Protein AF-A0AAP9D6V0-F1 (afdb_monomer)

Structure (mmCIF, N/CA/C/O backbone):
data_AF-A0AAP9D6V0-F1
#
_entry.id   AF-A0AAP9D6V0-F1
#
loop_
_atom_site.group_PDB
_atom_site.id
_atom_site.type_symbol
_atom_site.label_atom_id
_atom_site.label_alt_id
_atom_site.label_comp_id
_atom_site.label_asym_id
_atom_site.label_entity_id
_atom_site.label_seq_id
_atom_site.pdbx_PDB_ins_code
_atom_site.Cartn_x
_atom_site.Cartn_y
_atom_site.Cartn_z
_atom_site.occupancy
_atom_site.B_iso_or_equiv
_atom_site.auth_seq_id
_atom_site.auth_comp_id
_atom_site.auth_asym_id
_atom_site.auth_atom_id
_atom_site.pdbx_PDB_model_num
ATOM 1 N N . MET A 1 1 ? -28.526 60.132 -48.855 1.00 33.09 1 MET A N 1
ATOM 2 C CA . MET A 1 1 ? -29.736 60.947 -48.616 1.00 33.09 1 MET A CA 1
ATOM 3 C C . MET A 1 1 ? -30.516 60.219 -47.533 1.00 33.09 1 MET A C 1
ATOM 5 O O . MET A 1 1 ? -30.970 59.123 -47.806 1.00 33.09 1 MET A O 1
ATOM 9 N N . LEU A 1 2 ? -30.235 60.486 -46.256 1.00 26.94 2 LEU A N 1
ATOM 10 C CA . LEU A 1 2 ? -30.831 61.526 -45.398 1.00 26.94 2 LEU A CA 1
ATOM 11 C C . LEU A 1 2 ? -32.357 61.410 -45.252 1.00 26.94 2 LEU A C 1
ATOM 13 O O . LEU A 1 2 ? -33.061 61.410 -46.258 1.00 26.94 2 LEU A O 1
ATOM 17 N N . SER A 1 3 ? -32.762 61.438 -43.973 1.00 29.05 3 SER A N 1
ATOM 18 C CA . SER A 1 3 ? -34.083 61.779 -43.416 1.00 29.05 3 SER A CA 1
ATOM 19 C C . SER A 1 3 ? -35.033 60.590 -43.193 1.00 29.05 3 SER A C 1
ATOM 21 O O . SER A 1 3 ? -35.172 59.750 -44.071 1.00 29.05 3 SER A O 1
ATOM 23 N N . THR A 1 4 ? -35.727 60.410 -42.060 1.00 31.00 4 THR A N 1
ATOM 24 C CA . THR A 1 4 ? -35.994 61.220 -40.839 1.00 31.00 4 THR A CA 1
ATOM 25 C C . THR A 1 4 ? -36.818 60.310 -39.888 1.00 31.00 4 THR A C 1
ATOM 27 O O . THR A 1 4 ? -37.529 59.449 -40.396 1.00 31.00 4 THR A O 1
ATOM 30 N N . GLU A 1 5 ? -36.584 60.283 -38.562 1.00 31.34 5 GLU A N 1
ATOM 31 C CA . GLU A 1 5 ? -37.429 60.911 -37.499 1.00 31.34 5 GLU A CA 1
ATOM 32 C C . GLU A 1 5 ? -38.895 60.369 -37.439 1.00 31.34 5 GLU A C 1
ATOM 34 O O . GLU A 1 5 ? -39.520 60.203 -38.471 1.00 31.34 5 GLU A O 1
ATOM 39 N N . THR A 1 6 ? -39.597 60.101 -36.322 1.00 31.58 6 THR A N 1
ATOM 40 C CA . THR A 1 6 ? -39.476 60.562 -34.927 1.00 31.58 6 THR A CA 1
ATOM 41 C C . THR A 1 6 ? -40.672 60.030 -34.086 1.00 31.58 6 THR A C 1
ATOM 43 O O . THR A 1 6 ? -41.798 60.016 -34.568 1.00 31.58 6 THR A O 1
ATOM 46 N N . ILE A 1 7 ? -40.399 59.649 -32.824 1.00 30.22 7 ILE A N 1
ATOM 47 C CA . ILE A 1 7 ? -41.149 59.949 -31.569 1.00 30.22 7 ILE A CA 1
ATOM 48 C C . ILE A 1 7 ? -42.434 59.187 -31.094 1.00 30.22 7 ILE A C 1
ATOM 50 O O . ILE A 1 7 ? -43.499 59.222 -31.694 1.00 30.22 7 ILE A O 1
ATOM 54 N N . ASN A 1 8 ? -42.272 58.669 -29.855 1.00 28.98 8 ASN A N 1
ATOM 55 C CA . ASN A 1 8 ? -43.112 58.578 -28.629 1.00 28.98 8 ASN A CA 1
ATOM 56 C C . ASN A 1 8 ? -44.386 57.714 -28.444 1.00 28.98 8 ASN A C 1
ATOM 58 O O . ASN A 1 8 ? -45.471 58.028 -28.906 1.00 28.98 8 ASN A O 1
ATOM 62 N N . ALA A 1 9 ? -44.223 56.779 -27.489 1.00 27.00 9 ALA A N 1
ATOM 63 C CA . ALA A 1 9 ? -44.801 56.735 -26.124 1.00 27.00 9 ALA A CA 1
ATOM 64 C C . ALA A 1 9 ? -46.291 56.379 -25.856 1.00 27.00 9 ALA A C 1
ATOM 66 O O . ALA A 1 9 ? -47.149 57.248 -25.843 1.00 27.00 9 ALA A O 1
ATOM 67 N N . ARG A 1 10 ? -46.462 55.125 -25.377 1.00 25.09 10 ARG A N 1
ATOM 68 C CA . ARG A 1 10 ? -47.109 54.644 -24.112 1.00 25.09 10 ARG A CA 1
ATOM 69 C C . ARG A 1 10 ? -48.652 54.832 -23.887 1.00 25.09 10 ARG A C 1
ATOM 71 O O . ARG A 1 10 ? -49.273 55.623 -24.570 1.00 25.09 10 ARG A O 1
ATOM 78 N N . PRO A 1 11 ? -49.289 54.068 -22.953 1.00 50.62 11 PRO A N 1
ATOM 79 C CA . PRO A 1 11 ? -50.335 53.027 -23.153 1.00 50.62 11 PRO A CA 1
ATOM 80 C C . PRO A 1 11 ? -51.660 53.437 -22.404 1.00 50.62 11 PRO A C 1
ATOM 82 O O . PRO A 1 11 ? -51.803 54.648 -22.25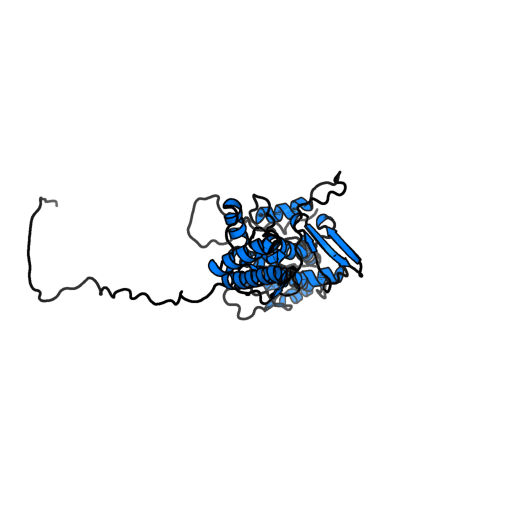4 1.00 50.62 11 PRO A O 1
ATOM 85 N N . PRO A 1 12 ? -52.599 52.603 -21.847 1.00 45.16 12 PRO A N 1
ATOM 86 C CA . PRO A 1 12 ? -52.697 51.133 -21.671 1.00 45.16 12 PRO A CA 1
ATOM 87 C C . PRO A 1 12 ? -54.101 50.452 -21.799 1.00 45.16 12 PRO A C 1
ATOM 89 O O . PRO A 1 12 ? -55.130 51.089 -21.966 1.00 45.16 12 PRO A O 1
ATOM 92 N N . ASN A 1 13 ? -54.078 49.127 -21.567 1.00 25.31 13 ASN A N 1
ATOM 93 C CA . ASN A 1 13 ? -55.057 48.266 -20.868 1.00 25.31 13 ASN A CA 1
ATOM 94 C C . ASN A 1 13 ? -56.307 47.664 -21.563 1.00 25.31 13 ASN A C 1
ATOM 96 O O . ASN A 1 13 ? -57.337 48.304 -21.719 1.00 25.31 13 ASN A O 1
ATOM 100 N N . SER A 1 14 ? -56.222 46.329 -21.706 1.00 26.19 14 SER A N 1
ATOM 101 C CA . SER A 1 14 ? -57.107 45.302 -21.110 1.00 26.19 14 SER A CA 1
ATOM 102 C C . SER A 1 14 ? -58.157 44.567 -21.967 1.00 26.19 14 SER A C 1
ATOM 104 O O . SER A 1 14 ? -59.111 45.138 -22.480 1.00 26.19 14 SER A O 1
ATOM 106 N N . THR A 1 15 ? -58.028 43.231 -21.880 1.00 26.98 15 THR A N 1
ATOM 107 C CA . THR A 1 15 ? -59.040 42.145 -21.891 1.00 26.98 15 THR A CA 1
ATOM 108 C C . THR A 1 15 ? -59.639 41.598 -23.207 1.00 26.98 15 THR A C 1
ATOM 110 O O . THR A 1 15 ? -60.635 42.094 -23.708 1.00 26.98 15 THR A O 1
ATOM 113 N N . SER A 1 16 ? -59.093 40.431 -23.599 1.00 24.70 16 SER A N 1
ATOM 114 C CA . SER A 1 16 ? -59.779 39.127 -23.782 1.00 24.70 16 SER A CA 1
ATOM 115 C C . SER A 1 16 ? -60.427 38.707 -25.127 1.00 24.70 16 SER A C 1
ATOM 117 O O . SER A 1 16 ? -61.298 39.378 -25.658 1.00 24.70 16 SER A O 1
ATOM 119 N N . VAL A 1 17 ? -60.105 37.445 -25.485 1.00 27.69 17 VAL A N 1
ATOM 120 C CA . VAL A 1 17 ? -60.883 36.384 -26.191 1.00 27.69 17 VAL A CA 1
ATOM 121 C C . VAL A 1 17 ? -60.594 36.075 -27.691 1.00 27.69 17 VAL A C 1
ATOM 123 O O . VAL A 1 17 ? -60.715 36.920 -28.565 1.00 27.69 17 VAL A O 1
ATOM 126 N N . GLU A 1 18 ? -60.243 34.793 -27.919 1.00 26.81 18 GLU A N 1
ATOM 127 C CA . GLU A 1 18 ? -60.366 33.888 -29.099 1.00 26.81 18 GLU A CA 1
ATOM 128 C C . GLU A 1 18 ? -59.724 34.175 -30.478 1.00 26.81 18 GLU A C 1
ATOM 130 O O . GLU A 1 18 ? -60.340 34.653 -31.420 1.00 26.81 18 GLU A O 1
ATOM 135 N N . ASN A 1 19 ? -58.476 33.709 -30.612 1.00 25.75 19 ASN A N 1
ATOM 136 C CA . ASN A 1 19 ? -57.992 32.615 -31.482 1.00 25.75 19 ASN A CA 1
ATOM 137 C C . ASN A 1 19 ? -58.663 32.330 -32.858 1.00 25.75 19 ASN A C 1
ATOM 139 O O . ASN A 1 19 ? -59.739 31.736 -32.904 1.00 25.75 19 ASN A O 1
ATOM 143 N N . SER A 1 20 ? -57.925 32.545 -33.965 1.00 26.02 20 SER A N 1
ATOM 144 C CA . SER A 1 20 ? -57.710 31.544 -35.041 1.00 26.02 20 SER A CA 1
ATOM 145 C C . SER A 1 20 ? -56.640 31.950 -36.081 1.00 26.02 20 SER A C 1
ATOM 147 O O . SER A 1 20 ? -56.773 32.945 -36.781 1.00 26.02 20 SER A O 1
ATOM 149 N N . GLN A 1 21 ? -55.648 31.060 -36.215 1.00 25.95 21 GLN A N 1
ATOM 150 C CA . GLN A 1 21 ? -54.877 30.671 -37.414 1.00 25.95 21 GLN A CA 1
ATOM 151 C C . GLN A 1 21 ? -53.685 31.512 -37.950 1.00 25.95 21 GLN A C 1
ATOM 153 O O . GLN A 1 21 ? -53.820 32.433 -38.744 1.00 25.95 21 GLN A O 1
ATOM 158 N N . ALA A 1 22 ? -52.504 30.946 -37.644 1.00 25.73 22 ALA A N 1
ATOM 159 C CA . ALA A 1 22 ? -51.329 30.699 -38.498 1.00 25.73 22 ALA A CA 1
ATOM 160 C C . ALA A 1 22 ? -50.276 31.808 -38.715 1.00 25.73 22 ALA A C 1
ATOM 162 O O . ALA A 1 22 ? -50.359 32.586 -39.658 1.00 25.73 22 ALA A O 1
ATOM 163 N N . SER A 1 23 ? -49.191 31.747 -37.922 1.00 25.81 23 SER A N 1
ATOM 164 C CA . SER A 1 23 ? -47.787 32.013 -38.320 1.00 25.81 23 SER A CA 1
ATOM 165 C C . SER A 1 23 ? -46.827 31.566 -37.193 1.00 25.81 23 SER A C 1
ATOM 167 O O . SER A 1 23 ? -46.972 31.992 -36.054 1.00 25.81 23 SER A O 1
ATOM 169 N N . ASN A 1 24 ? -45.877 30.673 -37.484 1.00 27.59 24 ASN A N 1
ATOM 170 C CA . ASN A 1 24 ? -44.830 30.162 -36.567 1.00 27.59 24 ASN A CA 1
ATOM 171 C C . ASN A 1 24 ? -43.653 31.177 -36.533 1.00 27.59 24 ASN A C 1
ATOM 173 O O . ASN A 1 24 ? -43.416 31.742 -37.605 1.00 27.59 24 ASN A O 1
ATOM 177 N N . PRO A 1 25 ? -42.884 31.430 -35.436 1.00 33.25 25 PRO A N 1
ATOM 178 C CA . PRO A 1 25 ? -42.049 30.413 -34.768 1.00 33.25 25 PRO A CA 1
ATOM 179 C C . PRO A 1 25 ? -41.717 30.678 -33.274 1.00 33.25 25 PRO A C 1
ATOM 181 O O . PRO A 1 25 ? -40.874 31.524 -32.998 1.00 33.25 25 PRO A O 1
ATOM 184 N N . GLN A 1 26 ? -42.261 29.925 -32.303 1.00 28.03 26 GLN A N 1
ATOM 185 C CA . GLN A 1 26 ? -41.640 29.777 -30.963 1.00 28.03 26 GLN A CA 1
ATOM 186 C C . GLN A 1 26 ? -42.358 28.755 -30.054 1.00 28.03 26 GLN A C 1
ATOM 188 O O . GLN A 1 26 ? -43.573 28.790 -29.906 1.00 28.03 26 GLN A O 1
ATOM 193 N N . GLN A 1 27 ? -41.533 27.926 -29.394 1.00 28.52 27 GLN A N 1
ATOM 194 C CA . GLN A 1 27 ? -41.783 26.965 -28.299 1.00 28.52 27 GLN A CA 1
ATOM 195 C C . GLN A 1 27 ? -42.470 25.618 -28.607 1.00 28.52 27 GLN A C 1
ATOM 197 O O . GLN A 1 27 ? -43.666 25.561 -28.876 1.00 28.52 27 GLN A O 1
ATOM 202 N N . PRO A 1 28 ? -41.772 24.495 -28.345 1.00 29.17 28 PRO A N 1
ATOM 203 C CA . PRO A 1 28 ? -42.405 23.266 -27.900 1.00 29.17 28 PRO A CA 1
ATOM 204 C C . PRO A 1 28 ? -42.424 23.207 -26.363 1.00 29.17 28 PRO A C 1
ATOM 206 O O . PRO A 1 28 ? -41.398 23.029 -25.715 1.00 29.17 28 PRO A O 1
ATOM 209 N N . ILE A 1 29 ? -43.632 23.366 -25.823 1.00 29.11 29 ILE A N 1
ATOM 210 C CA . ILE A 1 29 ? -44.259 22.532 -24.786 1.00 29.11 29 ILE A CA 1
ATOM 211 C C . ILE A 1 29 ? -43.390 22.217 -23.558 1.00 29.11 29 ILE A C 1
ATOM 213 O O . ILE A 1 29 ? -42.565 21.304 -23.549 1.00 29.11 29 ILE A O 1
ATOM 217 N N . ALA A 1 30 ? -43.725 22.899 -22.461 1.00 30.47 30 ALA A N 1
ATOM 218 C CA . ALA A 1 30 ? -43.472 22.449 -21.102 1.00 30.47 30 ALA A CA 1
ATOM 219 C C . ALA A 1 30 ? -44.064 21.044 -20.895 1.00 30.47 30 ALA A C 1
ATOM 221 O O . ALA A 1 30 ? -45.232 20.871 -20.550 1.00 30.47 30 ALA A O 1
ATOM 222 N N . ARG A 1 31 ? -43.236 20.021 -21.103 1.00 26.78 31 ARG A N 1
ATOM 223 C CA . ARG A 1 31 ? -43.425 18.725 -20.468 1.00 26.78 31 ARG A CA 1
ATOM 224 C C . ARG A 1 31 ? -42.920 18.909 -19.049 1.00 26.78 31 ARG A C 1
ATOM 226 O O . ARG A 1 31 ? -41.726 19.123 -18.845 1.00 26.78 31 ARG A O 1
ATOM 233 N N . ALA A 1 32 ? -43.854 18.901 -18.101 1.00 31.23 32 ALA A N 1
ATOM 234 C CA . ALA A 1 32 ? -43.562 18.770 -16.687 1.00 31.23 32 ALA A CA 1
ATOM 235 C C . ALA A 1 32 ? -42.409 17.775 -16.530 1.00 31.23 32 ALA A C 1
ATOM 237 O O . ALA A 1 32 ? -42.498 16.638 -17.005 1.00 31.23 32 ALA A O 1
ATOM 238 N N . GLN A 1 33 ? -41.315 18.253 -15.943 1.00 29.48 33 GLN A N 1
ATOM 239 C CA . GLN A 1 33 ? -40.221 17.424 -15.478 1.00 29.48 33 GLN A CA 1
ATOM 240 C C . GLN A 1 33 ? -40.826 16.502 -14.423 1.00 29.48 33 GLN A C 1
ATOM 242 O O . GLN A 1 33 ? -40.905 16.841 -13.247 1.00 29.48 33 GLN A O 1
ATOM 247 N N . GLN A 1 34 ? -41.351 15.361 -14.867 1.00 28.12 34 GLN A N 1
ATOM 248 C CA . GLN A 1 34 ? -41.500 14.223 -13.989 1.00 28.12 34 GLN A CA 1
ATOM 249 C C . GLN A 1 34 ? -40.090 13.955 -13.464 1.00 28.12 34 GLN A C 1
ATOM 251 O O . GLN A 1 34 ? -39.182 13.781 -14.285 1.00 28.12 34 GLN A O 1
ATOM 256 N N . PRO A 1 35 ? -39.874 13.984 -12.139 1.00 28.56 35 PRO A N 1
ATOM 257 C CA . PRO A 1 35 ? -38.621 13.523 -11.585 1.00 28.56 35 PRO A CA 1
ATOM 258 C C . PRO A 1 35 ? -38.450 12.099 -12.093 1.00 28.56 35 PRO A C 1
ATOM 260 O O . PRO A 1 35 ? -39.300 11.243 -11.842 1.00 28.56 35 PRO A O 1
ATOM 263 N N . ILE A 1 36 ? -37.395 11.858 -12.864 1.00 28.20 36 ILE A N 1
ATOM 264 C CA . ILE A 1 36 ? -36.931 10.498 -13.086 1.00 28.20 36 ILE A CA 1
ATOM 265 C C . ILE A 1 36 ? -36.638 9.983 -11.673 1.00 28.20 36 ILE A C 1
ATOM 267 O O . ILE A 1 36 ? -35.836 10.615 -10.977 1.00 28.20 36 ILE A O 1
ATOM 271 N N . PRO A 1 37 ? -37.297 8.916 -11.194 1.00 31.67 37 PRO A N 1
ATOM 272 C CA . PRO A 1 37 ? -36.950 8.335 -9.914 1.00 31.67 37 PRO A CA 1
ATOM 273 C C . PRO A 1 37 ? -35.624 7.606 -10.123 1.00 31.67 37 PRO A C 1
ATOM 275 O O . PRO A 1 37 ? -35.582 6.408 -10.385 1.00 31.67 37 PRO A O 1
ATOM 278 N N . HIS A 1 38 ? -34.518 8.343 -10.075 1.00 33.16 38 HIS A N 1
ATOM 279 C CA . HIS A 1 38 ? -33.235 7.731 -9.795 1.00 33.16 38 HIS A CA 1
ATOM 280 C C . HIS A 1 38 ? -33.296 7.334 -8.325 1.00 33.16 38 HIS A C 1
ATOM 282 O O . HIS A 1 38 ? -33.290 8.194 -7.449 1.00 33.16 38 HIS A O 1
ATOM 288 N N . SER A 1 39 ? -33.480 6.033 -8.096 1.00 37.28 39 SER A N 1
ATOM 289 C CA . SER A 1 39 ? -33.546 5.346 -6.808 1.00 37.28 39 SER A CA 1
ATOM 290 C C . SER A 1 39 ? -32.396 5.720 -5.864 1.00 37.28 39 SER A C 1
ATOM 292 O O . SER A 1 39 ? -31.458 4.954 -5.685 1.00 37.28 39 SER A O 1
ATOM 294 N N . ALA A 1 40 ? -32.493 6.877 -5.218 1.00 35.81 40 ALA A N 1
ATOM 295 C CA . ALA A 1 40 ? -31.646 7.299 -4.106 1.00 35.81 40 ALA A CA 1
ATOM 296 C C . ALA A 1 40 ? -32.348 7.073 -2.752 1.00 35.81 40 ALA A C 1
ATOM 298 O O . ALA A 1 40 ? -32.113 7.788 -1.786 1.00 35.81 40 ALA A O 1
ATOM 299 N N . GLU A 1 41 ? -33.214 6.063 -2.681 1.00 37.84 41 GLU A N 1
ATOM 300 C CA . GLU A 1 41 ? -33.814 5.569 -1.444 1.00 37.84 41 GLU A CA 1
ATOM 301 C C . GLU A 1 41 ? -33.584 4.052 -1.392 1.00 37.84 41 GLU A C 1
ATOM 303 O O . GLU A 1 41 ? -34.331 3.298 -2.013 1.00 37.84 41 GLU A O 1
ATOM 308 N N . ASN A 1 42 ? -32.502 3.638 -0.704 1.00 37.53 42 ASN A N 1
ATOM 309 C CA . ASN A 1 42 ? -32.259 2.330 -0.047 1.00 37.53 42 ASN A CA 1
ATOM 310 C C . ASN A 1 42 ? -30.862 1.693 -0.209 1.00 37.53 42 ASN A C 1
ATOM 312 O O . ASN A 1 42 ? -30.666 0.584 0.292 1.00 37.53 42 ASN A O 1
ATOM 316 N N . GLU A 1 43 ? -29.852 2.352 -0.783 1.00 42.47 43 GLU A N 1
ATOM 317 C CA . GLU A 1 43 ? -28.473 1.870 -0.593 1.00 42.47 43 GLU A CA 1
ATOM 318 C C . GLU A 1 43 ? -27.888 2.424 0.708 1.00 42.47 43 GLU A C 1
ATOM 320 O O . GLU A 1 43 ? -27.501 3.584 0.821 1.00 42.47 43 GLU A O 1
ATOM 325 N N . VAL A 1 44 ? -27.848 1.568 1.730 1.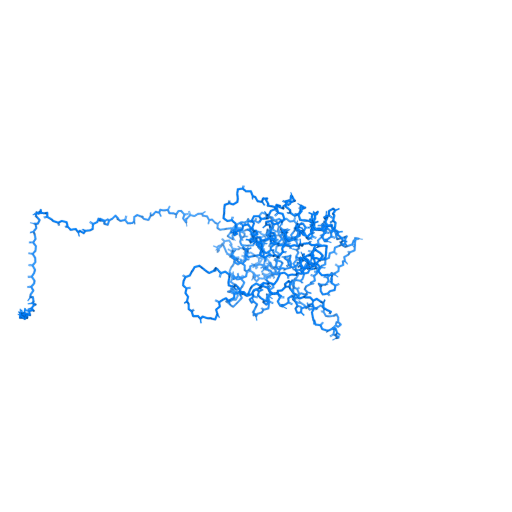00 59.78 44 VAL A N 1
ATOM 326 C CA . VAL A 1 44 ? -27.048 1.807 2.932 1.00 59.78 44 VAL A CA 1
ATOM 327 C C . VAL A 1 44 ? -25.587 1.902 2.488 1.00 59.78 44 VAL A C 1
ATOM 329 O O . VAL A 1 44 ? -25.039 0.901 2.015 1.00 59.78 44 VAL A O 1
ATOM 332 N N . SER A 1 45 ? -24.970 3.082 2.619 1.00 84.62 45 SER A N 1
ATOM 333 C CA . SER A 1 45 ? -23.560 3.280 2.263 1.00 84.62 45 SER A CA 1
ATOM 334 C C . SER A 1 45 ? -22.669 2.268 2.993 1.00 84.62 45 SER A C 1
ATOM 336 O O . SER A 1 45 ? -22.984 1.839 4.110 1.00 84.62 45 SER A O 1
ATOM 338 N N . GLY A 1 46 ? -21.542 1.882 2.388 1.00 89.81 46 GLY A N 1
ATOM 339 C CA . GLY A 1 46 ? -20.582 0.976 3.024 1.00 89.81 46 GLY A CA 1
ATOM 340 C C . GLY A 1 46 ? -20.165 1.443 4.424 1.00 89.81 46 GLY A C 1
ATOM 341 O O . GLY A 1 46 ? -20.091 0.632 5.346 1.00 89.81 46 GLY A O 1
ATOM 342 N N . ASP A 1 47 ? -19.994 2.755 4.621 1.00 89.81 47 ASP A N 1
ATOM 343 C CA . ASP A 1 47 ? -19.684 3.353 5.928 1.00 89.81 47 ASP A CA 1
ATOM 344 C C . ASP A 1 47 ? -20.803 3.143 6.958 1.00 89.81 47 ASP A C 1
ATOM 346 O O . ASP A 1 47 ? -20.523 2.869 8.125 1.00 89.81 47 ASP A O 1
ATOM 350 N N . SER A 1 48 ? -22.070 3.187 6.538 1.00 90.69 48 SER A N 1
ATOM 351 C CA . SER A 1 48 ? -23.203 2.887 7.416 1.00 90.69 48 SER A CA 1
ATOM 352 C C . SER A 1 48 ? -23.280 1.403 7.789 1.00 90.69 48 SER A C 1
ATOM 354 O O . SER A 1 48 ? -23.613 1.066 8.928 1.00 90.69 48 SER A O 1
ATOM 356 N N . LYS A 1 49 ? -22.949 0.494 6.864 1.00 94.50 49 LYS A N 1
ATOM 357 C CA . LYS A 1 49 ? -22.838 -0.938 7.189 1.00 94.50 49 LYS A CA 1
ATOM 358 C C . LYS A 1 49 ? -21.708 -1.168 8.196 1.00 94.50 49 LYS A C 1
ATOM 360 O O . LYS A 1 49 ? -21.898 -1.878 9.184 1.00 94.50 49 LYS A O 1
ATOM 365 N N . LEU A 1 50 ? -20.558 -0.529 7.979 1.00 94.31 50 LEU A N 1
ATOM 366 C CA . LEU A 1 50 ? -19.403 -0.628 8.867 1.00 94.31 50 LEU A CA 1
ATOM 367 C C . LEU A 1 50 ? -19.689 -0.044 10.258 1.00 94.31 50 LEU A C 1
ATOM 369 O O . LEU A 1 50 ? -19.279 -0.638 11.255 1.00 94.31 50 LEU A O 1
ATOM 373 N N . SER A 1 51 ? -20.448 1.054 10.356 1.00 92.38 51 SER A N 1
ATOM 374 C CA . SER A 1 51 ? -20.851 1.617 11.652 1.00 92.38 51 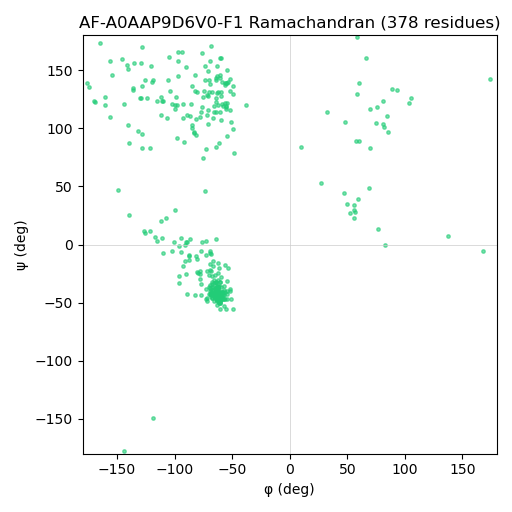SER A CA 1
ATOM 375 C C . SER A 1 51 ? -21.709 0.640 12.459 1.00 92.38 51 SER A C 1
ATOM 377 O O . SER A 1 51 ? -21.541 0.537 13.674 1.00 92.38 51 SER A O 1
ATOM 379 N N . GLY A 1 52 ? -22.573 -0.130 11.790 1.00 93.81 52 GLY A N 1
ATOM 380 C CA . GLY A 1 52 ? -23.348 -1.205 12.413 1.00 93.81 52 GLY A CA 1
ATOM 381 C C . GLY A 1 52 ? -22.480 -2.363 12.918 1.00 93.81 52 GLY A C 1
ATOM 382 O O . GLY A 1 52 ? -22.668 -2.824 14.043 1.00 93.81 52 GLY A O 1
ATOM 383 N N . LEU A 1 53 ? -21.491 -2.805 12.131 1.00 95.06 53 LEU A N 1
ATOM 384 C CA . LEU A 1 53 ? -20.538 -3.844 12.557 1.00 95.06 53 LEU A CA 1
ATOM 385 C C . LEU A 1 53 ? -19.724 -3.398 13.776 1.00 95.06 53 LEU A C 1
ATOM 387 O O . LEU A 1 53 ? -19.541 -4.159 14.728 1.00 95.06 53 LEU A O 1
ATOM 391 N N . TYR A 1 54 ? -19.282 -2.144 13.769 1.00 92.69 54 TYR A N 1
ATOM 392 C CA . TYR A 1 54 ? -18.561 -1.558 14.886 1.00 92.69 54 TYR A CA 1
ATOM 393 C C . TYR A 1 54 ? -19.440 -1.461 16.145 1.00 92.69 54 TYR A C 1
ATOM 395 O O . TYR A 1 54 ? -19.015 -1.854 17.231 1.00 92.69 54 TYR A O 1
ATOM 403 N N . ALA A 1 55 ? -20.698 -1.027 16.012 1.00 92.56 55 ALA A N 1
ATOM 404 C CA . ALA A 1 55 ? -21.652 -1.006 17.122 1.00 92.56 55 ALA A CA 1
ATOM 405 C C . ALA A 1 55 ? -21.886 -2.404 17.724 1.00 92.56 55 ALA A C 1
ATOM 407 O O . ALA A 1 55 ? -21.896 -2.562 18.948 1.00 92.56 55 ALA A O 1
ATOM 408 N N . ALA A 1 56 ? -21.990 -3.438 16.884 1.00 94.19 56 ALA A N 1
ATOM 409 C CA . ALA A 1 56 ? -22.101 -4.819 17.343 1.00 94.19 56 ALA A CA 1
ATOM 410 C C . ALA A 1 56 ? -20.862 -5.264 18.146 1.00 94.19 56 ALA A C 1
ATOM 412 O O . ALA A 1 56 ? -21.004 -5.900 19.195 1.00 94.19 56 ALA A O 1
ATOM 413 N N . ALA A 1 57 ? -19.657 -4.875 17.712 1.00 92.56 57 ALA A N 1
ATOM 414 C CA . ALA A 1 57 ? -18.420 -5.143 18.446 1.00 92.56 57 ALA A CA 1
ATOM 415 C C . ALA A 1 57 ? -18.401 -4.458 19.826 1.00 92.56 57 ALA A C 1
ATOM 417 O O . ALA A 1 57 ? -18.031 -5.089 20.821 1.00 92.56 57 ALA A O 1
ATOM 418 N N . LEU A 1 58 ? -18.878 -3.209 19.920 1.00 91.25 58 LEU A N 1
ATOM 419 C CA . LEU A 1 58 ? -19.032 -2.502 21.198 1.00 91.25 58 LEU A CA 1
ATOM 420 C C . LEU A 1 58 ? -20.020 -3.208 22.139 1.00 91.25 58 LEU A C 1
ATOM 422 O O . LEU A 1 58 ? -19.712 -3.408 23.315 1.00 91.25 58 LEU A O 1
ATOM 426 N N . ARG A 1 59 ? -21.184 -3.648 21.636 1.00 93.06 59 ARG A N 1
ATOM 427 C CA . ARG A 1 59 ? -22.167 -4.403 22.441 1.00 93.06 59 ARG A CA 1
ATOM 428 C C . ARG A 1 59 ? -21.607 -5.731 22.937 1.00 93.06 59 ARG A C 1
ATOM 430 O O . ARG A 1 59 ? -21.879 -6.135 24.072 1.00 93.06 59 ARG A O 1
ATOM 437 N N . GLN A 1 60 ? -20.807 -6.410 22.116 1.00 91.44 60 GLN A N 1
ATOM 438 C CA . GLN A 1 60 ? -20.101 -7.612 22.544 1.00 91.44 60 GLN A CA 1
ATOM 439 C C . GLN A 1 60 ? -19.132 -7.302 23.689 1.00 91.44 60 GLN A C 1
ATOM 441 O O . GLN A 1 60 ? -19.130 -8.038 24.676 1.00 91.44 60 GLN A O 1
ATOM 446 N N . GLY A 1 61 ? -18.365 -6.215 23.586 1.00 88.94 61 GLY A N 1
ATOM 447 C CA . GLY A 1 61 ? -17.500 -5.730 24.660 1.00 88.94 61 GLY A CA 1
ATOM 448 C C . GLY A 1 61 ? -18.256 -5.459 25.956 1.00 88.94 61 GLY A C 1
ATOM 449 O O . GLY A 1 61 ? -17.869 -5.957 27.010 1.00 88.94 61 GLY A O 1
ATOM 450 N N . ALA A 1 62 ? -19.392 -4.766 25.862 1.00 88.94 62 ALA A N 1
ATOM 451 C CA . ALA A 1 62 ? -20.268 -4.464 26.992 1.00 88.94 62 ALA A CA 1
ATOM 452 C C . ALA A 1 62 ? -20.842 -5.725 27.667 1.00 88.94 62 ALA A C 1
ATOM 454 O O . ALA A 1 62 ? -20.993 -5.774 28.888 1.00 88.94 62 ALA A O 1
ATOM 455 N N . THR A 1 63 ? -21.146 -6.760 26.877 1.00 89.94 63 THR A N 1
ATOM 456 C CA . THR A 1 63 ? -21.748 -8.010 27.370 1.00 89.94 63 THR A CA 1
ATOM 457 C C . THR A 1 63 ? -20.708 -8.972 27.940 1.00 89.94 63 THR A C 1
ATOM 459 O O . THR A 1 63 ? -20.935 -9.588 28.978 1.00 89.94 63 THR A O 1
ATOM 462 N N . LYS A 1 64 ? -19.573 -9.136 27.250 1.00 87.00 64 LYS A N 1
ATOM 463 C CA . LYS A 1 64 ? -18.535 -10.124 27.586 1.00 87.00 64 LYS A CA 1
ATOM 464 C C . LYS A 1 64 ? -17.415 -9.556 28.460 1.00 87.00 64 LYS A C 1
ATOM 466 O O . LYS A 1 64 ? -16.547 -10.315 28.877 1.00 87.00 64 LYS A O 1
ATOM 471 N N . ASN A 1 65 ? -17.413 -8.245 28.703 1.00 81.00 65 ASN A N 1
ATOM 472 C CA . ASN A 1 65 ? -16.333 -7.507 29.363 1.00 81.00 65 ASN A CA 1
ATOM 473 C C . ASN A 1 65 ? -14.958 -7.675 28.676 1.00 81.00 65 ASN A C 1
ATOM 475 O O . ASN A 1 65 ? -13.914 -7.525 29.306 1.00 81.00 65 ASN A O 1
ATOM 479 N N . VAL A 1 66 ? -14.963 -8.028 27.383 1.00 82.12 66 VAL A N 1
ATOM 480 C CA . VAL A 1 66 ? -13.780 -8.216 26.533 1.00 82.12 66 VAL A CA 1
ATOM 481 C C . VAL A 1 66 ? -14.122 -7.731 25.128 1.00 82.12 66 VAL A C 1
ATOM 483 O O . VAL A 1 66 ? -15.052 -8.248 24.501 1.00 82.12 66 VAL A O 1
ATOM 486 N N . MET A 1 67 ? -13.369 -6.747 24.634 1.00 83.62 67 MET A N 1
ATOM 487 C CA . MET A 1 67 ? -13.527 -6.226 23.276 1.00 83.62 67 MET A CA 1
ATOM 488 C C . MET A 1 67 ? -13.075 -7.260 22.237 1.00 83.62 67 MET A C 1
ATOM 490 O O . MET A 1 67 ? -12.035 -7.899 22.426 1.00 83.62 67 MET A O 1
ATOM 494 N N . PRO A 1 68 ? -13.809 -7.424 21.122 1.00 87.69 68 PRO A N 1
ATOM 495 C CA . PRO A 1 68 ? -13.276 -8.111 19.954 1.00 87.69 68 PRO A CA 1
ATOM 496 C C . PRO A 1 68 ? -11.977 -7.445 19.499 1.00 87.69 68 PRO A C 1
ATOM 498 O O . PRO A 1 68 ? -11.882 -6.221 19.470 1.00 87.69 68 PRO A O 1
ATOM 501 N N . THR A 1 69 ? -10.982 -8.244 19.121 1.00 87.25 69 THR A N 1
ATOM 502 C CA . THR A 1 69 ? -9.729 -7.700 18.581 1.00 87.25 69 THR A CA 1
ATOM 503 C C . THR A 1 69 ? -9.880 -7.258 17.126 1.00 87.25 69 THR A C 1
ATOM 505 O O . THR A 1 69 ? -9.143 -6.381 16.687 1.00 87.25 69 THR A O 1
ATOM 508 N N . HIS A 1 70 ? -10.835 -7.840 16.390 1.00 92.12 70 HIS A N 1
ATOM 509 C CA . HIS A 1 70 ? -11.073 -7.599 14.967 1.00 92.12 70 HIS A CA 1
ATOM 510 C C . HIS A 1 70 ? -12.562 -7.414 14.660 1.00 92.12 70 HIS A C 1
ATOM 512 O O . HIS A 1 70 ? -13.426 -7.915 15.385 1.00 92.12 70 HIS A O 1
ATOM 518 N N . ILE A 1 71 ? -12.832 -6.724 13.553 1.00 93.69 71 ILE A N 1
ATOM 519 C CA . ILE A 1 71 ? -14.123 -6.691 12.869 1.00 93.69 71 ILE A CA 1
ATOM 520 C C . ILE A 1 71 ? -13.962 -7.430 11.540 1.00 93.69 71 ILE A C 1
ATOM 522 O O . ILE A 1 71 ? -13.132 -7.053 10.712 1.00 93.69 71 ILE A O 1
ATOM 526 N N . ASP A 1 72 ? -14.785 -8.454 11.339 1.00 95.00 72 ASP A N 1
ATOM 527 C CA . ASP A 1 72 ? -14.878 -9.202 10.086 1.00 95.00 72 ASP A CA 1
ATOM 528 C C . ASP A 1 72 ? -15.976 -8.641 9.172 1.00 95.00 72 ASP A C 1
ATOM 530 O O . ASP A 1 72 ? -16.867 -7.912 9.610 1.00 95.00 72 ASP A O 1
ATOM 534 N N . ASN A 1 73 ? -15.948 -9.053 7.902 1.00 95.31 73 ASN A N 1
ATOM 535 C CA . ASN A 1 73 ? -16.891 -8.639 6.858 1.00 95.31 73 ASN A CA 1
ATOM 536 C C . ASN A 1 73 ? -16.897 -7.123 6.618 1.00 95.31 73 ASN A C 1
ATOM 538 O O . ASN A 1 73 ? -17.951 -6.529 6.387 1.00 95.31 73 ASN A O 1
ATOM 542 N N . ILE A 1 74 ? -15.713 -6.504 6.660 1.00 95.75 74 ILE A N 1
ATOM 543 C CA . ILE A 1 74 ? -15.531 -5.090 6.327 1.00 95.75 74 ILE A CA 1
ATOM 544 C C . ILE A 1 74 ? -16.105 -4.825 4.922 1.00 95.75 74 ILE A C 1
ATOM 546 O O . ILE A 1 74 ? -15.659 -5.457 3.959 1.00 95.75 74 ILE A O 1
ATOM 550 N N . PRO A 1 75 ? -17.076 -3.904 4.773 1.00 95.62 75 PRO A N 1
ATOM 551 C CA . PRO A 1 75 ? -17.649 -3.576 3.474 1.00 95.62 75 PRO A CA 1
ATOM 552 C C . PRO A 1 75 ? -16.592 -2.951 2.560 1.00 95.62 75 PRO A C 1
ATOM 554 O O . PRO A 1 75 ? -16.000 -1.927 2.903 1.00 95.62 75 PRO A O 1
ATOM 557 N N . SER A 1 76 ? -16.354 -3.542 1.388 1.00 93.62 76 SER A N 1
ATOM 558 C CA . SER A 1 76 ? -15.338 -3.061 0.437 1.00 93.62 76 SER A CA 1
ATOM 559 C C . SER A 1 76 ? -15.668 -1.695 -0.180 1.00 93.62 76 SER A C 1
ATOM 561 O O . SER A 1 76 ? -14.790 -1.038 -0.728 1.00 93.62 76 SER A O 1
ATOM 563 N N . ASP A 1 77 ? -16.934 -1.284 -0.115 1.00 91.75 77 ASP A N 1
ATOM 564 C CA . ASP A 1 77 ? -17.470 0.008 -0.549 1.00 91.75 77 ASP A CA 1
ATOM 565 C C . ASP A 1 77 ? -17.401 1.092 0.544 1.00 91.75 77 ASP A C 1
ATOM 567 O O . ASP A 1 77 ? -17.626 2.263 0.242 1.00 91.75 77 ASP A O 1
ATOM 571 N N . SER A 1 78 ? -17.068 0.734 1.793 1.00 92.88 78 SER A N 1
ATOM 572 C CA . SER A 1 78 ? -16.801 1.705 2.867 1.00 92.88 78 SER A CA 1
ATOM 573 C C . SER A 1 78 ? -15.482 2.443 2.630 1.00 92.88 78 SER A C 1
ATOM 575 O O . SER A 1 78 ? -14.535 1.869 2.092 1.00 92.88 78 SER A O 1
ATOM 577 N N . SER A 1 79 ? -15.387 3.696 3.073 1.00 90.75 79 SER A N 1
ATOM 578 C CA . SER A 1 79 ? -14.171 4.511 2.985 1.00 90.75 79 SER A CA 1
ATOM 579 C C . SER A 1 79 ? -12.988 3.784 3.634 1.00 90.75 79 SER A C 1
ATOM 581 O O . SER A 1 79 ? -11.937 3.618 3.014 1.00 90.75 79 SER A O 1
ATOM 583 N N . PHE A 1 80 ? -13.190 3.241 4.840 1.00 92.00 80 PHE A N 1
ATOM 584 C CA . PHE A 1 80 ? -12.192 2.408 5.510 1.00 92.00 80 PHE A CA 1
ATOM 585 C C . PHE A 1 80 ? -11.848 1.151 4.705 1.00 92.00 80 PHE A C 1
ATOM 587 O O . PHE A 1 80 ? -10.675 0.871 4.488 1.00 92.00 80 PHE A O 1
ATOM 594 N N . GLY A 1 81 ? -12.844 0.396 4.233 1.00 95.12 81 GLY A N 1
ATOM 595 C CA . GLY A 1 81 ? -12.632 -0.854 3.499 1.00 95.12 81 GLY A CA 1
ATOM 596 C C . GLY A 1 81 ? -11.866 -0.664 2.191 1.00 95.12 81 GLY A C 1
ATOM 597 O O . GLY A 1 81 ? -11.006 -1.483 1.855 1.00 95.12 81 GLY A O 1
ATOM 598 N N . LYS A 1 82 ? -12.106 0.447 1.487 1.00 95.12 82 LYS A N 1
ATOM 599 C CA . LYS A 1 82 ? -11.351 0.831 0.290 1.00 95.12 82 LYS A CA 1
ATOM 600 C C . LYS A 1 82 ? -9.868 1.082 0.608 1.00 95.12 82 LYS A C 1
ATOM 602 O O . LYS A 1 82 ? -9.002 0.535 -0.080 1.00 95.12 82 LYS A O 1
ATOM 607 N N . TRP A 1 83 ? -9.569 1.858 1.653 1.00 94.00 83 TRP A N 1
ATOM 608 C CA . TRP A 1 83 ? -8.194 2.142 2.090 1.00 94.00 83 TRP A CA 1
ATOM 609 C C . TRP A 1 83 ? -7.495 0.921 2.688 1.00 94.00 83 TRP A C 1
ATOM 611 O O . TRP A 1 83 ? -6.330 0.670 2.390 1.00 94.00 83 TRP A O 1
ATOM 621 N N . TRP A 1 84 ? -8.210 0.118 3.472 1.00 96.00 84 TRP A N 1
ATOM 622 C CA . TRP A 1 84 ? -7.705 -1.125 4.049 1.00 96.00 84 TRP A CA 1
ATOM 623 C C . TRP A 1 84 ? -7.345 -2.144 2.962 1.00 96.00 84 TRP A C 1
ATOM 625 O O . TRP A 1 84 ? -6.286 -2.768 3.018 1.00 96.00 84 TRP A O 1
ATOM 635 N N . SER A 1 85 ? -8.174 -2.248 1.918 1.00 96.75 85 SER A N 1
ATOM 636 C CA . SER A 1 85 ? -7.869 -3.065 0.738 1.00 96.75 85 SER A CA 1
ATOM 637 C C . SER A 1 85 ? -6.635 -2.549 -0.002 1.00 96.75 85 SER A C 1
ATOM 639 O O . SER A 1 85 ? -5.752 -3.332 -0.331 1.00 96.75 85 SER A O 1
ATOM 641 N N . HIS A 1 86 ? -6.518 -1.233 -0.205 1.00 95.56 86 HIS A N 1
ATOM 642 C CA . HIS A 1 86 ? -5.326 -0.652 -0.828 1.00 95.56 86 HIS A CA 1
ATOM 643 C C . HIS A 1 86 ? -4.050 -0.915 -0.012 1.00 95.56 86 HIS A C 1
ATOM 645 O O . HIS A 1 86 ? -3.021 -1.291 -0.570 1.00 95.56 86 HIS A O 1
ATOM 651 N N . PHE A 1 87 ? -4.122 -0.783 1.312 1.00 95.81 87 PHE A N 1
ATOM 652 C CA . PHE A 1 87 ? -3.015 -1.084 2.213 1.00 95.81 87 PHE A CA 1
ATOM 653 C C . PHE A 1 87 ? -2.604 -2.563 2.141 1.00 95.81 87 PHE A C 1
ATOM 655 O O . PHE A 1 87 ? -1.419 -2.892 2.037 1.00 95.81 87 PHE A O 1
ATOM 662 N N . HIS A 1 88 ? -3.589 -3.460 2.123 1.00 96.88 88 HIS A N 1
ATOM 663 C CA . HIS A 1 88 ? -3.378 -4.888 1.925 1.00 96.88 88 HIS A CA 1
ATOM 664 C C . HIS A 1 88 ? -2.686 -5.182 0.581 1.00 96.88 88 HIS A C 1
ATOM 666 O O . HIS A 1 88 ? -1.728 -5.958 0.531 1.00 96.88 88 HIS A O 1
ATOM 672 N N . ASP A 1 89 ? -3.119 -4.529 -0.499 1.00 96.00 89 ASP A N 1
ATOM 673 C CA . ASP A 1 89 ? -2.529 -4.685 -1.831 1.00 96.00 89 ASP A CA 1
ATOM 674 C C . ASP A 1 89 ? -1.089 -4.148 -1.890 1.00 96.00 89 ASP A C 1
ATOM 676 O O . ASP A 1 89 ? -0.224 -4.758 -2.523 1.00 96.00 89 ASP A O 1
ATOM 680 N N . ALA A 1 90 ? -0.792 -3.054 -1.180 1.00 94.75 90 ALA A N 1
ATOM 681 C CA . ALA A 1 90 ? 0.558 -2.503 -1.077 1.00 94.75 90 ALA A CA 1
ATOM 682 C C . ALA A 1 90 ? 1.532 -3.487 -0.400 1.00 94.75 90 ALA A C 1
ATOM 684 O O . ALA A 1 90 ? 2.615 -3.743 -0.937 1.00 94.75 90 ALA A O 1
ATOM 685 N N . ILE A 1 91 ? 1.130 -4.105 0.720 1.00 95.31 91 ILE A N 1
ATOM 686 C CA . ILE A 1 91 ? 1.913 -5.142 1.427 1.00 95.31 91 ILE A CA 1
ATOM 687 C C . ILE A 1 91 ? 2.108 -6.397 0.564 1.00 95.31 91 ILE A C 1
ATOM 689 O O . ILE A 1 91 ? 3.135 -7.067 0.658 1.00 95.31 91 ILE A O 1
ATOM 693 N N . LYS A 1 92 ? 1.147 -6.733 -0.301 1.00 95.75 92 LYS A N 1
ATOM 694 C CA . LYS A 1 92 ? 1.240 -7.899 -1.198 1.00 95.75 92 LYS A CA 1
ATOM 695 C C . LYS A 1 92 ? 1.884 -7.599 -2.547 1.00 95.75 92 LYS A C 1
ATOM 697 O O . LYS A 1 92 ? 1.992 -8.493 -3.386 1.00 95.75 92 LYS A O 1
ATOM 702 N N . SER A 1 93 ? 2.330 -6.367 -2.766 1.00 95.69 93 SER A N 1
ATOM 703 C CA . SER A 1 93 ? 2.907 -5.967 -4.041 1.00 95.69 93 SER A CA 1
ATOM 704 C C . SER A 1 93 ? 4.195 -6.757 -4.365 1.00 95.69 93 SER A C 1
ATOM 706 O O . SER A 1 93 ? 4.975 -7.074 -3.456 1.00 95.69 93 SER A O 1
ATOM 708 N N . PRO A 1 94 ? 4.462 -7.088 -5.646 1.00 94.88 94 PRO A N 1
ATOM 709 C CA . PRO A 1 94 ? 5.663 -7.834 -6.037 1.00 94.88 94 PRO A CA 1
ATOM 710 C C . PRO A 1 94 ? 6.964 -7.187 -5.551 1.00 94.88 94 PRO A C 1
ATOM 712 O O . PRO A 1 94 ? 7.854 -7.869 -5.056 1.00 94.88 94 PRO A O 1
ATOM 715 N N . GLN A 1 95 ? 7.057 -5.858 -5.611 1.00 92.38 95 GLN A N 1
ATOM 716 C CA . GLN A 1 95 ? 8.228 -5.117 -5.154 1.00 92.38 95 GLN A CA 1
ATOM 717 C C . GLN A 1 95 ? 8.470 -5.234 -3.649 1.00 92.38 95 GLN A C 1
ATOM 719 O O . GLN A 1 95 ? 9.619 -5.390 -3.234 1.00 92.38 95 GLN A O 1
ATOM 724 N N . PHE A 1 96 ? 7.412 -5.185 -2.834 1.00 95.12 96 PHE A N 1
ATOM 725 C CA . PHE A 1 96 ? 7.538 -5.308 -1.386 1.00 95.12 96 PHE A CA 1
ATOM 726 C C . PHE A 1 96 ? 7.876 -6.747 -1.001 1.00 95.12 96 PHE A C 1
ATOM 728 O O . PHE A 1 96 ? 8.797 -6.980 -0.225 1.00 95.12 96 PHE A O 1
ATOM 735 N N . THR A 1 97 ? 7.179 -7.721 -1.588 1.00 96.25 97 THR A N 1
ATOM 736 C CA . THR A 1 97 ? 7.374 -9.143 -1.277 1.00 96.25 97 THR A CA 1
ATOM 737 C C . THR A 1 97 ? 8.740 -9.666 -1.730 1.00 96.25 97 THR A C 1
ATOM 739 O O . THR A 1 97 ? 9.388 -10.395 -0.977 1.00 96.25 97 THR A O 1
ATOM 742 N N . GLU A 1 98 ? 9.237 -9.257 -2.903 1.00 94.50 98 GLU A N 1
ATOM 743 C CA . GLU A 1 98 ? 10.598 -9.581 -3.353 1.00 94.50 98 GLU A CA 1
ATOM 744 C C . GLU A 1 98 ? 11.663 -8.955 -2.444 1.00 94.50 98 GLU A C 1
ATOM 746 O O . GLU A 1 98 ? 12.614 -9.636 -2.052 1.00 94.50 98 GLU A O 1
ATOM 751 N N . TRP A 1 99 ? 11.500 -7.683 -2.067 1.00 93.81 99 TRP A N 1
ATOM 752 C CA . TRP A 1 99 ? 12.409 -7.009 -1.139 1.00 93.81 99 TRP A CA 1
ATOM 753 C C . TRP A 1 99 ? 12.410 -7.672 0.245 1.00 93.81 99 TRP A C 1
ATOM 755 O O . TRP A 1 99 ? 13.476 -7.972 0.787 1.00 93.81 99 TRP A O 1
ATOM 765 N N . ALA A 1 100 ? 11.228 -7.972 0.783 1.00 95.06 100 ALA A N 1
ATOM 766 C CA . ALA A 1 100 ? 11.064 -8.630 2.072 1.00 95.06 100 ALA A CA 1
ATOM 767 C C . ALA A 1 100 ? 11.717 -10.018 2.079 1.00 95.06 100 ALA A C 1
ATOM 769 O O . ALA A 1 100 ? 12.462 -10.353 3.003 1.00 95.06 100 ALA A O 1
ATOM 770 N N . LYS A 1 101 ? 11.532 -10.789 0.999 1.00 95.50 101 LYS A N 1
ATOM 771 C CA . LYS A 1 101 ? 12.214 -12.070 0.795 1.00 95.50 101 LYS A CA 1
ATOM 772 C C . LYS A 1 101 ? 13.734 -11.903 0.760 1.00 95.50 101 LYS A C 1
ATOM 774 O O . LYS A 1 101 ? 14.435 -12.682 1.397 1.00 95.50 101 LYS A O 1
ATOM 779 N N . GLY A 1 102 ? 14.243 -10.880 0.071 1.00 93.38 102 GLY A N 1
ATOM 780 C CA . GLY A 1 102 ? 15.673 -10.557 0.040 1.00 93.38 102 GLY A CA 1
ATOM 781 C C . GLY A 1 102 ? 16.268 -10.245 1.420 1.00 93.38 102 GLY A C 1
ATOM 782 O O . GLY A 1 102 ? 17.446 -10.514 1.647 1.00 93.38 102 GLY A O 1
ATOM 783 N N . LYS A 1 103 ? 15.453 -9.740 2.357 1.00 92.94 103 LYS A N 1
ATOM 784 C CA . LYS A 1 103 ? 15.830 -9.481 3.758 1.00 92.94 103 LYS A CA 1
ATOM 785 C C . LYS A 1 103 ? 15.488 -10.618 4.729 1.00 92.94 103 LYS A C 1
ATOM 787 O O . LYS A 1 103 ? 15.702 -10.463 5.926 1.00 92.94 103 LYS A O 1
ATOM 792 N N . ASN A 1 104 ? 14.998 -11.760 4.241 1.00 95.81 104 ASN A N 1
ATOM 793 C CA . ASN A 1 104 ? 14.527 -12.884 5.066 1.00 95.81 104 ASN A CA 1
ATOM 794 C C . ASN A 1 104 ? 13.430 -12.490 6.074 1.00 95.81 104 ASN A C 1
ATOM 796 O O . ASN A 1 104 ? 13.359 -13.032 7.180 1.00 95.81 104 ASN A O 1
ATOM 800 N N . ILE A 1 105 ? 12.580 -11.535 5.690 1.00 96.12 105 ILE A N 1
ATOM 801 C CA . ILE A 1 105 ? 11.413 -11.134 6.472 1.00 96.12 105 ILE A CA 1
ATOM 802 C C . ILE A 1 105 ? 10.325 -12.207 6.329 1.00 96.12 105 ILE A C 1
ATOM 804 O O . ILE A 1 105 ? 9.918 -12.557 5.219 1.00 96.12 105 ILE A O 1
ATOM 808 N N . ASP A 1 106 ? 9.820 -12.702 7.457 1.00 95.75 106 ASP A N 1
ATOM 809 C CA . ASP A 1 106 ? 8.701 -13.639 7.521 1.00 95.75 106 ASP A CA 1
ATOM 810 C C . ASP A 1 106 ? 7.362 -12.887 7.443 1.00 95.75 106 ASP A C 1
ATOM 812 O O . ASP A 1 106 ? 6.838 -12.394 8.445 1.00 95.75 106 ASP A O 1
ATOM 816 N N . LEU A 1 107 ? 6.796 -12.823 6.233 1.00 95.00 107 LEU A N 1
ATOM 817 C CA . LEU A 1 107 ? 5.501 -12.190 5.952 1.00 95.00 107 LEU A CA 1
ATOM 818 C C . LEU A 1 107 ? 4.296 -12.954 6.535 1.00 95.00 107 LEU A C 1
ATOM 820 O O . LEU A 1 107 ? 3.177 -12.452 6.471 1.00 95.00 107 LEU A O 1
ATOM 824 N N . SER A 1 108 ? 4.491 -14.157 7.093 1.00 94.38 108 SER A N 1
ATOM 825 C CA . SER A 1 108 ? 3.435 -14.866 7.834 1.00 94.38 108 SER A CA 1
ATOM 826 C C . SER A 1 108 ? 3.274 -14.356 9.269 1.00 94.38 108 SER A C 1
ATOM 828 O O . SER A 1 108 ? 2.305 -14.697 9.952 1.00 94.38 108 SER A O 1
ATOM 830 N N . LYS A 1 109 ? 4.228 -13.549 9.746 1.00 95.00 109 LYS A N 1
ATOM 831 C CA . LYS A 1 109 ? 4.203 -12.933 11.071 1.00 95.00 109 LYS A CA 1
ATOM 832 C C . LYS A 1 109 ? 3.657 -11.510 10.998 1.00 95.00 109 LYS A C 1
ATOM 834 O O . LYS A 1 109 ? 3.722 -10.881 9.944 1.00 95.00 109 LYS A O 1
ATOM 839 N N . PRO A 1 110 ? 3.153 -10.977 12.124 1.00 92.69 110 PRO A N 1
ATOM 840 C CA . PRO A 1 110 ? 2.676 -9.604 12.170 1.00 92.69 110 PRO A CA 1
ATOM 841 C C . PRO A 1 110 ? 3.752 -8.604 11.741 1.00 92.69 110 PRO A C 1
ATOM 843 O O . PRO A 1 110 ? 4.910 -8.702 12.157 1.00 92.69 110 PRO A O 1
ATOM 846 N N . ILE A 1 111 ? 3.351 -7.624 10.940 1.00 95.19 111 ILE A N 1
ATOM 847 C CA . ILE A 1 111 ? 4.171 -6.472 10.574 1.00 95.19 111 ILE A CA 1
ATOM 848 C C . ILE A 1 111 ? 3.554 -5.263 11.269 1.00 95.19 111 ILE A C 1
ATOM 850 O O . ILE A 1 111 ? 2.366 -4.985 11.108 1.00 95.19 111 ILE A O 1
ATOM 854 N N . GLU A 1 112 ? 4.366 -4.579 12.061 1.00 93.25 112 GLU A N 1
ATOM 855 C CA . GLU A 1 112 ? 3.999 -3.359 12.776 1.00 93.25 112 GLU A CA 1
ATOM 856 C C . GLU A 1 112 ? 4.634 -2.177 12.051 1.00 93.25 112 GLU A C 1
ATOM 858 O O . GLU A 1 112 ? 5.821 -2.219 11.724 1.00 93.25 112 GLU A O 1
ATOM 863 N N . LEU A 1 113 ? 3.856 -1.135 11.788 1.00 90.31 113 LEU A N 1
ATOM 864 C CA . LEU A 1 113 ? 4.311 0.069 11.107 1.00 90.31 113 LEU A CA 1
ATOM 865 C C . LEU A 1 113 ? 4.142 1.272 12.021 1.00 90.31 113 LEU A C 1
ATOM 867 O O . LEU A 1 113 ? 3.138 1.398 12.720 1.00 90.31 113 LEU A O 1
ATOM 871 N N . TYR A 1 114 ? 5.116 2.167 11.946 1.00 87.12 114 TYR A N 1
ATOM 872 C CA . TYR A 1 114 ? 5.147 3.448 12.632 1.00 87.12 114 TYR A CA 1
ATOM 873 C C . TYR A 1 114 ? 5.449 4.518 11.576 1.00 87.12 114 TYR A C 1
ATOM 875 O O . TYR A 1 114 ? 6.616 4.869 11.364 1.00 87.12 114 TYR A O 1
ATOM 883 N N . PRO A 1 115 ? 4.427 4.995 10.843 1.00 82.69 115 PRO A N 1
ATOM 884 C CA . PRO A 1 115 ? 4.654 5.858 9.685 1.00 82.69 115 PRO A CA 1
ATOM 885 C C . PRO A 1 115 ? 5.326 7.188 10.067 1.00 82.69 115 PRO A C 1
ATOM 887 O O . PRO A 1 115 ? 6.229 7.644 9.368 1.00 82.69 115 PRO A O 1
ATOM 890 N N . SER A 1 116 ? 4.983 7.756 11.225 1.00 75.88 116 SER A N 1
ATOM 891 C CA . SER A 1 116 ? 5.567 8.992 11.769 1.00 75.88 116 SER A CA 1
ATOM 892 C C . SER A 1 116 ? 7.066 8.921 12.070 1.00 75.88 116 SER A C 1
ATOM 894 O O . SER A 1 116 ? 7.735 9.958 12.083 1.00 75.88 116 SER A O 1
ATOM 896 N N . THR A 1 117 ? 7.608 7.727 12.309 1.00 77.94 117 THR A N 1
ATOM 897 C CA . THR A 1 117 ? 9.040 7.510 12.569 1.00 77.94 117 THR A CA 1
ATOM 898 C C . THR A 1 117 ? 9.747 6.770 11.436 1.00 77.94 117 THR A C 1
ATOM 900 O O . THR A 1 117 ? 10.932 6.464 11.573 1.00 77.94 117 THR A O 1
ATOM 903 N N . ASP A 1 118 ? 9.047 6.506 10.325 1.00 82.31 118 ASP A N 1
ATOM 904 C CA . ASP A 1 118 ? 9.524 5.697 9.195 1.00 82.31 118 ASP A CA 1
ATOM 905 C C . ASP A 1 118 ? 10.157 4.374 9.670 1.00 82.31 118 ASP A C 1
ATOM 907 O O . ASP A 1 118 ? 11.255 3.976 9.261 1.00 82.31 118 ASP A O 1
ATOM 911 N N . GLN A 1 119 ? 9.473 3.717 10.614 1.00 88.44 119 GLN A N 1
ATOM 912 C CA . GLN A 1 119 ? 9.922 2.483 11.249 1.00 88.44 119 GLN A CA 1
ATOM 913 C C . GLN A 1 119 ? 8.934 1.346 11.002 1.00 88.44 119 GLN A C 1
ATOM 915 O O . GLN A 1 119 ? 7.720 1.512 11.086 1.00 88.44 119 GLN A O 1
ATOM 920 N N . MET A 1 120 ? 9.471 0.156 10.747 1.00 91.81 120 MET A N 1
ATOM 921 C CA . MET A 1 120 ? 8.703 -1.072 10.594 1.00 91.81 120 MET A CA 1
ATOM 922 C C . MET A 1 120 ? 9.299 -2.174 11.469 1.00 91.81 120 MET A C 1
ATOM 924 O O . MET A 1 120 ? 10.477 -2.496 11.326 1.00 91.81 120 MET A O 1
ATOM 928 N N . THR A 1 121 ? 8.492 -2.794 12.326 1.00 94.00 121 THR A N 1
ATOM 929 C CA . THR A 1 121 ? 8.911 -3.961 13.110 1.00 94.00 121 THR A CA 1
ATOM 930 C C . THR A 1 121 ? 8.408 -5.241 12.451 1.00 94.00 121 THR A C 1
ATOM 932 O O . THR A 1 121 ? 7.204 -5.463 12.282 1.00 94.00 121 THR A O 1
ATOM 935 N N . VAL A 1 122 ? 9.350 -6.106 12.089 1.00 95.88 122 VAL A N 1
ATOM 936 C CA . VAL A 1 122 ? 9.136 -7.353 11.345 1.00 95.88 122 VAL A CA 1
ATOM 937 C C . VAL A 1 122 ? 9.786 -8.531 12.054 1.00 95.88 122 VAL A C 1
ATOM 939 O O . VAL A 1 122 ? 10.536 -8.362 13.009 1.00 95.88 122 VAL A O 1
ATOM 942 N N . THR A 1 123 ? 9.491 -9.744 11.593 1.00 96.19 123 THR A N 1
ATOM 943 C CA . THR A 1 123 ? 10.230 -10.935 12.022 1.00 96.19 123 THR A CA 1
ATOM 944 C C . THR A 1 123 ? 11.265 -11.293 10.962 1.00 96.19 123 THR A C 1
ATOM 946 O O . THR A 1 123 ? 10.883 -11.624 9.844 1.00 96.19 123 THR A O 1
ATOM 949 N N . ILE A 1 124 ? 12.554 -11.247 11.297 1.00 95.38 124 ILE A N 1
ATOM 950 C CA . ILE A 1 124 ? 13.669 -11.643 10.426 1.00 95.38 124 ILE A CA 1
ATOM 951 C C . ILE A 1 124 ? 14.343 -12.852 11.063 1.00 95.38 124 ILE A C 1
ATOM 953 O O . ILE A 1 124 ? 14.728 -12.809 12.228 1.00 95.38 124 ILE A O 1
ATOM 957 N N . ASN A 1 125 ? 14.443 -13.964 10.330 1.00 93.19 125 ASN A N 1
ATOM 958 C CA . ASN A 1 125 ? 15.052 -15.206 10.835 1.00 93.19 125 ASN A CA 1
ATOM 959 C C . ASN A 1 125 ? 14.510 -15.656 12.216 1.00 93.19 125 ASN A C 1
ATOM 961 O O . ASN A 1 125 ? 15.243 -16.181 13.054 1.00 93.19 125 ASN A O 1
ATOM 965 N N . GLY A 1 126 ? 13.217 -15.426 12.473 1.00 91.62 126 GLY A N 1
ATOM 966 C CA . GLY A 1 126 ? 12.552 -15.767 13.736 1.00 91.62 126 GLY A CA 1
ATOM 967 C C . GLY A 1 126 ? 12.724 -14.756 14.878 1.00 91.62 126 GLY A C 1
ATOM 968 O O . GLY A 1 126 ? 12.151 -14.973 15.943 1.00 91.62 126 GLY A O 1
ATOM 969 N N . GLN A 1 127 ? 13.459 -13.659 14.680 1.00 93.81 127 GLN A N 1
ATOM 970 C CA . GLN A 1 127 ? 13.634 -12.586 15.665 1.00 93.81 127 GLN A CA 1
ATOM 971 C C . GLN A 1 127 ? 12.832 -11.343 15.279 1.00 93.81 127 GLN A C 1
ATOM 973 O O . GLN A 1 127 ? 12.740 -11.002 14.102 1.00 93.81 127 GLN A O 1
ATOM 978 N N . ARG A 1 128 ? 12.237 -10.661 16.267 1.00 93.69 128 ARG A N 1
ATOM 979 C CA . ARG A 1 128 ? 11.574 -9.367 16.044 1.00 93.69 128 ARG A CA 1
ATOM 980 C C . ARG A 1 128 ? 12.633 -8.280 15.910 1.00 93.69 128 ARG A C 1
ATOM 982 O O . ARG A 1 128 ? 13.369 -8.026 16.858 1.00 93.69 128 ARG A O 1
ATOM 989 N N . GLU A 1 129 ? 12.676 -7.634 14.754 1.00 93.62 129 GLU A N 1
ATOM 990 C CA . GLU A 1 129 ? 13.627 -6.574 14.433 1.00 93.62 129 GLU A CA 1
ATOM 991 C C . GLU A 1 129 ? 12.898 -5.317 13.965 1.00 93.62 129 GLU A C 1
ATOM 993 O O . GLU A 1 129 ? 11.909 -5.395 13.233 1.00 93.62 129 GLU A O 1
ATOM 998 N N . ALA A 1 130 ? 13.404 -4.157 14.381 1.00 91.88 130 ALA A N 1
ATOM 999 C CA . ALA A 1 130 ? 12.915 -2.859 13.944 1.00 91.88 130 ALA A CA 1
ATOM 1000 C C . ALA A 1 130 ? 13.806 -2.320 12.817 1.00 91.88 130 ALA A C 1
ATOM 1002 O O . ALA A 1 130 ? 15.000 -2.101 13.008 1.00 91.88 130 ALA A O 1
ATOM 1003 N N . LEU A 1 131 ? 13.212 -2.084 11.652 1.00 90.25 131 LEU A N 1
ATOM 1004 C CA . LEU A 1 131 ? 13.853 -1.474 10.494 1.00 90.25 131 LEU A CA 1
ATOM 1005 C C . LEU A 1 131 ? 13.497 0.009 10.451 1.00 90.25 131 LEU A C 1
ATOM 1007 O O . LEU A 1 131 ? 12.319 0.355 10.484 1.00 90.25 131 LEU A O 1
ATOM 1011 N N . ILE A 1 132 ? 14.506 0.873 10.367 1.00 84.75 132 ILE A N 1
ATOM 1012 C CA . ILE A 1 132 ? 14.342 2.331 10.291 1.00 84.75 132 ILE A CA 1
ATOM 1013 C C . ILE A 1 132 ? 14.772 2.783 8.901 1.00 84.75 132 ILE A C 1
ATOM 1015 O O . ILE A 1 132 ? 15.894 2.478 8.491 1.00 84.75 132 ILE A O 1
ATOM 1019 N N . GLY A 1 133 ? 13.918 3.517 8.189 1.00 79.69 133 GLY A N 1
ATOM 1020 C CA . GLY A 1 133 ? 14.103 3.790 6.764 1.00 79.69 133 GLY A CA 1
ATOM 1021 C C . GLY A 1 133 ? 15.400 4.485 6.384 1.00 79.69 133 GLY A C 1
ATOM 1022 O O . GLY A 1 133 ? 16.076 4.050 5.455 1.00 79.69 133 GLY A O 1
ATOM 1023 N N . ARG A 1 134 ? 15.835 5.481 7.163 1.00 78.12 134 ARG A N 1
ATOM 1024 C CA . ARG A 1 134 ? 17.130 6.163 6.949 1.00 78.12 134 ARG A CA 1
ATOM 1025 C C . ARG A 1 134 ? 18.352 5.236 7.071 1.00 78.12 134 ARG A C 1
ATOM 1027 O O . ARG A 1 134 ? 19.436 5.591 6.627 1.00 78.12 134 ARG A O 1
ATOM 1034 N N . GLU A 1 135 ? 18.196 4.094 7.740 1.00 83.31 135 GLU A N 1
ATOM 1035 C CA . GLU A 1 135 ? 19.248 3.092 7.958 1.00 83.31 135 GLU A CA 1
ATOM 1036 C C . GLU A 1 135 ? 19.177 1.973 6.908 1.00 83.31 135 GLU A C 1
ATOM 1038 O O . GLU A 1 135 ? 19.994 1.053 6.919 1.00 83.31 135 GLU A O 1
ATOM 1043 N N . GLN A 1 136 ? 18.201 2.037 5.997 1.00 86.38 136 GLN A N 1
ATOM 1044 C CA . GLN A 1 136 ? 18.019 1.065 4.930 1.00 86.38 136 GLN A CA 1
ATOM 1045 C C . GLN A 1 136 ? 18.636 1.528 3.608 1.00 86.38 136 GLN A C 1
ATOM 1047 O O . GLN A 1 136 ? 19.001 2.682 3.403 1.00 86.38 136 GLN A O 1
ATOM 1052 N N . ASP A 1 137 ? 18.763 0.573 2.692 1.00 82.56 137 ASP A N 1
ATOM 1053 C CA . ASP A 1 137 ? 19.266 0.796 1.346 1.00 82.56 137 ASP A CA 1
ATOM 1054 C C . ASP A 1 137 ? 18.309 1.637 0.475 1.00 82.56 137 ASP A C 1
ATOM 1056 O O . ASP A 1 137 ? 17.150 1.883 0.815 1.00 82.56 137 ASP A O 1
ATOM 1060 N N . ILE A 1 138 ? 18.800 2.032 -0.704 1.00 80.19 138 ILE A N 1
ATOM 1061 C CA . ILE A 1 138 ? 18.092 2.892 -1.665 1.00 80.19 138 ILE A CA 1
ATOM 1062 C C . ILE A 1 138 ? 16.718 2.354 -2.110 1.00 80.19 138 ILE A C 1
ATOM 1064 O O . ILE A 1 138 ? 15.910 3.122 -2.624 1.00 80.19 138 ILE A O 1
ATOM 1068 N N . MET A 1 139 ? 16.416 1.062 -1.917 1.00 81.19 139 MET A N 1
ATOM 1069 C CA . MET A 1 139 ? 15.110 0.496 -2.266 1.00 81.19 139 MET A CA 1
ATOM 1070 C C . MET A 1 139 ? 14.019 0.816 -1.248 1.00 81.19 139 MET A C 1
ATOM 1072 O O . MET A 1 139 ? 12.851 0.789 -1.632 1.00 81.19 139 MET A O 1
ATOM 1076 N N . TRP A 1 140 ? 14.351 1.123 0.011 1.00 85.75 140 TRP A N 1
ATOM 1077 C CA . TRP A 1 140 ? 13.355 1.413 1.052 1.00 85.75 140 TRP A CA 1
ATOM 1078 C C . TRP A 1 140 ? 12.289 2.434 0.626 1.00 85.75 140 TRP A C 1
ATOM 1080 O O . TRP A 1 140 ? 11.109 2.072 0.628 1.00 85.75 140 TRP A O 1
ATOM 1090 N N . PRO A 1 141 ? 12.645 3.656 0.178 1.00 82.75 141 PRO A N 1
ATOM 1091 C CA . PRO A 1 141 ? 11.651 4.658 -0.210 1.00 82.75 141 PRO A CA 1
ATOM 1092 C C . PRO A 1 141 ? 10.842 4.266 -1.455 1.00 82.75 141 PRO A C 1
ATOM 1094 O O . PRO A 1 141 ? 9.818 4.876 -1.735 1.00 82.75 141 PRO A O 1
ATOM 1097 N N . VAL A 1 142 ? 11.274 3.258 -2.216 1.00 81.56 142 VAL A N 1
ATOM 1098 C CA . VAL A 1 142 ? 10.531 2.758 -3.380 1.00 81.56 142 VAL A CA 1
ATOM 1099 C C . VAL A 1 142 ? 9.553 1.657 -2.977 1.00 81.56 142 VAL A C 1
ATOM 1101 O O . VAL A 1 142 ? 8.423 1.633 -3.458 1.00 81.56 142 VAL A O 1
ATOM 1104 N N . VAL A 1 143 ? 9.969 0.736 -2.105 1.00 87.75 143 VAL A N 1
ATOM 1105 C CA . VAL A 1 143 ? 9.192 -0.476 -1.792 1.00 87.75 143 VAL A CA 1
ATOM 1106 C C . VAL A 1 143 ? 8.326 -0.334 -0.545 1.00 87.75 143 VAL A C 1
ATOM 1108 O O . VAL A 1 143 ? 7.238 -0.900 -0.507 1.00 87.75 143 VAL A O 1
ATOM 1111 N N . VAL A 1 144 ? 8.777 0.427 0.455 1.00 89.25 144 VAL A N 1
ATOM 1112 C CA . VAL A 1 144 ? 8.090 0.583 1.748 1.00 89.25 144 VAL A CA 1
ATOM 1113 C C . VAL A 1 144 ? 7.227 1.842 1.784 1.00 89.25 144 VAL A C 1
ATOM 1115 O O . VAL A 1 144 ? 6.196 1.848 2.449 1.00 89.25 144 VAL A O 1
ATOM 1118 N N . ALA A 1 145 ? 7.560 2.886 1.020 1.00 83.25 145 ALA A N 1
ATOM 1119 C CA . ALA A 1 145 ? 6.786 4.129 1.046 1.00 83.25 145 ALA A CA 1
ATOM 1120 C C . ALA A 1 145 ? 5.289 3.956 0.708 1.00 83.25 145 ALA A C 1
ATOM 1122 O O . ALA A 1 145 ? 4.477 4.520 1.438 1.00 83.25 145 ALA A O 1
ATOM 1123 N N . PRO A 1 146 ? 4.867 3.165 -0.307 1.00 86.56 146 PRO A N 1
ATOM 1124 C CA . PRO A 1 146 ? 3.437 2.933 -0.548 1.00 86.56 146 PRO A CA 1
ATOM 1125 C C . PRO A 1 146 ? 2.727 2.281 0.648 1.00 86.56 146 PRO A C 1
ATOM 1127 O O . PRO A 1 146 ? 1.593 2.623 0.967 1.00 86.56 146 PRO A O 1
ATOM 1130 N N . VAL A 1 147 ? 3.423 1.380 1.347 1.00 91.75 147 VAL A N 1
ATOM 1131 C CA . VAL A 1 147 ? 2.928 0.712 2.556 1.00 91.75 147 VAL A CA 1
ATOM 1132 C C . VAL A 1 147 ? 2.785 1.714 3.707 1.00 91.75 147 VAL A C 1
ATOM 1134 O O . VAL A 1 147 ? 1.745 1.747 4.361 1.00 91.75 147 VAL A O 1
ATOM 1137 N N . MET A 1 148 ? 3.792 2.566 3.925 1.00 88.12 148 MET A N 1
ATOM 1138 C CA . MET A 1 148 ? 3.769 3.595 4.973 1.00 88.12 148 MET A CA 1
ATOM 1139 C C . MET A 1 148 ? 2.700 4.659 4.732 1.00 88.12 148 MET A C 1
ATOM 1141 O O . MET A 1 148 ? 2.017 5.043 5.678 1.00 88.12 148 MET A O 1
ATOM 1145 N N . ARG A 1 149 ? 2.509 5.113 3.485 1.00 84.31 149 ARG A N 1
ATOM 1146 C CA . ARG A 1 149 ? 1.455 6.086 3.154 1.00 84.31 149 ARG A CA 1
ATOM 1147 C C . ARG A 1 149 ? 0.071 5.516 3.439 1.00 84.31 149 ARG A C 1
ATOM 1149 O O . ARG A 1 149 ? -0.710 6.157 4.133 1.00 84.31 149 ARG A O 1
ATOM 1156 N N . ALA A 1 150 ? -0.200 4.283 3.011 1.00 88.62 150 ALA A N 1
ATOM 1157 C CA . ALA A 1 150 ? -1.466 3.625 3.316 1.00 88.62 150 ALA A CA 1
ATOM 1158 C C . ALA A 1 150 ? -1.676 3.449 4.835 1.00 88.62 150 ALA A C 1
ATOM 1160 O O . ALA A 1 150 ? -2.757 3.735 5.348 1.00 88.62 150 ALA A O 1
ATOM 1161 N N . ALA A 1 151 ? -0.633 3.056 5.573 1.00 88.94 151 ALA A N 1
ATOM 1162 C CA . ALA A 1 151 ? -0.691 2.931 7.028 1.00 88.94 151 ALA A CA 1
ATOM 1163 C C . ALA A 1 151 ? -0.957 4.272 7.735 1.00 88.94 151 ALA A C 1
ATOM 1165 O O . ALA A 1 151 ? -1.777 4.316 8.650 1.00 88.94 151 ALA A O 1
ATOM 1166 N N . ALA A 1 152 ? -0.334 5.370 7.293 1.00 83.19 152 ALA A N 1
ATOM 1167 C CA . ALA A 1 152 ? -0.547 6.704 7.862 1.00 83.19 152 ALA A CA 1
ATOM 1168 C C . ALA A 1 152 ? -2.019 7.144 7.761 1.00 83.19 152 ALA A C 1
ATOM 1170 O O . ALA A 1 152 ? -2.592 7.640 8.735 1.00 83.19 152 ALA A O 1
ATOM 1171 N N . ILE A 1 153 ? -2.656 6.877 6.614 1.00 83.31 153 ILE A N 1
ATOM 1172 C CA . ILE A 1 153 ? -4.077 7.166 6.387 1.00 83.31 153 ILE A CA 1
ATOM 1173 C C . ILE A 1 153 ? -4.979 6.362 7.341 1.00 83.31 153 ILE A C 1
ATOM 1175 O O . ILE A 1 153 ? -5.943 6.909 7.898 1.00 83.31 153 ILE A O 1
ATOM 1179 N N . ILE A 1 154 ? -4.648 5.087 7.580 1.00 86.44 154 ILE A N 1
ATOM 1180 C CA . ILE A 1 154 ? -5.365 4.213 8.523 1.00 86.44 154 ILE A CA 1
ATOM 1181 C C . ILE A 1 154 ? -5.192 4.670 9.974 1.00 86.44 154 ILE A C 1
ATOM 1183 O O . ILE A 1 154 ? -6.177 4.778 10.702 1.00 86.44 154 ILE A O 1
ATOM 1187 N N . GLY A 1 155 ? -3.966 4.984 10.391 1.00 77.81 155 GLY A N 1
ATOM 1188 C CA . GLY A 1 155 ? -3.649 5.370 11.767 1.00 77.81 155 GLY A CA 1
ATOM 1189 C C . GLY A 1 155 ? -4.205 6.730 12.203 1.00 77.81 155 GLY A C 1
ATOM 1190 O O . GLY A 1 155 ? -4.055 7.087 13.364 1.00 77.81 155 GLY A O 1
ATOM 1191 N N . ALA A 1 156 ? -4.829 7.500 11.302 1.00 66.44 156 ALA A N 1
ATOM 1192 C CA . ALA A 1 156 ? -5.119 8.925 11.517 1.00 66.44 156 ALA A CA 1
ATOM 1193 C C . ALA A 1 156 ? -3.886 9.731 11.921 1.00 66.44 156 ALA A C 1
ATOM 1195 O O . ALA A 1 156 ? -3.999 10.758 12.600 1.00 66.44 156 ALA A O 1
ATOM 1196 N N . GLU A 1 157 ? -2.701 9.280 11.504 1.00 58.91 157 GLU A N 1
ATOM 1197 C CA . GLU A 1 157 ? -1.516 10.077 11.731 1.00 58.91 157 GLU A CA 1
ATOM 1198 C C . GLU A 1 157 ? -1.680 11.386 10.974 1.00 58.91 157 GLU A C 1
ATOM 1200 O O . GLU A 1 157 ? -2.053 11.427 9.800 1.00 58.91 157 GLU A O 1
ATOM 1205 N N . ARG A 1 158 ? -1.412 12.487 11.679 1.00 46.75 158 ARG A N 1
ATOM 1206 C CA . ARG A 1 158 ? -1.278 13.780 11.033 1.00 46.75 158 ARG A CA 1
ATOM 1207 C C . ARG A 1 158 ? -0.128 13.635 10.033 1.00 46.75 158 ARG A C 1
ATOM 1209 O O . ARG A 1 158 ? 1.025 13.662 10.456 1.00 46.75 158 ARG A O 1
ATOM 1216 N N . ALA A 1 159 ? -0.412 13.591 8.730 1.00 40.16 159 ALA A N 1
ATOM 1217 C CA . ALA A 1 159 ? 0.549 14.141 7.778 1.00 40.16 159 ALA A CA 1
ATOM 1218 C C . ALA A 1 159 ? 0.902 15.543 8.317 1.00 40.16 159 ALA A C 1
ATOM 1220 O O . ALA A 1 159 ? -0.015 16.239 8.762 1.00 40.16 159 ALA A O 1
ATOM 1221 N N . PRO A 1 160 ? 2.172 15.947 8.465 1.00 32.19 160 PRO A N 1
ATOM 1222 C CA . PRO A 1 160 ? 2.501 17.218 9.104 1.00 32.19 160 PRO A CA 1
ATOM 1223 C C . PRO A 1 160 ? 1.670 18.360 8.499 1.00 32.19 160 PRO A C 1
ATOM 1225 O O . PRO A 1 160 ? 1.429 18.397 7.295 1.00 32.19 160 PRO A O 1
ATOM 1228 N N . VAL A 1 161 ? 1.140 19.228 9.371 1.00 29.69 161 VAL A N 1
ATOM 1229 C CA . VAL A 1 161 ? 0.218 20.333 9.052 1.00 29.69 161 VAL A CA 1
ATOM 1230 C C . VAL A 1 161 ? 0.937 21.337 8.152 1.00 29.69 161 VAL A C 1
ATOM 1232 O O . VAL A 1 161 ? 1.563 22.273 8.630 1.00 29.69 161 VAL A O 1
ATOM 1235 N N . ALA A 1 162 ? 0.921 21.034 6.865 1.00 28.12 162 ALA A N 1
ATOM 1236 C CA . ALA A 1 162 ? 1.373 21.802 5.710 1.00 28.12 162 ALA A CA 1
ATOM 1237 C C . ALA A 1 162 ? 1.410 20.896 4.472 1.00 28.12 162 ALA A C 1
ATOM 1239 O O . ALA A 1 162 ? 1.709 21.400 3.402 1.00 28.12 162 ALA A O 1
ATOM 1240 N N . ALA A 1 163 ? 1.161 19.583 4.602 1.00 28.27 163 ALA A N 1
ATOM 1241 C CA . ALA A 1 163 ? 1.604 18.672 3.578 1.00 28.27 163 ALA A CA 1
ATOM 1242 C C . ALA A 1 163 ? 0.688 18.591 2.355 1.00 28.27 163 ALA A C 1
ATOM 1244 O O . ALA A 1 163 ? -0.238 17.789 2.295 1.00 28.27 163 ALA A O 1
ATOM 1245 N N . THR A 1 164 ? 1.008 19.384 1.340 1.00 34.59 164 THR A N 1
ATOM 1246 C CA . THR A 1 164 ? 0.678 19.026 -0.039 1.00 34.59 164 THR A CA 1
ATOM 1247 C C . THR A 1 164 ? 1.390 17.706 -0.380 1.00 34.59 164 THR A C 1
ATOM 1249 O O . THR A 1 164 ? 2.370 17.333 0.265 1.00 34.59 164 THR A O 1
ATOM 1252 N N . THR A 1 165 ? 0.963 16.964 -1.403 1.00 38.28 165 THR A N 1
ATOM 1253 C CA . THR A 1 165 ? 1.624 15.703 -1.822 1.00 38.28 165 THR A CA 1
ATOM 1254 C C . THR A 1 165 ? 3.142 15.864 -2.080 1.00 38.28 165 THR A C 1
ATOM 1256 O O . THR A 1 165 ? 3.900 14.896 -2.019 1.00 38.28 165 THR A O 1
ATOM 1259 N N . SER A 1 166 ? 3.606 17.100 -2.307 1.00 36.50 166 SER A N 1
ATOM 1260 C CA . SER A 1 166 ? 5.018 17.514 -2.337 1.00 36.50 166 SER A CA 1
ATOM 1261 C C . SER A 1 166 ? 5.719 17.376 -0.976 1.00 36.50 166 SER A C 1
ATOM 1263 O O . SER A 1 166 ? 6.812 16.822 -0.891 1.00 36.50 166 SER A O 1
ATOM 1265 N N . ASP A 1 167 ? 5.076 17.807 0.101 1.00 34.75 167 ASP A N 1
ATOM 1266 C CA . ASP A 1 167 ? 5.634 17.825 1.454 1.00 34.75 167 ASP A CA 1
ATOM 1267 C C . ASP A 1 167 ? 5.590 16.460 2.139 1.00 34.75 167 ASP A C 1
ATOM 1269 O O . ASP A 1 167 ? 6.396 16.198 3.023 1.00 34.75 167 ASP A O 1
ATOM 1273 N N . ILE A 1 168 ? 4.680 15.564 1.735 1.00 40.41 168 ILE A N 1
ATOM 1274 C CA . ILE A 1 168 ? 4.733 14.157 2.161 1.00 40.41 168 ILE A CA 1
ATOM 1275 C C . ILE A 1 168 ? 6.053 13.560 1.670 1.00 40.41 168 ILE A C 1
ATOM 1277 O O . ILE A 1 168 ? 6.793 12.948 2.437 1.00 40.41 168 ILE A O 1
ATOM 1281 N N . ASN A 1 169 ? 6.412 13.828 0.415 1.00 41.22 169 ASN A N 1
ATOM 1282 C CA . ASN A 1 169 ? 7.690 13.392 -0.122 1.00 41.22 169 ASN A CA 1
ATOM 1283 C C . ASN A 1 169 ? 8.870 14.152 0.491 1.00 41.22 169 ASN A C 1
ATOM 1285 O O . ASN A 1 169 ? 9.835 13.494 0.857 1.00 41.22 169 ASN A O 1
ATOM 1289 N N . GLU A 1 170 ? 8.823 15.477 0.685 1.00 37.03 170 GLU A N 1
ATOM 1290 C CA . GLU A 1 170 ? 9.900 16.193 1.398 1.00 37.03 170 GLU A CA 1
ATOM 1291 C C . GLU A 1 170 ? 10.042 15.764 2.865 1.00 37.03 170 GLU A C 1
ATOM 1293 O O . GLU A 1 170 ? 11.160 15.710 3.372 1.00 37.03 170 GLU A O 1
ATOM 1298 N N . PHE A 1 171 ? 8.964 15.395 3.556 1.00 36.97 171 PHE A N 1
ATOM 1299 C CA . PHE A 1 171 ? 9.029 14.804 4.891 1.00 36.97 171 PHE A CA 1
ATOM 1300 C C . PHE A 1 171 ? 9.820 13.492 4.843 1.00 36.97 171 PHE A C 1
ATOM 1302 O O . PHE A 1 171 ? 10.812 13.356 5.561 1.00 36.97 171 PHE A O 1
ATOM 1309 N N . PHE A 1 172 ? 9.487 12.589 3.917 1.00 41.66 172 PHE A N 1
ATOM 1310 C CA . PHE A 1 172 ? 10.212 11.328 3.741 1.00 41.66 172 PHE A CA 1
ATOM 1311 C C . PHE A 1 172 ? 11.653 11.515 3.210 1.00 41.66 172 PHE A C 1
ATOM 1313 O O . PHE A 1 172 ? 12.562 10.812 3.653 1.00 41.66 172 PHE A O 1
ATOM 1320 N N . TYR A 1 173 ? 11.927 12.509 2.356 1.00 37.75 173 TYR A N 1
ATOM 1321 C CA . TYR A 1 173 ? 13.289 12.853 1.917 1.00 37.75 173 TYR A CA 1
ATOM 1322 C C . TYR A 1 173 ? 14.107 13.539 3.027 1.00 37.75 173 TYR A C 1
ATOM 1324 O O . TYR A 1 173 ? 15.292 13.243 3.184 1.00 37.75 173 TYR A O 1
ATOM 1332 N N . SER A 1 174 ? 13.510 14.406 3.849 1.00 38.00 174 SER A N 1
ATOM 1333 C CA . SER A 1 174 ? 14.201 15.111 4.941 1.00 38.00 174 SER A CA 1
ATOM 1334 C C . SER A 1 174 ? 14.550 14.196 6.120 1.00 38.00 174 SER A C 1
ATOM 1336 O O . SER A 1 174 ? 15.511 14.475 6.841 1.00 38.00 174 SER A O 1
ATOM 1338 N N . LEU A 1 175 ? 13.848 13.067 6.279 1.00 39.47 175 LEU A N 1
ATOM 1339 C CA . LEU A 1 175 ? 14.216 12.001 7.219 1.00 39.47 175 LEU A CA 1
ATOM 1340 C C . LEU A 1 175 ? 15.481 11.240 6.784 1.00 39.47 175 LEU A C 1
ATOM 1342 O O . LEU A 1 175 ? 16.225 10.762 7.641 1.00 39.47 175 LEU A O 1
ATOM 1346 N N . SER A 1 176 ? 15.784 11.207 5.481 1.00 39.06 176 SER A N 1
ATOM 1347 C CA . SER A 1 176 ? 17.021 10.613 4.948 1.00 39.06 176 SER A CA 1
ATOM 1348 C C . SER A 1 176 ? 18.250 11.536 5.030 1.00 39.06 176 SER A C 1
ATOM 1350 O O . SER A 1 176 ? 19.369 11.080 4.806 1.00 39.06 176 SER A O 1
ATOM 1352 N N . ALA A 1 177 ? 18.070 12.822 5.378 1.00 34.78 177 ALA A N 1
ATOM 1353 C CA . ALA A 1 177 ? 19.108 13.850 5.223 1.00 34.78 177 ALA A CA 1
ATOM 1354 C C . ALA A 1 177 ? 19.469 14.659 6.490 1.00 34.78 177 ALA A C 1
ATOM 1356 O O . ALA A 1 177 ? 20.211 15.638 6.388 1.00 34.78 177 ALA A O 1
ATOM 1357 N N . ARG A 1 178 ? 19.007 14.298 7.698 1.00 35.69 178 ARG A N 1
ATOM 1358 C CA . ARG A 1 178 ? 19.432 15.008 8.925 1.00 35.69 178 ARG A CA 1
ATOM 1359 C C . ARG A 1 178 ? 20.641 14.352 9.590 1.00 35.69 178 ARG A C 1
ATOM 1361 O O . ARG A 1 178 ? 20.598 13.200 10.011 1.00 35.69 178 ARG A O 1
ATOM 1368 N N . ASN A 1 179 ? 21.706 15.145 9.708 1.00 34.50 179 ASN A N 1
ATOM 1369 C CA . ASN A 1 179 ? 22.967 14.793 10.352 1.00 34.50 179 ASN A CA 1
ATOM 1370 C C . ASN A 1 179 ? 22.777 14.239 11.772 1.00 34.50 179 ASN A C 1
ATOM 1372 O O . ASN A 1 179 ? 22.099 14.820 12.619 1.00 34.50 179 ASN A O 1
ATOM 1376 N N . VAL A 1 180 ? 23.453 13.119 12.016 1.00 35.03 180 VAL A N 1
ATOM 1377 C CA . VAL A 1 180 ? 23.584 12.432 13.298 1.00 35.03 180 VAL A CA 1
ATOM 1378 C C . VAL A 1 180 ? 24.386 13.296 14.263 1.00 35.03 180 VAL A C 1
ATOM 1380 O O . VAL A 1 180 ? 25.602 13.385 14.130 1.00 35.03 180 VAL A O 1
ATOM 1383 N N . THR A 1 181 ? 23.751 13.864 15.288 1.00 29.75 181 THR A N 1
ATOM 1384 C CA . THR A 1 181 ? 24.355 13.938 16.630 1.00 29.75 181 THR A CA 1
ATOM 1385 C C . THR A 1 181 ? 23.273 14.178 17.686 1.00 29.75 181 THR A C 1
ATOM 1387 O O . THR A 1 181 ? 22.594 15.194 17.668 1.00 29.75 181 THR A O 1
ATOM 1390 N N . GLN A 1 182 ? 23.159 13.234 18.624 1.00 32.72 182 GLN A N 1
ATOM 1391 C CA . GLN A 1 182 ? 22.316 13.261 19.829 1.00 32.72 182 GLN A CA 1
ATOM 1392 C C . GLN A 1 182 ? 20.791 13.170 19.639 1.00 32.72 182 GLN A C 1
ATOM 1394 O O . GLN A 1 182 ? 20.077 14.148 19.802 1.00 32.72 182 GLN A O 1
ATOM 1399 N N . MET A 1 183 ? 20.270 11.948 19.500 1.00 27.20 183 MET A N 1
ATOM 1400 C CA . MET A 1 183 ? 19.062 11.555 20.240 1.00 27.20 183 MET A CA 1
ATOM 1401 C C . MET A 1 183 ? 19.207 10.109 20.714 1.00 27.20 183 MET A C 1
ATOM 1403 O O . MET A 1 183 ? 19.130 9.143 19.963 1.00 27.20 183 MET A O 1
ATOM 1407 N N . ARG A 1 184 ? 19.499 10.009 22.005 1.00 25.38 184 ARG A N 1
ATOM 1408 C CA . ARG A 1 184 ? 19.509 8.813 22.836 1.00 25.38 184 ARG A CA 1
ATOM 1409 C C . ARG A 1 184 ? 18.043 8.411 23.049 1.00 25.38 184 ARG A C 1
ATOM 1411 O O . ARG A 1 184 ? 17.322 9.181 23.666 1.00 25.38 184 ARG A O 1
ATOM 1418 N N . TRP A 1 185 ? 17.620 7.283 22.469 1.00 28.72 185 TRP A N 1
ATOM 1419 C CA . TRP A 1 185 ? 16.353 6.554 22.686 1.00 28.72 185 TRP A CA 1
ATOM 1420 C C . TRP A 1 185 ? 15.290 7.279 23.534 1.00 28.72 185 TRP A C 1
ATOM 1422 O O . TRP A 1 185 ? 15.127 7.026 24.722 1.00 28.72 185 TRP A O 1
ATOM 1432 N N . SER A 1 186 ? 14.504 8.145 22.905 1.00 27.22 186 SER A N 1
ATOM 1433 C CA . SER A 1 186 ? 13.159 8.433 23.391 1.00 27.22 186 SER A CA 1
ATOM 1434 C C . SER A 1 186 ? 12.193 7.760 22.433 1.00 27.22 186 SER A C 1
ATOM 1436 O O . SER A 1 186 ? 12.050 8.206 21.297 1.00 27.22 186 SER A O 1
ATOM 1438 N N . THR A 1 187 ? 11.537 6.691 22.879 1.00 30.52 187 THR A N 1
ATOM 1439 C CA . THR A 1 187 ? 10.193 6.346 22.412 1.00 30.52 187 THR A CA 1
ATOM 1440 C C . THR A 1 187 ? 9.371 7.624 22.513 1.00 30.52 187 THR A C 1
ATOM 1442 O O . THR A 1 187 ? 8.984 8.035 23.607 1.00 30.52 187 THR A O 1
ATOM 1445 N N . THR A 1 188 ? 9.185 8.324 21.397 1.00 35.66 188 THR A N 1
ATOM 1446 C CA . THR A 1 188 ? 8.203 9.396 21.328 1.00 35.66 188 THR A CA 1
ATOM 1447 C C . THR A 1 188 ? 6.858 8.749 21.659 1.00 35.66 188 THR A C 1
ATOM 1449 O O . THR A 1 188 ? 6.467 7.811 20.965 1.00 35.66 188 THR A O 1
ATOM 1452 N N . PRO A 1 189 ? 6.138 9.189 22.706 1.00 33.94 189 PRO A N 1
ATOM 1453 C CA . PRO A 1 189 ? 4.909 8.529 23.165 1.00 33.94 189 PRO A CA 1
ATOM 1454 C C . PRO A 1 189 ? 3.739 8.547 22.162 1.00 33.94 189 PRO A C 1
ATOM 1456 O O . PRO A 1 189 ? 2.650 8.108 22.508 1.00 33.94 189 PRO A O 1
ATOM 1459 N N . ASN A 1 190 ? 3.947 9.064 20.946 1.00 49.03 190 ASN A N 1
ATOM 1460 C CA . ASN A 1 190 ? 2.902 9.389 19.976 1.00 49.03 190 ASN A CA 1
ATOM 1461 C C . ASN A 1 190 ? 3.125 8.755 18.588 1.00 49.03 190 ASN A C 1
ATOM 1463 O O . ASN A 1 190 ? 2.471 9.178 17.639 1.00 49.03 190 ASN A O 1
ATOM 1467 N N . ALA A 1 191 ? 4.055 7.803 18.428 1.00 57.44 191 ALA A N 1
ATOM 1468 C CA . ALA A 1 191 ? 4.148 7.065 17.167 1.00 57.44 191 ALA A CA 1
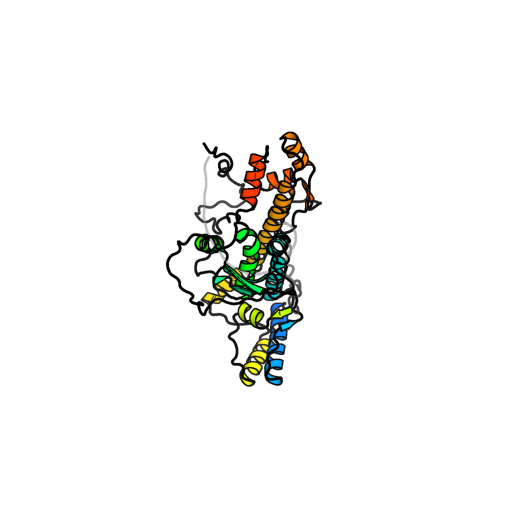ATOM 1469 C C . ALA A 1 191 ? 2.932 6.135 17.061 1.00 57.44 191 ALA A C 1
ATOM 1471 O O . ALA A 1 191 ? 2.764 5.250 17.905 1.00 57.44 191 ALA A O 1
ATOM 1472 N N . THR A 1 192 ? 2.059 6.358 16.076 1.00 73.50 192 THR A N 1
ATOM 1473 C CA . THR A 1 192 ? 0.847 5.551 15.941 1.00 73.50 192 THR A CA 1
ATOM 1474 C C . THR A 1 192 ? 1.233 4.218 15.341 1.00 73.50 192 THR A C 1
ATOM 1476 O O . THR A 1 192 ? 1.675 4.127 14.197 1.00 73.50 192 THR A O 1
ATOM 1479 N N . LEU A 1 193 ? 1.072 3.174 16.144 1.00 84.12 193 LEU A N 1
ATOM 1480 C CA . LEU A 1 193 ? 1.240 1.814 15.681 1.00 84.12 193 LEU A CA 1
ATOM 1481 C C . LEU A 1 193 ? 0.082 1.448 14.749 1.00 84.12 193 LEU A C 1
ATOM 1483 O O . LEU A 1 193 ? -1.084 1.549 15.126 1.00 84.12 193 LEU A O 1
ATOM 1487 N N . VAL A 1 194 ? 0.412 0.950 13.561 1.00 89.06 194 VAL A N 1
ATOM 1488 C CA . VAL A 1 194 ? -0.555 0.380 12.622 1.00 89.06 194 VAL A CA 1
ATOM 1489 C C . VAL A 1 194 ? -0.131 -1.039 12.270 1.00 89.06 194 VAL A C 1
ATOM 1491 O O . VAL A 1 194 ? 0.992 -1.286 11.831 1.00 89.06 194 VAL A O 1
ATOM 1494 N N . MET A 1 195 ? -1.043 -1.989 12.459 1.00 90.69 195 MET A N 1
ATOM 1495 C CA . MET A 1 195 ? -0.828 -3.384 12.076 1.00 90.69 195 MET A CA 1
ATOM 1496 C C . MET A 1 195 ? -1.073 -3.552 10.577 1.00 90.69 195 MET A C 1
ATOM 1498 O O . MET A 1 195 ? -2.114 -3.130 10.069 1.00 90.69 195 MET A O 1
ATOM 1502 N N . ALA A 1 196 ? -0.142 -4.196 9.874 1.00 93.00 196 ALA A N 1
ATOM 1503 C CA . ALA A 1 196 ? -0.331 -4.505 8.463 1.00 93.00 196 ALA A CA 1
ATOM 1504 C C . ALA A 1 196 ? -1.507 -5.481 8.247 1.00 93.00 196 ALA A C 1
ATOM 1506 O O . ALA A 1 196 ? -1.674 -6.416 9.041 1.00 93.00 196 ALA A O 1
ATOM 1507 N N . PRO A 1 197 ? -2.297 -5.332 7.168 1.00 93.69 197 PRO A N 1
ATOM 1508 C CA . PRO A 1 197 ? -3.440 -6.191 6.912 1.00 93.69 197 PRO A CA 1
ATOM 1509 C C . PRO A 1 197 ? -3.001 -7.604 6.540 1.00 93.69 197 PRO A C 1
ATOM 1511 O O . PRO A 1 197 ? -2.203 -7.806 5.624 1.00 93.69 197 PRO A O 1
ATOM 1514 N N . THR A 1 198 ? -3.596 -8.601 7.187 1.00 91.69 198 THR A N 1
ATOM 1515 C CA . THR A 1 198 ? -3.498 -10.010 6.771 1.00 91.69 198 THR A CA 1
ATOM 1516 C C . THR A 1 198 ? -4.651 -10.421 5.846 1.00 91.69 198 THR A C 1
ATOM 1518 O O . THR A 1 198 ? -4.534 -11.397 5.103 1.00 91.69 198 THR A O 1
ATOM 1521 N N . SER A 1 199 ? -5.743 -9.648 5.853 1.00 92.50 199 SER A N 1
ATOM 1522 C CA . SER A 1 199 ? -6.943 -9.791 5.025 1.00 92.50 199 SER A CA 1
ATOM 1523 C C . SER A 1 199 ? -7.457 -8.412 4.602 1.00 92.50 199 SER A C 1
ATOM 1525 O O . SER A 1 199 ? -7.229 -7.430 5.302 1.00 92.50 199 SER A O 1
ATOM 1527 N N . ASN A 1 200 ? -8.178 -8.339 3.483 1.00 92.56 200 ASN A N 1
ATOM 1528 C CA . ASN A 1 200 ? -8.855 -7.123 3.023 1.00 92.56 200 ASN A CA 1
ATOM 1529 C C . ASN A 1 200 ? -10.276 -6.955 3.602 1.00 92.56 200 ASN A C 1
ATOM 1531 O O . ASN A 1 200 ? -10.840 -5.870 3.511 1.00 92.56 200 ASN A O 1
ATOM 1535 N N . SER A 1 201 ? -10.850 -8.000 4.207 1.00 94.12 201 SER A N 1
ATOM 1536 C CA . SER A 1 201 ? -12.225 -8.007 4.732 1.00 94.12 201 SER A CA 1
ATOM 1537 C C . SER A 1 201 ? -12.303 -8.170 6.253 1.00 94.12 201 SER A C 1
ATOM 1539 O O . SER A 1 201 ? -13.398 -8.289 6.800 1.00 94.12 201 SER A O 1
ATOM 1541 N N . SER A 1 202 ? -11.157 -8.217 6.931 1.00 95.62 202 SER A N 1
ATOM 1542 C CA . SER A 1 202 ? -11.045 -8.276 8.388 1.00 95.62 202 SER A CA 1
ATOM 1543 C C . SER A 1 202 ? -9.957 -7.312 8.835 1.00 95.62 202 SER A C 1
ATOM 1545 O O . SER A 1 202 ? -8.878 -7.282 8.235 1.00 95.62 202 SER A O 1
ATOM 1547 N N . ALA A 1 203 ? -10.252 -6.508 9.852 1.00 94.06 203 ALA A N 1
ATOM 1548 C CA . ALA A 1 203 ? -9.344 -5.484 10.349 1.00 94.06 203 ALA A CA 1
ATOM 1549 C C . ALA A 1 203 ? -9.376 -5.391 11.879 1.00 94.06 203 ALA A C 1
ATOM 1551 O O . ALA A 1 203 ? -10.421 -5.661 12.480 1.00 94.06 203 ALA A O 1
ATOM 1552 N N . PRO A 1 204 ? -8.270 -4.979 12.525 1.00 92.12 204 PRO A N 1
ATOM 1553 C CA . PRO A 1 204 ? -8.270 -4.677 13.949 1.00 92.12 204 PRO A CA 1
ATOM 1554 C C . PRO A 1 204 ? -9.316 -3.615 14.287 1.00 92.12 204 PRO A C 1
ATOM 1556 O O . PRO A 1 204 ? -9.447 -2.621 13.570 1.00 92.12 204 PRO A O 1
ATOM 1559 N N . LEU A 1 205 ? -10.019 -3.791 15.408 1.00 88.62 205 LEU A N 1
ATOM 1560 C CA . LEU A 1 205 ? -11.016 -2.822 15.877 1.00 88.62 205 LEU A CA 1
ATOM 1561 C C . LEU A 1 205 ? -10.414 -1.409 15.997 1.00 88.62 205 LEU A C 1
ATOM 1563 O O . LEU A 1 205 ? -10.999 -0.433 15.535 1.00 88.62 205 LEU A O 1
ATOM 1567 N N . GLU A 1 206 ? -9.197 -1.334 16.537 1.00 83.69 206 GLU A N 1
ATOM 1568 C CA . GLU A 1 206 ? -8.414 -0.106 16.700 1.00 83.69 206 GLU A CA 1
ATOM 1569 C C . GLU A 1 206 ? -8.098 0.594 15.369 1.00 83.69 206 GLU A C 1
ATOM 1571 O O . GLU A 1 206 ? -8.054 1.819 15.320 1.00 83.69 206 GLU A O 1
ATOM 1576 N N . ALA A 1 207 ? -7.928 -0.145 14.268 1.00 88.50 207 ALA A N 1
ATOM 1577 C CA . ALA A 1 207 ? -7.692 0.466 12.960 1.00 88.50 207 ALA A CA 1
ATOM 1578 C C . ALA A 1 207 ? -8.944 1.199 12.450 1.00 88.50 207 ALA A C 1
ATOM 1580 O O . ALA A 1 207 ? -8.830 2.278 11.870 1.00 88.50 207 ALA A O 1
ATOM 1581 N N . VAL A 1 208 ? -10.138 0.646 12.704 1.00 88.50 208 VAL A N 1
ATOM 1582 C CA . VAL A 1 208 ? -11.419 1.290 12.366 1.00 88.50 208 VAL A CA 1
ATOM 1583 C C . VAL A 1 208 ? -11.641 2.527 13.240 1.00 88.50 208 VAL A C 1
ATOM 1585 O O . VAL A 1 208 ? -12.033 3.576 12.731 1.00 88.50 208 VAL A O 1
ATOM 1588 N N . GLU A 1 209 ? -11.344 2.431 14.541 1.00 81.38 209 GLU A N 1
ATOM 1589 C CA . GLU A 1 209 ? -11.402 3.565 15.476 1.00 81.38 209 GLU A CA 1
ATOM 1590 C C . GLU A 1 209 ? -10.542 4.733 15.013 1.00 81.38 209 GLU A C 1
ATOM 1592 O O . GLU A 1 209 ? -11.045 5.848 14.848 1.00 81.38 209 GLU A O 1
ATOM 1597 N N . SER A 1 210 ? -9.256 4.454 14.789 1.00 80.56 210 SER A N 1
ATOM 1598 C CA . SER A 1 210 ? -8.281 5.438 14.343 1.00 80.56 210 SER A CA 1
ATOM 1599 C C . SER A 1 210 ? -8.728 6.043 13.021 1.00 80.56 210 SER A C 1
ATOM 1601 O O . SER A 1 210 ? -8.817 7.263 12.912 1.00 80.56 210 SER A O 1
ATOM 1603 N N . PHE A 1 211 ? -9.144 5.227 12.049 1.00 83.50 211 PHE A N 1
ATOM 1604 C CA . PHE A 1 211 ? -9.579 5.740 10.755 1.00 83.50 211 PHE A CA 1
ATOM 1605 C C . PHE A 1 211 ? -10.760 6.708 10.851 1.00 83.50 211 PHE A C 1
ATOM 1607 O O . PHE A 1 211 ? -10.745 7.729 10.183 1.00 83.50 211 PHE A O 1
ATOM 1614 N N . TYR A 1 212 ? -11.769 6.481 11.688 1.00 80.38 212 TYR A N 1
ATOM 1615 C CA . TYR A 1 212 ? -12.868 7.453 11.811 1.00 80.38 212 TYR A CA 1
ATOM 1616 C C . TYR A 1 212 ? -12.628 8.524 12.883 1.00 80.38 212 TYR A C 1
ATOM 1618 O O . TYR A 1 212 ? -13.492 9.371 13.105 1.00 80.38 212 TYR A O 1
ATOM 1626 N N . GLY A 1 213 ? -11.471 8.501 13.554 1.00 68.44 213 GLY A N 1
ATOM 1627 C CA . GLY A 1 213 ? -11.174 9.392 14.674 1.00 68.44 213 GLY A CA 1
ATOM 1628 C C . GLY A 1 213 ? -12.195 9.280 15.802 1.00 68.44 213 GLY A C 1
ATOM 1629 O O . GLY A 1 213 ? -12.468 10.258 16.499 1.00 68.44 213 GLY A O 1
ATOM 1630 N N . ALA A 1 214 ? -12.815 8.106 15.946 1.00 60.00 214 ALA A N 1
ATOM 1631 C CA . ALA A 1 214 ? -13.827 7.892 16.959 1.00 60.00 214 ALA A CA 1
ATOM 1632 C C . ALA A 1 214 ? -13.159 7.996 18.334 1.00 60.00 214 ALA A C 1
ATOM 1634 O O . ALA A 1 214 ? -12.260 7.222 18.657 1.00 60.00 214 ALA A O 1
ATOM 1635 N N . SER A 1 215 ? -13.599 8.959 19.149 1.00 57.38 215 SER A N 1
ATOM 1636 C CA . SER A 1 215 ? -13.130 9.086 20.528 1.00 57.38 215 SER A CA 1
ATOM 1637 C C . SER A 1 215 ? -13.363 7.757 21.241 1.00 57.38 215 SER A C 1
ATOM 1639 O O . SER A 1 215 ? -14.509 7.301 21.315 1.00 57.38 215 SER A O 1
ATOM 1641 N N . ARG A 1 216 ? -12.289 7.120 21.728 1.00 61.28 216 ARG A N 1
ATOM 1642 C CA . ARG A 1 216 ? -12.394 5.833 22.424 1.00 61.28 216 ARG A CA 1
ATOM 1643 C C . ARG A 1 216 ? -13.375 5.984 23.582 1.00 61.28 216 ARG A C 1
ATOM 1645 O O . ARG A 1 216 ? -13.101 6.792 24.478 1.00 61.28 216 ARG A O 1
ATOM 1652 N N . PRO A 1 217 ? -14.513 5.266 23.584 1.00 61.66 217 PRO A N 1
ATOM 1653 C CA . PRO A 1 217 ? -15.354 5.260 24.762 1.00 61.66 217 PRO A CA 1
ATOM 1654 C C . PRO A 1 217 ? -14.523 4.697 25.913 1.00 61.66 217 PRO A C 1
ATOM 1656 O O . PRO A 1 217 ? -13.678 3.818 25.722 1.00 61.66 217 PRO A O 1
ATOM 1659 N N . LEU A 1 218 ? -14.760 5.194 27.124 1.00 68.50 218 LEU A N 1
ATOM 1660 C CA . LEU A 1 218 ? -14.266 4.494 28.302 1.00 68.50 218 LEU A CA 1
ATOM 1661 C C . LEU A 1 218 ? -14.766 3.045 28.219 1.00 68.50 218 LEU A C 1
ATOM 1663 O O . LEU A 1 218 ? -15.911 2.815 27.834 1.00 68.50 218 LEU A O 1
ATOM 1667 N N . TYR A 1 219 ? -13.931 2.069 28.577 1.00 73.12 219 TYR A N 1
ATOM 1668 C CA . TYR A 1 219 ? -14.308 0.649 28.577 1.00 73.12 219 TYR A CA 1
ATOM 1669 C C . TYR A 1 219 ? -15.242 0.310 29.752 1.00 73.12 219 TYR A C 1
ATOM 1671 O O . TYR A 1 219 ? -15.039 -0.657 30.482 1.00 73.12 219 TYR A O 1
ATOM 1679 N N . THR A 1 220 ? -16.257 1.140 29.969 1.00 83.25 220 THR A N 1
ATOM 1680 C CA . THR A 1 220 ? -17.375 0.865 30.856 1.00 83.25 220 THR A CA 1
ATOM 1681 C C . THR A 1 220 ? -18.528 0.341 30.016 1.00 83.25 220 THR A C 1
ATOM 1683 O O . THR A 1 220 ? -18.741 0.761 28.877 1.00 83.25 220 THR A O 1
ATOM 1686 N N . LYS A 1 221 ? -19.299 -0.582 30.591 1.00 86.81 221 LYS A N 1
ATOM 1687 C CA . LYS A 1 221 ? -20.477 -1.150 29.934 1.00 86.81 221 LYS A CA 1
ATOM 1688 C C . LYS A 1 221 ? -21.415 -0.059 29.395 1.00 86.81 221 LYS A C 1
ATOM 1690 O O . LYS A 1 221 ? -21.811 -0.115 28.238 1.00 86.81 221 LYS A O 1
ATOM 1695 N N . GLU A 1 222 ? -21.702 0.951 30.214 1.00 88.94 222 GLU A N 1
ATOM 1696 C CA . GLU A 1 222 ? -22.601 2.060 29.876 1.00 88.94 222 GLU A CA 1
ATOM 1697 C C . GLU A 1 222 ? -22.085 2.914 28.707 1.00 88.94 222 GLU A C 1
ATOM 1699 O O . GLU A 1 222 ? -22.848 3.237 27.796 1.00 88.94 222 GLU A O 1
ATOM 1704 N N . ALA A 1 223 ? -20.787 3.240 28.676 1.00 86.25 223 ALA A N 1
ATOM 1705 C CA . ALA A 1 223 ? -20.207 4.025 27.586 1.00 86.25 223 ALA A CA 1
ATOM 1706 C C . ALA A 1 223 ? -20.181 3.240 26.264 1.00 86.25 223 ALA A C 1
ATOM 1708 O O . ALA A 1 223 ? -20.486 3.801 25.209 1.00 86.25 223 ALA A O 1
ATOM 1709 N N . LEU A 1 224 ? -19.877 1.937 26.316 1.00 88.38 224 LEU A N 1
ATOM 1710 C CA . LEU A 1 224 ? -19.919 1.052 25.148 1.00 88.38 224 LEU A CA 1
ATOM 1711 C C . LEU A 1 224 ? -21.346 0.906 24.596 1.00 88.38 224 LEU A C 1
ATOM 1713 O O . LEU A 1 224 ? -21.545 1.013 23.386 1.00 88.38 224 LEU A O 1
ATOM 1717 N N . GLU A 1 225 ? -22.342 0.703 25.464 1.00 90.81 225 GLU A N 1
ATOM 1718 C CA . GLU A 1 225 ? -23.755 0.599 25.070 1.00 90.81 225 GLU A CA 1
ATOM 1719 C C . GLU A 1 225 ? -24.288 1.912 24.489 1.00 90.81 225 GLU A C 1
ATOM 1721 O O . GLU A 1 225 ? -24.966 1.892 23.459 1.00 90.81 225 GLU A O 1
ATOM 1726 N N . THR A 1 226 ? -23.936 3.045 25.103 1.00 89.69 226 THR A N 1
ATOM 1727 C CA . THR A 1 226 ? -24.313 4.380 24.618 1.00 89.69 226 THR A CA 1
ATOM 1728 C C . THR A 1 226 ? -23.737 4.624 23.229 1.00 89.69 226 THR A C 1
ATOM 1730 O O . THR A 1 226 ? -24.475 4.951 22.299 1.00 89.69 226 THR A O 1
ATOM 1733 N N . ARG A 1 227 ? -22.433 4.384 23.041 1.00 87.25 227 ARG A N 1
ATOM 1734 C CA . ARG A 1 227 ? -21.783 4.587 21.743 1.00 87.25 227 ARG A CA 1
ATOM 1735 C C . ARG A 1 227 ? -22.315 3.636 20.668 1.00 87.25 227 ARG A C 1
ATOM 1737 O O . ARG A 1 227 ? -22.470 4.049 19.521 1.00 87.25 227 ARG A O 1
ATOM 1744 N N . ALA A 1 228 ? -22.626 2.388 21.019 1.00 90.31 228 ALA A N 1
ATOM 1745 C CA . ALA A 1 228 ? -23.257 1.454 20.091 1.00 90.31 228 ALA A CA 1
ATOM 1746 C C . ALA A 1 228 ? -24.630 1.962 19.622 1.00 90.31 228 ALA A C 1
ATOM 1748 O O . ALA A 1 228 ? -24.891 1.994 18.421 1.00 90.31 228 ALA A O 1
ATOM 1749 N N . ALA A 1 229 ? -25.476 2.418 20.553 1.00 91.62 229 ALA A N 1
ATOM 1750 C CA . ALA A 1 229 ? -26.794 2.963 20.230 1.00 91.62 229 ALA A CA 1
ATOM 1751 C C . ALA A 1 229 ? -26.706 4.228 19.357 1.00 91.62 229 ALA A C 1
ATOM 1753 O O . ALA A 1 229 ? -27.497 4.393 18.428 1.00 91.62 229 ALA A O 1
ATOM 1754 N N . GLU A 1 230 ? -25.720 5.100 19.602 1.00 89.00 230 GLU A N 1
ATOM 1755 C CA . GLU A 1 230 ? -25.460 6.265 18.748 1.00 89.00 230 GLU A CA 1
ATOM 1756 C C . GLU A 1 230 ? -25.117 5.869 17.310 1.00 89.00 230 GLU A C 1
ATOM 1758 O O . GLU A 1 230 ? -25.671 6.443 16.374 1.00 89.00 230 GLU A O 1
ATOM 1763 N N . LEU A 1 231 ? -24.213 4.904 17.123 1.00 88.94 231 LEU A N 1
ATOM 1764 C CA . LEU A 1 231 ? -23.771 4.453 15.800 1.00 88.94 231 LEU A CA 1
ATOM 1765 C C . LEU A 1 231 ? -24.875 3.710 15.038 1.00 88.94 231 LEU A C 1
ATOM 1767 O O . LEU A 1 231 ? -24.980 3.856 13.821 1.00 88.94 231 LEU A O 1
ATOM 1771 N N . GLU A 1 232 ? -25.718 2.950 15.739 1.00 90.44 232 GLU A N 1
ATOM 1772 C CA . GLU A 1 232 ? -26.899 2.289 15.170 1.00 90.44 232 GLU A CA 1
ATOM 1773 C C . GLU A 1 232 ? -27.976 3.301 14.759 1.00 90.44 232 GLU A C 1
ATOM 1775 O O . GLU A 1 232 ? -28.576 3.167 13.691 1.00 90.44 232 GLU A O 1
ATOM 1780 N N . GLY A 1 233 ? -28.205 4.326 15.587 1.00 88.94 233 GLY A N 1
ATOM 1781 C CA . GLY A 1 233 ? -29.195 5.368 15.324 1.00 88.94 233 GLY A CA 1
ATOM 1782 C C . GLY A 1 233 ? -28.769 6.327 14.213 1.00 88.94 233 GLY A C 1
ATOM 1783 O O . GLY A 1 233 ? -29.552 6.612 13.309 1.00 88.94 233 GLY A O 1
ATOM 1784 N N . LYS A 1 234 ? -27.521 6.811 14.259 1.00 86.19 234 LYS A N 1
ATOM 1785 C CA . LYS A 1 234 ? -26.975 7.769 13.283 1.00 86.19 234 LYS A CA 1
ATOM 1786 C C . LYS A 1 234 ? -26.508 7.112 11.993 1.00 86.19 234 LYS A C 1
ATOM 1788 O O . LYS A 1 234 ? -26.445 7.796 10.975 1.00 86.19 234 LYS A O 1
ATOM 1793 N N . LYS A 1 235 ? -26.171 5.816 12.030 1.00 87.19 235 LYS A N 1
ATOM 1794 C CA . LYS A 1 235 ? -25.628 5.076 10.881 1.00 87.19 235 LYS A CA 1
ATOM 1795 C C . LYS A 1 235 ? -24.363 5.721 10.289 1.00 87.19 235 LYS A C 1
ATOM 1797 O O . LYS A 1 235 ? -24.110 5.627 9.092 1.00 87.19 235 LYS A O 1
ATOM 1802 N N . SER A 1 236 ? -23.587 6.403 11.129 1.00 83.44 236 SER A N 1
ATOM 1803 C CA . SER A 1 236 ? -22.388 7.141 10.737 1.00 83.44 236 SER A CA 1
ATOM 1804 C C . SER A 1 236 ? -21.424 7.302 11.910 1.00 83.44 236 SER A C 1
ATOM 1806 O O . SER A 1 236 ? -21.823 7.257 13.076 1.00 83.44 236 SER A O 1
ATOM 1808 N N . PHE A 1 237 ? -20.150 7.525 11.594 1.00 77.81 237 PHE A N 1
ATOM 1809 C CA . PHE A 1 237 ? -19.108 7.872 12.553 1.00 77.81 237 PHE A CA 1
ATOM 1810 C C . PHE A 1 237 ? -18.904 9.415 12.559 1.00 77.81 237 PHE A C 1
ATOM 1812 O O . PHE A 1 237 ? -18.125 9.906 11.759 1.00 77.81 237 PHE A O 1
ATOM 1819 N N . ASN A 1 238 ? -19.582 10.207 13.411 1.00 66.69 238 ASN A N 1
ATOM 1820 C CA . ASN A 1 238 ? -19.332 11.672 13.588 1.00 66.69 238 ASN A CA 1
ATOM 1821 C C . ASN A 1 238 ? -18.933 11.993 15.054 1.00 66.69 238 ASN A C 1
ATOM 1823 O O . ASN A 1 238 ? -19.344 11.239 15.945 1.00 66.69 238 ASN A O 1
ATOM 1827 N N . GLU A 1 239 ? -18.181 13.053 15.418 1.00 51.41 239 GLU A N 1
ATOM 1828 C CA . GLU A 1 239 ? -17.580 14.215 14.709 1.00 51.41 239 GLU A CA 1
ATOM 1829 C C . GLU A 1 239 ? -16.073 14.313 15.068 1.00 51.41 239 GLU A C 1
ATOM 1831 O O . GLU A 1 239 ? -15.717 14.361 16.247 1.00 51.41 239 GLU A O 1
ATOM 1836 N N . LEU A 1 240 ? -15.186 14.347 14.069 1.00 51.44 240 LEU A N 1
ATOM 1837 C CA . LEU A 1 240 ? -13.809 14.843 14.226 1.00 51.44 240 LEU A CA 1
ATOM 1838 C C . LEU A 1 240 ? -13.851 16.374 14.448 1.00 51.44 240 LEU A C 1
ATOM 1840 O O . LEU A 1 240 ? -14.820 17.026 14.060 1.00 51.44 240 LEU A O 1
ATOM 1844 N N . SER A 1 241 ? -12.817 16.978 15.050 1.00 52.06 241 SER A N 1
ATOM 1845 C CA . SER A 1 241 ? -12.743 18.449 15.170 1.00 52.06 241 SER A CA 1
ATOM 1846 C C . SER A 1 241 ? -12.731 19.099 13.774 1.00 52.06 241 SER A C 1
ATOM 1848 O O . SER A 1 241 ? -12.122 18.545 12.863 1.00 52.06 241 SER A O 1
ATOM 1850 N N . SER A 1 242 ? -13.377 20.255 13.573 1.00 52.56 242 SER A N 1
ATOM 1851 C CA . SER A 1 242 ? -13.576 20.854 12.234 1.00 52.56 242 SER A CA 1
ATOM 1852 C C . SER A 1 242 ? -12.286 21.050 11.424 1.00 52.56 242 SER A C 1
ATOM 1854 O O . SER A 1 242 ? -12.304 20.901 10.206 1.00 52.56 242 SER A O 1
ATOM 1856 N N . LEU A 1 243 ? -11.155 21.307 12.090 1.00 47.56 243 LEU A N 1
ATOM 1857 C CA . LEU A 1 243 ? -9.846 21.423 11.440 1.00 47.56 243 LEU A CA 1
ATOM 1858 C C . LEU A 1 243 ? -9.238 20.060 11.055 1.00 47.56 243 LEU A C 1
ATOM 1860 O O . LEU A 1 243 ? -8.536 19.954 10.052 1.00 47.56 243 LEU A O 1
ATOM 1864 N N . ASP A 1 244 ? -9.486 19.015 11.851 1.00 54.78 244 ASP A N 1
ATOM 1865 C CA . ASP A 1 244 ? -9.034 17.654 11.548 1.00 54.78 244 ASP A CA 1
ATOM 1866 C C . ASP A 1 244 ? -9.929 16.994 10.479 1.00 54.78 244 ASP A C 1
ATOM 1868 O O . ASP A 1 244 ? -9.426 16.196 9.689 1.00 54.78 244 ASP A O 1
ATOM 1872 N N . VAL A 1 245 ? -11.221 17.360 10.410 1.00 56.59 245 VAL A N 1
ATOM 1873 C CA . VAL A 1 245 ? -12.196 16.858 9.422 1.00 56.59 245 VAL A CA 1
ATOM 1874 C C . VAL A 1 245 ? -11.767 17.194 8.006 1.00 56.59 245 VAL A C 1
ATOM 1876 O O . VAL A 1 245 ? -11.666 16.283 7.198 1.00 56.59 245 VAL A O 1
ATOM 1879 N N . GLU A 1 246 ? -11.518 18.467 7.685 1.00 58.53 246 GLU A N 1
ATOM 1880 C CA . GLU A 1 246 ? -11.278 18.870 6.291 1.00 58.53 246 GLU A CA 1
ATOM 1881 C C . GLU A 1 246 ? -10.029 18.203 5.716 1.00 58.53 246 GLU A C 1
ATOM 1883 O O . GLU A 1 246 ? -10.046 17.683 4.601 1.00 58.53 246 GLU A O 1
ATOM 1888 N N . ARG A 1 247 ? -8.961 18.139 6.515 1.00 58.47 247 ARG A N 1
ATOM 1889 C CA . ARG A 1 247 ? -7.706 17.524 6.096 1.00 58.47 247 ARG A CA 1
ATOM 1890 C C . ARG A 1 247 ? -7.801 16.002 6.017 1.00 58.47 247 ARG A C 1
ATOM 1892 O O . ARG A 1 247 ? -7.429 15.436 4.999 1.00 58.47 247 ARG A O 1
ATOM 1899 N N . LEU A 1 248 ? -8.334 15.330 7.043 1.00 65.19 248 LEU A N 1
ATOM 1900 C CA . LEU A 1 248 ? -8.490 13.871 6.996 1.00 65.19 248 LEU A CA 1
ATOM 1901 C C . LEU A 1 248 ? -9.503 13.445 5.929 1.00 65.19 248 LEU A C 1
ATOM 1903 O O . LEU A 1 248 ? -9.323 12.396 5.323 1.00 65.19 248 LEU A O 1
ATOM 1907 N N . ALA A 1 249 ? -10.546 14.240 5.677 1.00 64.56 249 ALA A N 1
ATOM 1908 C CA . ALA A 1 249 ? -11.499 13.991 4.600 1.00 64.56 249 ALA A CA 1
ATOM 1909 C C . ALA A 1 249 ? -10.846 14.147 3.223 1.00 64.56 249 ALA A C 1
ATOM 1911 O O . ALA A 1 249 ? -11.117 13.336 2.341 1.00 64.56 249 ALA A O 1
ATOM 1912 N N . HIS A 1 250 ? -9.961 15.135 3.046 1.00 68.38 250 HIS A N 1
ATOM 1913 C CA . HIS A 1 250 ? -9.170 15.266 1.824 1.00 68.38 250 HIS A CA 1
ATOM 1914 C C . HIS A 1 250 ? -8.234 14.065 1.638 1.00 68.38 250 HIS A C 1
ATOM 1916 O O . HIS A 1 250 ? -8.306 13.387 0.613 1.00 68.38 250 HIS A O 1
ATOM 1922 N N . ASP A 1 251 ? -7.443 13.738 2.663 1.00 68.56 251 ASP A N 1
ATOM 1923 C CA . ASP A 1 251 ? -6.448 12.661 2.625 1.00 68.56 251 ASP A CA 1
ATOM 1924 C C . ASP A 1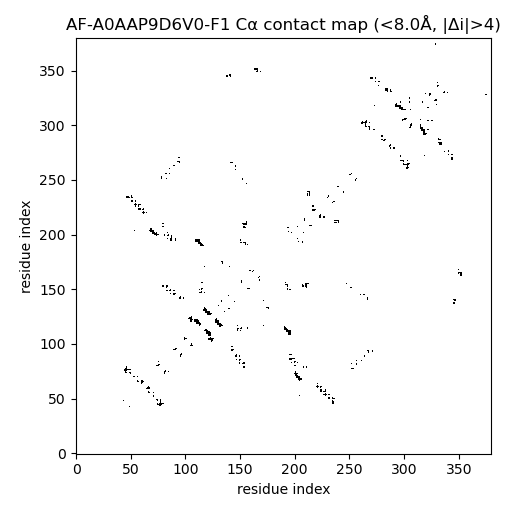 251 ? -7.086 11.267 2.463 1.00 68.56 251 ASP A C 1
ATOM 1926 O O . ASP A 1 251 ? -6.464 10.356 1.921 1.00 68.56 251 ASP A O 1
ATOM 1930 N N . ARG A 1 252 ? -8.339 11.084 2.903 1.00 77.50 252 ARG A N 1
ATOM 1931 C CA . ARG A 1 252 ? -9.095 9.817 2.805 1.00 77.50 252 ARG A CA 1
ATOM 1932 C C . ARG A 1 252 ? -10.102 9.777 1.666 1.00 77.50 252 ARG A C 1
ATOM 1934 O O . ARG A 1 252 ? -10.810 8.777 1.536 1.00 77.50 252 ARG A O 1
ATOM 1941 N N . SER A 1 253 ? -10.181 10.836 0.867 1.00 80.00 253 SER A N 1
ATOM 1942 C CA . SER A 1 253 ? -11.116 10.926 -0.251 1.00 80.00 253 SER A CA 1
ATOM 1943 C C . SER A 1 253 ? -10.892 9.817 -1.285 1.00 80.00 253 SER A C 1
ATOM 1945 O O . SER A 1 253 ? -9.814 9.221 -1.376 1.00 80.00 253 SER A O 1
ATOM 1947 N N . ASP A 1 254 ? -11.913 9.562 -2.106 1.00 81.44 254 ASP A N 1
ATOM 1948 C CA . ASP A 1 254 ? -11.784 8.649 -3.244 1.00 81.44 254 ASP A CA 1
ATOM 1949 C C . ASP A 1 254 ? -10.717 9.145 -4.244 1.00 81.44 254 ASP A C 1
ATOM 1951 O O . ASP A 1 254 ? -9.995 8.326 -4.810 1.00 81.44 254 ASP A O 1
ATOM 1955 N N . ASP A 1 255 ? -10.537 10.462 -4.394 1.00 78.19 255 ASP A N 1
ATOM 1956 C CA . ASP A 1 255 ? -9.500 11.057 -5.252 1.00 78.19 255 ASP A CA 1
ATOM 1957 C C . ASP A 1 255 ? -8.083 10.799 -4.712 1.00 78.19 255 ASP A C 1
ATOM 1959 O O . ASP A 1 255 ? -7.174 10.418 -5.463 1.00 78.19 255 ASP A O 1
ATOM 1963 N N . ALA A 1 256 ? -7.890 10.943 -3.396 1.00 78.12 256 ALA A N 1
ATOM 1964 C CA . ALA A 1 256 ? -6.632 10.598 -2.737 1.00 78.12 256 ALA A CA 1
ATOM 1965 C C . ALA A 1 256 ? -6.327 9.098 -2.877 1.00 78.12 256 ALA A C 1
ATOM 1967 O O . ALA A 1 256 ? -5.205 8.712 -3.212 1.00 78.12 256 ALA A O 1
ATOM 1968 N N . LEU A 1 257 ? -7.342 8.242 -2.724 1.00 84.31 257 LEU A N 1
ATOM 1969 C CA . LEU A 1 257 ? -7.198 6.803 -2.930 1.00 84.31 257 LEU A CA 1
ATOM 1970 C C . LEU A 1 257 ? -6.835 6.454 -4.380 1.00 84.31 257 LEU A C 1
ATOM 1972 O O . LEU A 1 257 ? -6.002 5.575 -4.613 1.00 84.31 257 LEU A O 1
ATOM 1976 N N . VAL A 1 258 ? -7.460 7.105 -5.365 1.00 84.75 258 VAL A N 1
ATOM 1977 C CA . VAL A 1 258 ? -7.124 6.926 -6.786 1.00 84.75 258 VAL A CA 1
ATOM 1978 C C . VAL A 1 258 ? -5.665 7.304 -7.030 1.00 84.75 258 VAL A C 1
ATOM 1980 O O . VAL A 1 258 ? -4.937 6.532 -7.654 1.00 84.75 258 VAL A O 1
ATOM 1983 N N . THR A 1 259 ? -5.215 8.426 -6.469 1.00 83.50 259 THR A N 1
ATOM 1984 C CA . THR A 1 259 ? -3.820 8.880 -6.558 1.00 83.50 259 THR A CA 1
ATOM 1985 C C . THR A 1 259 ? -2.850 7.836 -5.999 1.00 83.50 259 THR A C 1
ATOM 1987 O O . THR A 1 259 ? -1.876 7.471 -6.662 1.00 83.50 259 THR A O 1
ATOM 1990 N N . GLU A 1 260 ? -3.135 7.278 -4.821 1.00 84.44 260 GLU A N 1
ATOM 1991 C CA . GLU A 1 260 ? -2.291 6.242 -4.215 1.00 84.44 260 GLU A CA 1
ATOM 1992 C C . GLU A 1 260 ? -2.307 4.917 -4.995 1.00 84.44 260 GLU A C 1
ATOM 1994 O O . GLU A 1 260 ? -1.266 4.273 -5.165 1.00 84.44 260 GLU A O 1
ATOM 1999 N N . LYS A 1 261 ? -3.455 4.520 -5.559 1.00 89.94 261 LYS A N 1
ATOM 2000 C CA . LYS A 1 261 ? -3.545 3.349 -6.448 1.00 89.94 261 LYS A CA 1
ATOM 2001 C C . LYS A 1 261 ? -2.708 3.524 -7.714 1.00 89.94 261 LYS A C 1
ATOM 2003 O O . LYS A 1 261 ? -2.046 2.568 -8.123 1.00 89.94 261 LYS A O 1
ATOM 2008 N N . ILE A 1 262 ? -2.709 4.719 -8.305 1.00 85.31 262 ILE A N 1
ATOM 2009 C CA . ILE A 1 262 ? -1.864 5.049 -9.461 1.00 85.31 262 ILE A CA 1
ATOM 2010 C C . ILE A 1 262 ? -0.386 4.972 -9.071 1.00 85.31 262 ILE A C 1
ATOM 2012 O O . ILE A 1 262 ? 0.398 4.310 -9.750 1.00 85.31 262 ILE A O 1
ATOM 2016 N N . ALA A 1 263 ? -0.001 5.563 -7.938 1.00 84.06 263 ALA A N 1
ATOM 2017 C CA . ALA A 1 263 ? 1.382 5.534 -7.465 1.00 84.06 263 ALA A CA 1
ATOM 2018 C C . ALA A 1 263 ? 1.891 4.102 -7.200 1.00 84.06 263 ALA A C 1
ATOM 2020 O O . ALA A 1 263 ? 3.029 3.761 -7.552 1.00 84.06 263 ALA A O 1
ATOM 2021 N N . LEU A 1 264 ? 1.055 3.238 -6.613 1.00 87.81 264 LEU A N 1
ATOM 2022 C CA . LEU A 1 264 ? 1.383 1.826 -6.401 1.00 87.81 264 LEU A CA 1
ATOM 2023 C C . LEU A 1 264 ? 1.546 1.077 -7.732 1.00 87.81 264 LEU A C 1
ATOM 2025 O O . LEU A 1 264 ? 2.522 0.342 -7.906 1.00 87.81 264 LEU A O 1
ATOM 2029 N N . ALA A 1 265 ? 0.631 1.300 -8.676 1.00 89.44 265 ALA A N 1
ATOM 2030 C CA . ALA A 1 265 ? 0.665 0.710 -10.011 1.00 89.44 265 ALA A CA 1
ATOM 2031 C C . ALA A 1 265 ? 1.918 1.125 -10.802 1.00 89.44 265 ALA A C 1
ATOM 2033 O O . ALA A 1 265 ? 2.592 0.291 -11.409 1.00 89.44 265 ALA A O 1
ATOM 2034 N N . ASP A 1 266 ? 2.286 2.404 -10.746 1.00 88.50 266 ASP A N 1
ATOM 2035 C CA . ASP A 1 266 ? 3.501 2.920 -11.378 1.00 88.50 266 ASP A CA 1
ATOM 2036 C C . ASP A 1 266 ? 4.758 2.306 -10.756 1.00 88.50 266 ASP A C 1
ATOM 2038 O O . ASP A 1 266 ? 5.709 1.959 -11.463 1.00 88.50 266 ASP A O 1
ATOM 2042 N N . THR A 1 267 ? 4.758 2.110 -9.437 1.00 88.31 267 THR A N 1
ATOM 2043 C CA . THR A 1 267 ? 5.852 1.434 -8.728 1.00 88.31 267 THR A CA 1
ATOM 2044 C C . THR A 1 267 ? 5.987 -0.025 -9.171 1.00 88.31 267 THR A C 1
ATOM 2046 O O . THR A 1 267 ? 7.103 -0.496 -9.404 1.00 88.31 267 THR A O 1
ATOM 2049 N N . GLN A 1 268 ? 4.870 -0.731 -9.366 1.00 92.50 268 GLN A N 1
ATOM 2050 C CA . GLN A 1 268 ? 4.862 -2.098 -9.898 1.00 92.50 268 GLN A CA 1
ATOM 2051 C C . GLN A 1 268 ? 5.402 -2.160 -11.331 1.00 92.50 268 GLN A C 1
ATOM 2053 O O . GLN A 1 268 ? 6.254 -2.997 -11.634 1.00 92.50 268 GLN A O 1
ATOM 2058 N N . ASN A 1 269 ? 4.983 -1.240 -12.202 1.00 93.06 269 ASN A N 1
ATOM 2059 C CA . ASN A 1 269 ? 5.511 -1.156 -13.563 1.00 93.06 269 ASN A CA 1
ATOM 2060 C C . ASN A 1 269 ? 7.023 -0.893 -13.577 1.00 93.06 269 ASN A C 1
ATOM 2062 O O . ASN A 1 269 ? 7.766 -1.570 -14.292 1.00 93.06 269 ASN A O 1
ATOM 2066 N N . LYS A 1 270 ? 7.508 0.045 -12.752 1.00 91.88 270 LYS A N 1
ATOM 2067 C CA . LYS A 1 270 ? 8.948 0.319 -12.599 1.00 91.88 270 LYS A CA 1
ATOM 2068 C C . LYS A 1 270 ? 9.709 -0.906 -12.102 1.00 91.88 270 LYS A C 1
ATOM 2070 O O . LYS A 1 270 ? 10.796 -1.191 -12.603 1.00 91.88 270 LYS A O 1
ATOM 2075 N N . HIS A 1 271 ? 9.142 -1.645 -11.149 1.00 93.00 271 HIS A N 1
ATOM 2076 C CA . HIS A 1 271 ? 9.712 -2.889 -10.631 1.00 93.00 271 HIS A CA 1
ATOM 2077 C C . HIS A 1 271 ? 9.851 -3.952 -11.724 1.00 93.00 271 HIS A C 1
ATOM 2079 O O . HIS A 1 271 ? 10.942 -4.491 -11.921 1.00 93.00 271 HIS A O 1
ATOM 2085 N N . MET A 1 272 ? 8.786 -4.192 -12.492 1.00 94.88 272 MET A N 1
ATOM 2086 C CA . MET A 1 272 ? 8.799 -5.123 -13.624 1.00 94.88 272 MET A CA 1
ATOM 2087 C C . MET A 1 272 ? 9.814 -4.714 -14.696 1.00 94.88 272 MET A C 1
ATOM 2089 O O . MET A 1 272 ? 10.582 -5.555 -15.171 1.00 94.88 272 MET A O 1
ATOM 2093 N N . LEU A 1 273 ? 9.858 -3.427 -15.053 1.00 95.56 273 LEU A N 1
ATOM 2094 C CA . LEU A 1 273 ? 10.829 -2.900 -16.007 1.00 95.56 273 LEU A CA 1
ATOM 2095 C C . LEU A 1 273 ? 12.259 -3.121 -15.510 1.00 95.56 273 LEU A C 1
ATOM 2097 O O . LEU A 1 273 ? 13.083 -3.663 -16.242 1.00 95.56 273 LEU A O 1
ATOM 2101 N N . ARG A 1 274 ? 12.550 -2.755 -14.258 1.00 94.06 274 ARG A N 1
ATOM 2102 C CA . ARG A 1 274 ? 13.874 -2.927 -13.654 1.00 94.06 274 ARG A CA 1
ATOM 2103 C C . ARG A 1 274 ? 14.311 -4.391 -13.689 1.00 94.06 274 ARG A C 1
ATOM 2105 O O . ARG A 1 274 ? 15.426 -4.670 -14.119 1.00 94.06 274 ARG A O 1
ATOM 2112 N N . ASN A 1 275 ? 13.434 -5.315 -13.295 1.00 94.50 275 ASN A N 1
ATOM 2113 C CA . ASN A 1 275 ? 13.735 -6.746 -13.306 1.00 94.50 275 ASN A CA 1
ATOM 2114 C C . ASN A 1 275 ? 14.017 -7.253 -14.735 1.00 94.50 275 ASN A C 1
ATOM 2116 O O . ASN A 1 275 ? 14.928 -8.053 -14.930 1.00 94.50 275 ASN A O 1
ATOM 2120 N N . LYS A 1 276 ? 13.307 -6.761 -15.759 1.00 95.69 276 LYS A N 1
ATOM 2121 C CA . LYS A 1 276 ? 13.593 -7.115 -17.163 1.00 95.69 276 LYS A CA 1
ATOM 2122 C C . LYS A 1 276 ? 14.918 -6.516 -17.653 1.00 95.69 276 LYS A C 1
ATOM 2124 O O . LYS A 1 276 ? 15.712 -7.223 -18.263 1.00 95.69 276 LYS A O 1
ATOM 2129 N N . LEU A 1 277 ? 15.210 -5.256 -17.322 1.00 94.75 277 LEU A N 1
ATOM 2130 C CA . LEU A 1 277 ? 16.478 -4.600 -17.676 1.00 94.75 277 LEU A CA 1
ATOM 2131 C C . LEU A 1 277 ? 17.700 -5.252 -17.006 1.00 94.75 277 LEU A C 1
ATOM 2133 O O . LEU A 1 277 ? 18.778 -5.285 -17.592 1.00 94.75 277 LEU A O 1
ATOM 2137 N N . GLN A 1 278 ? 17.548 -5.798 -15.798 1.00 93.25 278 GLN A N 1
ATOM 2138 C CA . GLN A 1 278 ? 18.615 -6.539 -15.112 1.00 93.25 278 GLN A CA 1
ATOM 2139 C C . GLN A 1 278 ? 18.962 -7.871 -15.793 1.00 93.25 278 GLN A C 1
ATOM 2141 O O . GLN A 1 278 ? 20.074 -8.363 -15.623 1.00 93.25 278 GLN A O 1
ATOM 2146 N N . ASN A 1 279 ? 18.035 -8.436 -16.570 1.00 93.31 279 ASN A N 1
ATOM 2147 C CA . ASN A 1 279 ? 18.154 -9.754 -17.193 1.00 93.31 279 ASN A CA 1
ATOM 2148 C C . ASN A 1 279 ? 18.390 -9.685 -18.714 1.00 93.31 279 ASN A C 1
ATOM 2150 O O . ASN A 1 279 ? 18.092 -10.643 -19.430 1.00 93.31 279 ASN A O 1
ATOM 2154 N N . ILE A 1 280 ? 18.915 -8.567 -19.230 1.00 92.94 280 ILE A N 1
ATOM 2155 C CA . ILE A 1 280 ? 19.263 -8.458 -20.653 1.00 92.94 280 ILE A CA 1
ATOM 2156 C C . ILE A 1 280 ? 20.390 -9.466 -20.975 1.00 92.94 280 ILE A C 1
ATOM 2158 O O . ILE A 1 280 ? 21.441 -9.426 -20.331 1.00 92.94 280 ILE A O 1
ATOM 2162 N N . PRO A 1 281 ? 20.221 -10.352 -21.979 1.00 86.75 281 PRO A N 1
ATOM 2163 C CA . PRO A 1 281 ? 21.140 -11.465 -22.245 1.00 86.75 281 PRO A CA 1
ATOM 2164 C C . PRO A 1 281 ? 22.452 -11.058 -22.942 1.00 86.75 281 PRO A C 1
ATOM 2166 O O . PRO A 1 281 ? 23.326 -11.898 -23.143 1.00 86.75 281 PRO A O 1
ATOM 2169 N N . GLY A 1 282 ? 22.601 -9.791 -23.334 1.00 81.50 282 GLY A N 1
ATOM 2170 C CA . GLY A 1 282 ? 23.730 -9.291 -24.115 1.00 81.50 282 GLY A CA 1
ATOM 2171 C C . GLY A 1 282 ? 24.108 -7.859 -23.750 1.00 81.50 282 GLY A C 1
ATOM 2172 O O . GLY A 1 282 ? 23.317 -7.119 -23.168 1.00 81.50 282 GLY A O 1
ATOM 2173 N N . ARG A 1 283 ? 25.342 -7.466 -24.078 1.00 81.25 283 ARG A N 1
ATOM 2174 C CA . ARG A 1 283 ? 25.866 -6.114 -23.809 1.00 81.25 283 ARG A CA 1
ATOM 2175 C C . ARG A 1 283 ? 26.068 -5.286 -25.078 1.00 81.25 283 ARG A C 1
ATOM 2177 O O . ARG A 1 283 ? 26.336 -4.092 -24.976 1.00 81.25 283 ARG A O 1
ATOM 2184 N N . GLU A 1 284 ? 25.905 -5.889 -26.253 1.00 91.50 284 GLU A N 1
ATOM 2185 C CA . GLU A 1 284 ? 26.031 -5.166 -27.514 1.00 91.50 284 GLU A CA 1
ATOM 2186 C C . GLU A 1 284 ? 24.811 -4.262 -27.761 1.00 91.50 284 GLU A C 1
ATOM 2188 O O . GLU A 1 284 ? 23.677 -4.686 -27.506 1.00 91.50 284 GLU A O 1
ATOM 2193 N N . PRO A 1 285 ? 24.995 -3.044 -28.309 1.00 92.06 285 PRO A N 1
ATOM 2194 C CA . PRO A 1 285 ? 23.902 -2.104 -28.570 1.00 92.06 285 PRO A CA 1
ATOM 2195 C C . PRO A 1 285 ? 22.735 -2.701 -29.365 1.00 92.06 285 P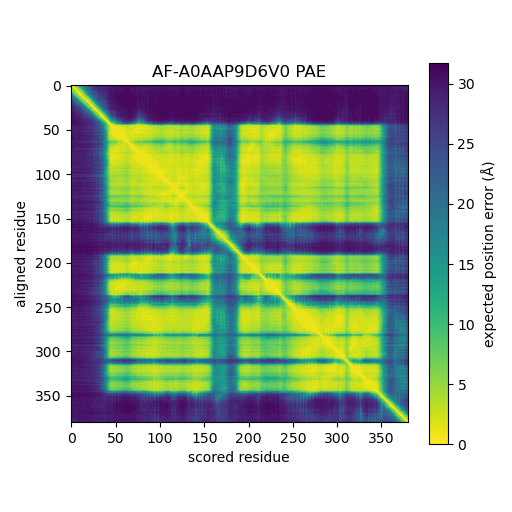RO A C 1
ATOM 2197 O O . PRO A 1 285 ? 21.575 -2.445 -29.044 1.00 92.06 285 PRO A O 1
ATOM 2200 N N . GLN A 1 286 ? 23.030 -3.534 -30.369 1.00 91.56 286 GLN A N 1
ATOM 2201 C CA . GLN A 1 286 ? 22.002 -4.177 -31.188 1.00 91.56 286 GLN A CA 1
ATOM 2202 C C . GLN A 1 286 ? 21.197 -5.206 -30.383 1.00 91.56 286 GLN A C 1
ATOM 2204 O O . GLN A 1 286 ? 19.974 -5.207 -30.447 1.00 91.56 286 GLN A O 1
ATOM 2209 N N . GLN A 1 287 ? 21.865 -6.014 -29.553 1.00 92.38 287 GLN A N 1
ATOM 2210 C CA . GLN A 1 287 ? 21.201 -6.995 -28.689 1.00 92.38 287 GLN A CA 1
ATOM 2211 C C . GLN A 1 287 ? 20.297 -6.312 -27.657 1.00 92.38 287 GLN A C 1
ATOM 2213 O O . GLN A 1 287 ? 19.189 -6.778 -27.406 1.00 92.38 287 GLN A O 1
ATOM 2218 N N . ILE A 1 288 ? 20.748 -5.189 -27.087 1.00 93.75 288 ILE A N 1
ATOM 2219 C CA . ILE A 1 288 ? 19.938 -4.366 -26.180 1.00 93.75 288 ILE A CA 1
ATOM 2220 C C . ILE A 1 288 ? 18.725 -3.811 -26.933 1.00 93.75 288 ILE A C 1
ATOM 2222 O O . ILE A 1 288 ? 17.597 -3.927 -26.460 1.00 93.75 288 ILE A O 1
ATOM 2226 N N . ALA A 1 289 ? 18.935 -3.233 -28.118 1.00 93.81 289 ALA A N 1
ATOM 2227 C CA . ALA A 1 289 ? 17.857 -2.665 -28.918 1.00 93.81 289 ALA A CA 1
ATOM 2228 C C . ALA A 1 289 ? 16.806 -3.711 -29.317 1.00 93.81 289 ALA A C 1
ATOM 2230 O O . ALA A 1 289 ? 15.615 -3.407 -29.239 1.00 93.81 289 ALA A O 1
ATOM 2231 N N . ASP A 1 290 ? 17.235 -4.910 -29.708 1.00 95.00 290 ASP A N 1
ATOM 2232 C CA . ASP A 1 290 ? 16.352 -6.015 -30.077 1.00 95.00 290 ASP A CA 1
ATOM 2233 C C . ASP A 1 290 ? 15.599 -6.540 -28.850 1.00 95.00 290 ASP A C 1
ATOM 2235 O O . ASP A 1 290 ? 14.376 -6.668 -28.894 1.00 95.00 290 ASP A O 1
ATOM 2239 N N . TYR A 1 291 ? 16.283 -6.720 -27.713 1.00 95.81 291 TYR A N 1
ATOM 2240 C CA . TYR A 1 291 ? 15.649 -7.147 -26.464 1.00 95.81 291 TYR A CA 1
ATOM 2241 C C . TYR A 1 291 ? 14.544 -6.186 -26.010 1.00 95.81 291 TYR A C 1
ATOM 2243 O O . TYR A 1 291 ? 13.469 -6.635 -25.611 1.00 95.81 291 TYR A O 1
ATOM 2251 N N . LEU A 1 292 ? 14.776 -4.870 -26.088 1.00 95.69 292 LEU A N 1
ATOM 2252 C CA . LEU A 1 292 ? 13.776 -3.864 -25.713 1.00 95.69 292 LEU A CA 1
ATOM 2253 C C . LEU A 1 292 ? 12.548 -3.880 -26.636 1.00 95.69 292 LEU A C 1
ATOM 2255 O O . LEU A 1 292 ? 11.447 -3.560 -26.192 1.00 95.69 292 LEU A O 1
ATOM 2259 N N . LYS A 1 293 ? 12.724 -4.254 -27.905 1.00 95.62 293 LYS A N 1
ATOM 2260 C CA . LYS A 1 293 ? 11.634 -4.352 -28.883 1.00 95.62 293 LYS A CA 1
ATOM 2261 C C . LYS A 1 293 ? 10.794 -5.607 -28.700 1.00 95.62 293 LYS A C 1
ATOM 2263 O O . LYS A 1 293 ? 9.574 -5.540 -28.794 1.00 95.62 293 LYS A O 1
ATOM 2268 N N . THR A 1 294 ? 11.437 -6.749 -28.465 1.00 95.69 294 THR A N 1
ATOM 2269 C CA . THR A 1 294 ? 10.755 -8.052 -28.446 1.00 95.69 294 THR A CA 1
ATOM 2270 C C . THR A 1 294 ? 10.241 -8.444 -27.068 1.00 95.69 294 THR A C 1
ATOM 2272 O O . THR A 1 294 ? 9.311 -9.238 -26.966 1.00 95.69 294 THR A O 1
ATOM 2275 N N . THR A 1 295 ? 10.842 -7.922 -25.998 1.00 96.38 295 THR A N 1
ATOM 2276 C CA . THR A 1 295 ? 10.411 -8.220 -24.629 1.00 96.38 295 THR A CA 1
ATOM 2277 C C . THR A 1 295 ? 9.240 -7.329 -24.253 1.00 96.38 295 THR A C 1
ATOM 2279 O O . THR A 1 295 ? 9.299 -6.112 -24.428 1.00 96.38 295 THR A O 1
ATOM 2282 N N . THR A 1 296 ? 8.191 -7.921 -23.693 1.00 95.62 296 THR A N 1
ATOM 2283 C CA . THR A 1 296 ? 6.985 -7.207 -23.270 1.00 95.62 296 THR A CA 1
ATOM 2284 C C . THR A 1 296 ? 6.898 -7.046 -21.756 1.00 95.62 296 THR A C 1
ATOM 2286 O O . THR A 1 296 ? 7.571 -7.751 -20.997 1.00 95.62 296 THR A O 1
ATOM 2289 N N . ILE A 1 297 ? 6.075 -6.101 -21.312 1.00 94.56 297 ILE A N 1
ATOM 2290 C CA . ILE A 1 297 ? 5.661 -5.866 -19.931 1.00 94.56 297 ILE A CA 1
ATOM 2291 C C . ILE A 1 297 ? 4.133 -5.801 -19.883 1.00 94.56 297 ILE A C 1
ATOM 2293 O O . ILE A 1 297 ? 3.517 -5.165 -20.739 1.00 94.56 297 ILE A O 1
ATOM 2297 N N . ASP A 1 298 ? 3.545 -6.454 -18.884 1.00 94.31 298 ASP A N 1
ATOM 2298 C CA . ASP A 1 298 ? 2.116 -6.366 -18.592 1.00 94.31 298 ASP A CA 1
ATOM 2299 C C . ASP A 1 298 ? 1.888 -5.142 -17.709 1.00 94.31 298 ASP A C 1
ATOM 2301 O O . ASP A 1 298 ? 2.191 -5.142 -16.519 1.00 94.31 298 ASP A O 1
ATOM 2305 N N . VAL A 1 299 ? 1.438 -4.056 -18.324 1.00 93.19 299 VAL A N 1
ATOM 2306 C CA . VAL A 1 299 ? 1.220 -2.766 -17.678 1.00 93.19 299 VAL A CA 1
ATOM 2307 C C . VAL A 1 299 ? 0.062 -2.881 -16.695 1.00 93.19 299 VAL A C 1
ATOM 2309 O O . VAL A 1 299 ? -1.023 -3.355 -17.030 1.00 93.19 299 VAL A O 1
ATOM 2312 N N . HIS A 1 300 ? 0.272 -2.396 -15.474 1.00 92.56 300 HIS A N 1
ATOM 2313 C CA . HIS A 1 300 ? -0.788 -2.362 -14.480 1.00 92.56 300 HIS A CA 1
ATOM 2314 C C . HIS A 1 300 ? -1.941 -1.437 -14.935 1.00 92.56 300 HIS A C 1
ATOM 2316 O O . HIS A 1 300 ? -1.678 -0.281 -15.282 1.00 92.56 300 HIS A O 1
ATOM 2322 N N . PRO A 1 301 ? -3.215 -1.878 -14.886 1.00 91.31 301 PRO A N 1
ATOM 2323 C CA . PRO A 1 301 ? -4.354 -1.129 -15.437 1.00 91.31 301 PRO A CA 1
ATOM 2324 C C . PRO A 1 301 ? -4.585 0.233 -14.769 1.00 91.31 301 PRO A C 1
ATOM 2326 O O . PRO A 1 301 ? -5.022 1.172 -15.420 1.00 91.31 301 PRO A O 1
ATOM 2329 N N . ASN A 1 302 ? -4.240 0.362 -13.485 1.00 90.00 302 ASN A N 1
ATOM 2330 C CA . ASN A 1 302 ? -4.347 1.634 -12.756 1.00 90.00 302 ASN A CA 1
ATOM 2331 C C . ASN A 1 302 ? -3.109 2.539 -12.906 1.00 90.00 302 ASN A C 1
ATOM 2333 O O . ASN A 1 302 ? -3.023 3.540 -12.212 1.00 90.00 302 ASN A O 1
ATOM 2337 N N . SER A 1 303 ? -2.111 2.175 -13.716 1.00 90.75 303 SER A N 1
ATOM 2338 C CA . SER A 1 303 ? -0.898 2.995 -13.869 1.00 90.75 303 SER A CA 1
ATOM 2339 C C . SER A 1 303 ? -1.152 4.250 -14.695 1.00 90.75 303 SER A C 1
ATOM 2341 O O . SER A 1 303 ? -2.006 4.256 -15.581 1.00 90.75 303 SER A O 1
ATOM 2343 N N . SER A 1 304 ? -0.353 5.293 -14.473 1.00 89.31 304 SER A N 1
ATOM 2344 C CA . SER A 1 304 ? -0.404 6.521 -15.277 1.00 89.31 304 SER A CA 1
ATOM 2345 C C . SER A 1 304 ? -0.186 6.234 -16.767 1.00 89.31 304 SER A C 1
ATOM 2347 O O . SER A 1 304 ? -0.848 6.820 -17.624 1.00 89.31 304 SER A O 1
ATOM 2349 N N . TYR A 1 305 ? 0.675 5.262 -17.089 1.00 89.38 305 TYR A N 1
ATOM 2350 C CA . TYR A 1 305 ? 0.861 4.787 -18.459 1.00 89.38 305 TYR A CA 1
ATOM 2351 C C . TYR A 1 305 ? -0.434 4.207 -19.039 1.00 89.38 305 TYR A C 1
ATOM 2353 O O . TYR A 1 305 ? -0.840 4.600 -20.124 1.00 89.38 305 TYR A O 1
ATOM 2361 N N . ALA A 1 306 ? -1.104 3.294 -18.331 1.00 88.88 306 ALA A N 1
ATOM 2362 C CA . ALA A 1 306 ? -2.336 2.682 -18.834 1.00 88.88 306 ALA A CA 1
ATOM 2363 C C . ALA A 1 306 ? -3.465 3.712 -18.998 1.00 88.88 306 ALA A C 1
ATOM 2365 O O . ALA A 1 306 ? -4.156 3.708 -20.011 1.00 88.88 306 ALA A O 1
ATOM 2366 N N . LEU A 1 307 ? -3.601 4.638 -18.045 1.00 86.06 307 LEU A N 1
ATOM 2367 C CA . LEU A 1 307 ? -4.652 5.660 -18.053 1.00 86.06 307 LEU A CA 1
ATOM 2368 C C . LEU A 1 307 ? -4.481 6.717 -19.157 1.00 86.06 307 LEU A C 1
ATOM 2370 O O . LEU A 1 307 ? -5.455 7.363 -19.531 1.00 86.06 307 LEU A O 1
ATOM 2374 N N . THR A 1 308 ? -3.267 6.907 -19.680 1.00 81.06 308 THR A N 1
ATOM 2375 C CA . THR A 1 308 ? -3.003 7.852 -20.782 1.00 81.06 308 THR A CA 1
ATOM 2376 C C . THR A 1 308 ? -3.107 7.224 -22.169 1.00 81.06 308 THR A C 1
ATOM 2378 O O . THR A 1 308 ? -3.200 7.949 -23.160 1.00 81.06 308 THR A O 1
ATOM 2381 N N . GLN A 1 309 ? -3.120 5.895 -22.257 1.00 74.06 309 GLN A N 1
ATOM 2382 C CA . GLN A 1 309 ? -3.197 5.178 -23.522 1.00 74.06 309 GLN A CA 1
ATOM 2383 C C . GLN A 1 309 ? -4.662 4.883 -23.863 1.00 74.06 309 GLN A C 1
ATOM 2385 O O . GLN A 1 309 ? -5.213 3.839 -23.522 1.00 74.06 309 GLN A O 1
ATOM 2390 N N . GLU A 1 310 ? -5.304 5.831 -24.542 1.00 55.44 310 GLU A N 1
ATOM 2391 C CA . GLU A 1 310 ? -6.671 5.691 -25.045 1.00 55.44 310 GLU A CA 1
ATOM 2392 C C . GLU A 1 310 ? -6.734 4.530 -26.067 1.00 55.44 310 GLU A C 1
ATOM 2394 O O . GLU A 1 310 ? -6.050 4.561 -27.090 1.00 55.44 310 GLU A O 1
ATOM 2399 N N . ASN A 1 311 ? -7.545 3.499 -25.796 1.00 54.34 311 ASN A N 1
ATOM 2400 C CA . ASN A 1 311 ? -7.789 2.336 -26.673 1.00 54.34 311 ASN A CA 1
ATOM 2401 C C . ASN A 1 311 ? -6.613 1.355 -26.880 1.00 54.34 311 ASN A C 1
ATOM 2403 O O . ASN A 1 311 ? -6.319 0.956 -28.008 1.00 54.34 311 ASN A O 1
ATOM 2407 N N . GLN A 1 312 ? -5.943 0.912 -25.814 1.00 56.66 312 GLN A N 1
ATOM 2408 C CA . GLN A 1 312 ? -5.128 -0.309 -25.895 1.00 56.66 312 GLN A CA 1
ATOM 2409 C C . GLN A 1 312 ? -6.012 -1.536 -25.620 1.00 56.66 312 GLN A C 1
ATOM 2411 O O . GLN A 1 312 ? -6.423 -1.762 -24.486 1.00 56.66 312 GLN A O 1
ATOM 2416 N N . ASP A 1 313 ? -6.271 -2.355 -26.646 1.00 59.16 313 ASP A N 1
ATOM 2417 C CA . ASP A 1 313 ? -7.001 -3.634 -26.520 1.00 59.16 313 ASP A CA 1
ATOM 2418 C C . ASP A 1 313 ? -6.269 -4.653 -25.621 1.00 59.16 313 ASP A C 1
ATOM 2420 O O . ASP A 1 313 ? -6.845 -5.649 -25.179 1.00 59.16 313 ASP A O 1
ATOM 2424 N N . THR A 1 314 ? -4.983 -4.413 -25.343 1.00 70.94 314 THR A N 1
ATOM 2425 C CA . THR A 1 314 ? -4.137 -5.263 -24.503 1.00 70.94 314 THR A CA 1
ATOM 2426 C C . THR A 1 314 ? -3.298 -4.429 -23.541 1.00 70.94 314 THR A C 1
ATOM 2428 O O . THR A 1 314 ? -2.611 -3.505 -23.967 1.00 70.94 314 THR A O 1
ATOM 2431 N N . ASN A 1 315 ? -3.238 -4.827 -22.267 1.00 83.50 315 ASN A N 1
ATOM 2432 C CA . ASN A 1 315 ? -2.346 -4.222 -21.264 1.00 83.50 315 ASN A CA 1
ATOM 2433 C C . ASN A 1 315 ? -0.862 -4.595 -21.457 1.00 83.50 315 ASN A C 1
ATOM 2435 O O . ASN A 1 315 ? -0.019 -4.225 -20.647 1.00 83.50 315 ASN A O 1
ATOM 2439 N N . THR A 1 316 ? -0.516 -5.337 -22.505 1.00 91.69 316 THR A N 1
ATOM 2440 C CA . THR A 1 316 ? 0.842 -5.825 -22.752 1.00 91.69 316 THR A CA 1
ATOM 2441 C C . THR A 1 316 ? 1.515 -4.976 -23.828 1.00 91.69 316 THR A C 1
ATOM 2443 O O . THR A 1 316 ? 1.056 -4.931 -24.965 1.00 91.69 316 THR A O 1
ATOM 2446 N N . VAL A 1 317 ? 2.642 -4.339 -23.500 1.00 93.25 317 VAL A N 1
ATOM 2447 C CA . VAL A 1 317 ? 3.415 -3.509 -24.444 1.00 93.25 317 VAL A CA 1
ATOM 2448 C C . VAL A 1 317 ? 4.889 -3.911 -24.448 1.00 93.25 317 VAL A C 1
ATOM 2450 O O . VAL A 1 317 ? 5.391 -4.459 -23.471 1.00 93.25 317 VAL A O 1
ATOM 2453 N N . SER A 1 318 ? 5.623 -3.641 -25.531 1.00 95.38 318 SER A N 1
ATOM 2454 C CA . SER A 1 318 ? 7.086 -3.829 -25.547 1.00 95.38 318 SER A CA 1
ATOM 2455 C C . SER A 1 318 ? 7.779 -2.911 -24.531 1.00 95.38 318 SER A C 1
ATOM 2457 O O . SER A 1 318 ? 7.297 -1.799 -24.296 1.00 95.38 318 SER A O 1
ATOM 2459 N N . LEU A 1 319 ? 8.954 -3.300 -24.027 1.00 95.88 319 LEU A N 1
ATOM 2460 C CA . LEU A 1 319 ? 9.772 -2.430 -23.175 1.00 95.88 319 LEU A CA 1
ATOM 2461 C C . LEU A 1 319 ? 10.098 -1.101 -23.862 1.00 95.88 319 LEU A C 1
ATOM 2463 O O . LEU A 1 319 ? 10.023 -0.060 -23.222 1.00 95.88 319 LEU A O 1
ATOM 2467 N N . GLU A 1 320 ? 10.409 -1.111 -25.160 1.00 94.75 320 GLU A N 1
ATOM 2468 C CA . GLU A 1 320 ? 10.674 0.106 -25.935 1.00 94.75 320 GLU A CA 1
ATOM 2469 C C . GLU A 1 320 ? 9.486 1.081 -25.882 1.00 94.75 320 GLU A C 1
ATOM 2471 O O . GLU A 1 320 ? 9.657 2.228 -25.466 1.00 94.75 320 GLU A O 1
ATOM 2476 N N . ASN A 1 321 ? 8.278 0.617 -26.215 1.00 93.38 321 ASN A N 1
ATOM 2477 C CA . ASN A 1 321 ? 7.061 1.437 -26.160 1.00 93.38 321 ASN A CA 1
ATOM 2478 C C . ASN A 1 321 ? 6.720 1.907 -24.742 1.00 93.38 321 ASN A C 1
ATOM 2480 O O . ASN A 1 321 ? 6.229 3.024 -24.573 1.00 93.38 321 ASN A O 1
ATOM 2484 N N . PHE A 1 322 ? 6.978 1.086 -23.720 1.00 93.69 322 PHE A N 1
ATOM 2485 C CA . PHE A 1 322 ? 6.767 1.492 -22.333 1.00 93.69 322 PHE A CA 1
ATOM 2486 C C . PHE A 1 322 ? 7.719 2.624 -21.930 1.00 93.69 322 PHE A C 1
ATOM 2488 O O .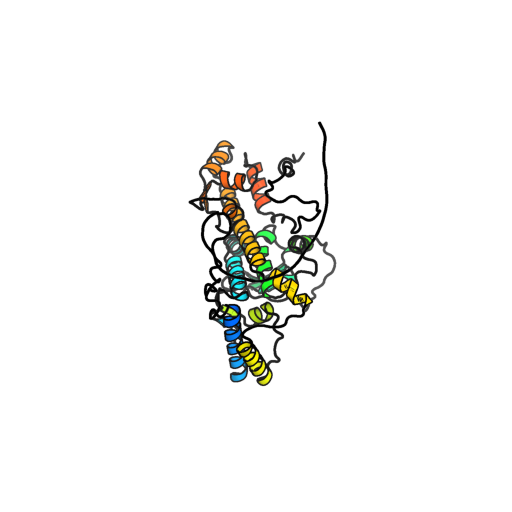 PHE A 1 322 ? 7.283 3.646 -21.404 1.00 93.69 322 PHE A O 1
ATOM 2495 N N . ILE A 1 323 ? 9.014 2.475 -22.226 1.00 93.06 323 ILE A N 1
ATOM 2496 C CA . ILE A 1 323 ? 10.057 3.460 -21.905 1.00 93.06 323 ILE A CA 1
ATOM 2497 C C . ILE A 1 323 ? 9.780 4.788 -22.616 1.00 93.06 323 ILE A C 1
ATOM 2499 O O . ILE A 1 323 ? 9.768 5.839 -21.976 1.00 93.06 323 ILE A O 1
ATOM 2503 N N . LEU A 1 324 ? 9.518 4.738 -23.924 1.00 91.31 324 LEU A N 1
ATOM 2504 C CA . LEU A 1 324 ? 9.262 5.933 -24.727 1.00 91.31 324 LEU A CA 1
ATOM 2505 C C . LEU A 1 324 ? 7.933 6.600 -24.357 1.00 91.31 324 LEU A C 1
ATOM 2507 O O . LEU A 1 324 ? 7.885 7.822 -24.231 1.00 91.31 324 LEU A O 1
ATOM 2511 N N . GLY A 1 325 ? 6.871 5.816 -24.142 1.00 88.06 325 GLY A N 1
ATOM 2512 C CA . GLY A 1 325 ? 5.567 6.342 -23.726 1.00 88.06 325 GLY A CA 1
ATOM 2513 C C . GLY A 1 325 ? 5.582 6.931 -22.312 1.00 88.06 325 GLY A C 1
ATOM 2514 O O . GLY A 1 325 ? 4.869 7.891 -22.050 1.00 88.06 325 GLY A O 1
ATOM 2515 N N . SER A 1 326 ? 6.475 6.453 -21.437 1.00 87.06 326 SER A N 1
ATOM 2516 C CA . SER A 1 326 ? 6.739 7.055 -20.118 1.00 87.06 326 SER A CA 1
ATOM 2517 C C . SER A 1 326 ? 7.596 8.331 -20.189 1.00 87.06 326 SER A C 1
ATOM 2519 O O . SER A 1 326 ? 7.956 8.900 -19.160 1.00 87.06 326 SER A O 1
ATOM 2521 N N . GLY A 1 327 ? 7.966 8.782 -21.394 1.00 88.19 327 GLY A N 1
ATOM 2522 C CA . GLY A 1 327 ? 8.770 9.985 -21.613 1.00 88.19 327 GLY A CA 1
ATOM 2523 C C . GLY A 1 327 ? 10.266 9.819 -21.328 1.00 88.19 327 GLY A C 1
ATOM 2524 O O . GLY A 1 327 ? 10.983 10.818 -21.244 1.00 88.19 327 GLY A O 1
ATOM 2525 N N . TRP A 1 328 ? 10.762 8.587 -21.178 1.00 89.06 328 TRP A N 1
ATOM 2526 C CA . TRP A 1 328 ? 12.179 8.310 -20.942 1.00 89.06 328 TRP A CA 1
ATOM 2527 C C . TRP A 1 328 ? 12.951 8.110 -22.247 1.00 89.06 328 TRP A C 1
ATOM 2529 O O . TRP A 1 328 ? 12.417 7.672 -23.267 1.00 89.06 328 TRP A O 1
ATOM 2539 N N . SER A 1 329 ? 14.251 8.405 -22.215 1.00 90.38 329 SER A N 1
ATOM 2540 C CA . SER A 1 329 ? 15.143 8.091 -23.328 1.00 90.38 329 SER A CA 1
ATOM 2541 C C . SER A 1 329 ? 15.439 6.595 -23.375 1.00 90.38 329 SER A C 1
ATOM 2543 O O . SER A 1 329 ? 15.833 6.006 -22.368 1.00 90.38 329 SER A O 1
ATOM 2545 N N . LYS A 1 330 ? 15.318 5.995 -24.563 1.00 91.06 330 LYS A N 1
ATOM 2546 C CA . LYS A 1 330 ? 15.713 4.604 -24.797 1.00 91.06 330 LYS A CA 1
ATOM 2547 C C . LYS A 1 330 ? 17.207 4.410 -24.485 1.00 91.06 330 LYS A C 1
ATOM 2549 O O . LYS A 1 330 ? 18.023 5.130 -25.066 1.00 91.06 330 LYS A O 1
ATOM 2554 N N . PRO A 1 331 ? 17.587 3.423 -23.654 1.00 92.00 331 PRO A N 1
ATOM 2555 C CA . PRO A 1 331 ? 18.990 3.119 -23.427 1.00 92.00 331 PRO A CA 1
ATOM 2556 C C . PRO A 1 331 ? 19.599 2.446 -24.667 1.00 92.00 331 PRO A C 1
ATOM 2558 O O . PRO A 1 331 ? 19.061 1.476 -25.201 1.00 92.00 331 PRO A O 1
ATOM 2561 N N . ALA A 1 332 ? 20.730 2.974 -25.128 1.00 88.62 332 ALA A N 1
ATOM 2562 C CA . ALA A 1 332 ? 21.448 2.531 -26.324 1.00 88.62 332 ALA A CA 1
ATOM 2563 C C . ALA A 1 332 ? 22.683 1.665 -26.017 1.00 88.62 332 ALA A C 1
ATOM 2565 O O . ALA A 1 332 ? 23.323 1.157 -26.934 1.00 88.62 332 ALA A O 1
ATOM 2566 N N . GLY A 1 333 ? 23.042 1.497 -24.743 1.00 90.62 333 GLY A N 1
ATOM 2567 C CA . GLY A 1 333 ? 24.209 0.714 -24.348 1.00 90.62 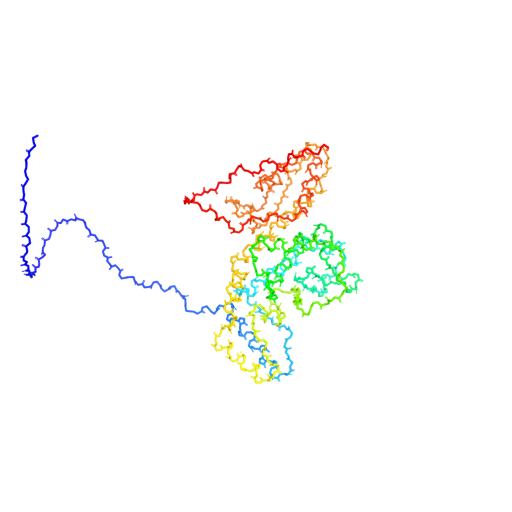333 GLY A CA 1
ATOM 2568 C C . GLY A 1 333 ? 24.221 0.342 -22.864 1.00 90.62 333 GLY A C 1
ATOM 2569 O O . GLY A 1 333 ? 23.387 0.838 -22.103 1.00 90.62 333 GLY A O 1
ATOM 2570 N N . PRO A 1 334 ? 25.178 -0.499 -22.432 1.00 89.88 334 PRO A N 1
ATOM 2571 C CA . PRO A 1 334 ? 25.217 -1.052 -21.076 1.00 89.88 334 PRO A CA 1
ATOM 2572 C C . PRO A 1 334 ? 25.243 -0.003 -19.962 1.00 89.88 334 PRO A C 1
ATOM 2574 O O . PRO A 1 334 ? 24.576 -0.180 -18.949 1.00 89.88 334 PRO A O 1
ATOM 2577 N N . LEU A 1 335 ? 25.977 1.099 -20.159 1.00 90.56 335 LEU A N 1
ATOM 2578 C CA . LEU A 1 335 ? 26.031 2.194 -19.184 1.00 90.56 335 LEU A CA 1
ATOM 2579 C C . LEU A 1 335 ? 24.668 2.877 -19.038 1.00 90.56 335 LEU A C 1
ATOM 2581 O O . LEU A 1 335 ? 24.188 3.038 -17.928 1.00 90.56 335 LEU A O 1
ATOM 2585 N N . GLN A 1 336 ? 23.985 3.168 -20.149 1.00 92.88 336 GLN A N 1
ATOM 2586 C CA . GLN A 1 336 ? 22.655 3.785 -20.109 1.00 92.88 336 GLN A CA 1
ATOM 2587 C C . GLN A 1 336 ? 21.596 2.846 -19.518 1.00 92.88 336 GLN A C 1
ATOM 2589 O O . GLN A 1 336 ? 20.667 3.305 -18.860 1.00 92.88 336 GLN A O 1
ATOM 2594 N N . VAL A 1 337 ? 21.733 1.528 -19.719 1.00 94.06 337 VAL A N 1
ATOM 2595 C CA . VAL A 1 337 ? 20.900 0.534 -19.023 1.00 94.06 337 VAL A CA 1
ATOM 2596 C C . VAL A 1 337 ? 21.161 0.583 -17.516 1.00 94.06 337 VAL A C 1
ATOM 2598 O O . VAL A 1 337 ? 20.209 0.598 -16.741 1.00 94.06 337 VAL A O 1
ATOM 2601 N N . ALA A 1 338 ? 22.427 0.634 -17.090 1.00 91.19 338 ALA A N 1
ATOM 2602 C CA . ALA A 1 338 ? 22.786 0.724 -15.677 1.00 91.19 338 ALA A CA 1
ATOM 2603 C C . ALA A 1 338 ? 22.270 2.021 -15.031 1.00 91.19 338 ALA A C 1
ATOM 2605 O O . ALA A 1 338 ? 21.666 1.960 -13.960 1.00 91.19 338 ALA A O 1
ATOM 2606 N N . ASP A 1 339 ? 22.422 3.160 -15.708 1.00 90.75 339 ASP A N 1
ATOM 2607 C CA . ASP A 1 339 ? 21.910 4.461 -15.264 1.00 90.75 339 ASP A CA 1
ATOM 2608 C C . ASP A 1 339 ? 20.384 4.448 -15.154 1.00 90.75 339 ASP A C 1
ATOM 2610 O O . ASP A 1 339 ? 19.820 4.928 -14.173 1.00 90.75 339 ASP A O 1
ATOM 2614 N N . MET A 1 340 ? 19.699 3.834 -16.122 1.00 92.75 340 MET A N 1
ATOM 2615 C CA . MET A 1 340 ? 18.250 3.680 -16.071 1.00 92.75 340 MET A CA 1
ATOM 2616 C C . MET A 1 340 ? 17.816 2.782 -14.909 1.00 92.75 340 MET A C 1
ATOM 2618 O O . MET A 1 340 ? 16.893 3.133 -14.178 1.00 92.75 340 MET A O 1
ATOM 2622 N N . ILE A 1 341 ? 18.485 1.645 -14.695 1.00 91.12 341 ILE A N 1
ATOM 2623 C CA . ILE A 1 341 ? 18.225 0.772 -13.542 1.00 91.12 341 ILE A CA 1
ATOM 2624 C C . ILE A 1 341 ? 18.427 1.549 -12.240 1.00 91.12 341 ILE A C 1
ATOM 2626 O O . ILE A 1 341 ? 17.627 1.389 -11.322 1.00 91.12 341 ILE A O 1
ATOM 2630 N N . LEU A 1 342 ? 19.463 2.385 -12.153 1.00 87.69 342 LEU A N 1
ATOM 2631 C CA . LEU A 1 342 ? 19.718 3.224 -10.988 1.00 87.69 342 LEU A CA 1
ATOM 2632 C C . LEU A 1 342 ? 18.604 4.260 -10.785 1.00 87.69 342 LEU A C 1
ATOM 2634 O O . LEU A 1 342 ? 18.089 4.374 -9.677 1.00 87.69 342 LEU A O 1
ATOM 2638 N N . ALA A 1 343 ? 18.166 4.934 -11.849 1.00 86.06 343 ALA A N 1
ATOM 2639 C CA . ALA A 1 343 ? 17.062 5.891 -11.803 1.00 86.06 343 ALA A CA 1
ATOM 2640 C C . ALA A 1 343 ? 15.729 5.239 -11.391 1.00 86.06 343 ALA A C 1
ATOM 2642 O O . ALA A 1 343 ? 14.953 5.834 -10.651 1.00 86.06 343 ALA A O 1
ATOM 2643 N N . LEU A 1 344 ? 15.472 3.992 -11.801 1.00 87.38 344 LEU A N 1
ATOM 2644 C CA . LEU A 1 344 ? 14.285 3.228 -11.389 1.00 87.38 344 LEU A CA 1
ATOM 2645 C C . LEU A 1 344 ? 14.309 2.811 -9.909 1.00 87.38 344 LEU A C 1
ATOM 2647 O O . LEU A 1 344 ? 13.270 2.435 -9.368 1.00 87.38 344 LEU A O 1
ATOM 2651 N N . LYS A 1 345 ? 15.479 2.852 -9.259 1.00 81.06 345 LYS A N 1
ATOM 2652 C CA . LYS A 1 345 ? 15.618 2.686 -7.804 1.00 81.06 345 LYS A CA 1
ATOM 2653 C C . LYS A 1 345 ? 15.459 4.003 -7.051 1.00 81.06 345 LYS A C 1
ATOM 2655 O O . LYS A 1 345 ? 15.410 3.989 -5.828 1.00 81.06 345 LYS A O 1
ATOM 2660 N N . SER A 1 346 ? 15.405 5.131 -7.753 1.00 72.31 346 SER A N 1
ATOM 2661 C CA . SER A 1 346 ? 15.135 6.416 -7.131 1.00 72.31 346 SER A CA 1
ATOM 2662 C C . SER A 1 346 ? 13.621 6.619 -6.992 1.00 72.31 346 SER A C 1
ATOM 2664 O O . SER A 1 346 ? 12.872 6.327 -7.931 1.00 72.31 346 SER A O 1
ATOM 2666 N N . PRO A 1 347 ? 13.141 7.123 -5.845 1.00 62.31 347 PRO A N 1
ATOM 2667 C CA . PRO A 1 347 ? 11.749 7.539 -5.705 1.00 62.31 347 PRO A CA 1
ATOM 2668 C C . PRO A 1 347 ? 11.374 8.556 -6.795 1.00 62.31 347 PRO A C 1
ATOM 2670 O O . PRO A 1 347 ? 12.175 9.423 -7.155 1.00 62.31 347 PRO A O 1
ATOM 2673 N N . SER A 1 348 ? 10.172 8.420 -7.366 1.00 54.22 348 SER A N 1
ATOM 2674 C CA . SER A 1 348 ? 9.661 9.371 -8.361 1.00 54.22 348 SER A CA 1
ATOM 2675 C C . SER A 1 348 ? 9.578 10.764 -7.751 1.00 54.22 348 SER A C 1
ATOM 2677 O O . SER A 1 348 ? 8.976 10.927 -6.695 1.00 54.22 348 SER A O 1
ATOM 2679 N N . LEU A 1 349 ? 10.099 11.768 -8.456 1.00 41.28 349 LEU A N 1
ATOM 2680 C CA . LEU A 1 349 ? 9.789 13.162 -8.155 1.00 41.28 349 LEU A CA 1
ATOM 2681 C C . LEU A 1 349 ? 8.290 13.370 -8.411 1.00 41.28 349 LEU A C 1
ATOM 2683 O O . LEU A 1 349 ? 7.856 13.246 -9.558 1.00 41.28 349 LEU A O 1
ATOM 2687 N N . SER A 1 350 ? 7.502 13.641 -7.369 1.00 38.06 350 SER A N 1
ATOM 2688 C CA . SER A 1 350 ? 6.104 14.044 -7.555 1.00 38.06 350 SER A CA 1
ATOM 2689 C C . SER A 1 350 ? 6.033 15.380 -8.281 1.00 38.06 350 SER A C 1
ATOM 2691 O O . SER A 1 350 ? 6.836 16.281 -8.032 1.00 38.06 350 SER A O 1
ATOM 2693 N N . GLU A 1 351 ? 5.061 15.520 -9.178 1.00 32.78 351 GLU A N 1
ATOM 2694 C CA . GLU A 1 351 ? 4.686 16.838 -9.678 1.00 32.78 351 GLU A CA 1
ATOM 2695 C C . GLU A 1 351 ? 3.985 17.627 -8.557 1.00 32.78 351 GLU A C 1
ATOM 2697 O O . GLU A 1 351 ? 3.261 17.025 -7.758 1.00 32.78 351 GLU A O 1
ATOM 2702 N N . PRO A 1 352 ? 4.223 18.947 -8.436 1.00 32.19 352 PRO A N 1
ATOM 2703 C CA . PRO A 1 352 ? 3.591 19.763 -7.405 1.00 32.19 352 PRO A CA 1
ATOM 2704 C C . PRO A 1 352 ? 2.063 19.724 -7.521 1.00 32.19 352 PRO A C 1
ATOM 2706 O O . PRO A 1 352 ? 1.522 19.824 -8.619 1.00 32.19 352 PRO A O 1
ATOM 2709 N N . ALA A 1 353 ? 1.370 19.664 -6.382 1.00 35.12 353 ALA A N 1
ATOM 2710 C CA . ALA A 1 353 ? -0.093 19.605 -6.314 1.00 35.12 353 ALA A CA 1
ATOM 2711 C C . ALA A 1 353 ? -0.803 20.899 -6.774 1.00 35.12 353 ALA A C 1
ATOM 2713 O O . ALA A 1 353 ? -2.024 20.914 -6.918 1.00 35.12 353 ALA A O 1
ATOM 2714 N N . HIS A 1 354 ? -0.065 21.984 -7.033 1.00 31.78 354 HIS A N 1
ATOM 2715 C CA . HIS A 1 354 ? -0.639 23.279 -7.394 1.00 31.78 354 HIS A CA 1
ATOM 2716 C 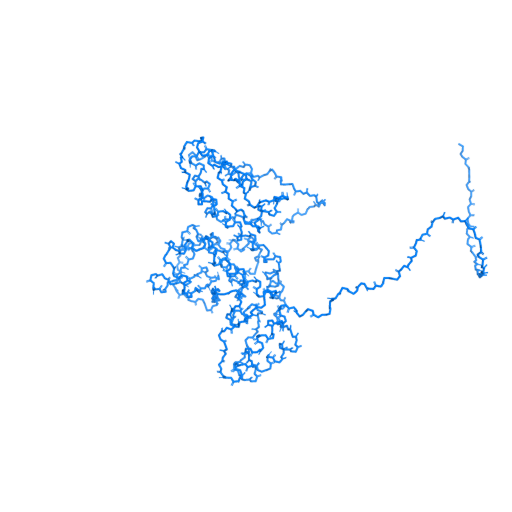C . HIS A 1 354 ? 0.044 23.879 -8.623 1.00 31.78 354 HIS A C 1
ATOM 2718 O O . HIS A 1 354 ? 1.074 24.546 -8.542 1.00 31.78 354 HIS A O 1
ATOM 2724 N N . GLY A 1 355 ? -0.589 23.678 -9.777 1.00 31.88 355 GLY A N 1
ATOM 2725 C CA . GLY A 1 355 ? -0.511 24.618 -10.885 1.00 31.88 355 GLY A CA 1
ATOM 2726 C C . GLY A 1 355 ? -1.389 25.831 -10.585 1.00 31.88 355 GLY A C 1
ATOM 2727 O O . GLY A 1 355 ? -2.466 25.953 -11.152 1.00 31.88 355 GLY A O 1
ATOM 2728 N N . ASP A 1 356 ? -0.943 26.713 -9.692 1.00 39.16 356 ASP A N 1
ATOM 2729 C CA . ASP A 1 356 ? -1.469 28.078 -9.612 1.00 39.16 356 ASP A CA 1
ATOM 2730 C C . ASP A 1 356 ? -0.334 29.073 -9.349 1.00 39.16 356 ASP A C 1
ATOM 2732 O O . ASP A 1 356 ? 0.005 29.416 -8.221 1.00 39.16 356 ASP A O 1
ATOM 2736 N N . LEU A 1 357 ? 0.270 29.524 -10.446 1.00 34.16 357 LEU A N 1
ATOM 2737 C CA . LEU A 1 357 ? 0.701 30.909 -10.578 1.00 34.16 357 LEU A CA 1
ATOM 2738 C C . LEU A 1 357 ? -0.036 31.449 -11.806 1.00 34.16 357 LEU A C 1
ATOM 2740 O O . LEU A 1 357 ? 0.456 31.373 -12.933 1.00 34.16 357 LEU A O 1
ATOM 2744 N N . GLY A 1 358 ? -1.284 31.861 -11.579 1.00 28.12 358 GLY A N 1
ATOM 2745 C CA . GLY A 1 358 ? -2.250 32.237 -12.599 1.00 28.12 358 GLY A CA 1
ATOM 2746 C C . GLY A 1 358 ? -1.784 33.267 -13.631 1.00 28.12 358 GLY A C 1
ATOM 2747 O O . GLY A 1 358 ? -1.095 34.234 -13.329 1.00 28.12 358 GLY A O 1
ATOM 2748 N N . VAL A 1 359 ? -2.220 33.061 -14.874 1.00 30.78 359 VAL A N 1
ATOM 2749 C CA . VAL A 1 359 ? -3.252 33.860 -15.563 1.00 30.78 359 VAL A CA 1
ATOM 2750 C C . VAL A 1 359 ? -3.769 33.003 -16.730 1.00 30.78 359 VAL A C 1
ATOM 2752 O O . VAL A 1 359 ? -2.987 32.413 -17.470 1.00 30.78 359 VAL A O 1
ATOM 2755 N N . GLY A 1 360 ? -5.088 32.815 -16.797 1.00 27.89 360 GLY A N 1
ATOM 2756 C CA . GLY A 1 360 ? -5.697 31.586 -17.317 1.00 27.89 360 GLY A CA 1
ATOM 2757 C C . GLY A 1 360 ? -5.717 31.355 -18.827 1.00 27.89 360 GLY A C 1
ATOM 2758 O O . GLY A 1 360 ? -5.588 32.286 -19.606 1.00 27.89 360 GLY A O 1
ATOM 2759 N N . PHE A 1 361 ? -5.994 30.099 -19.199 1.00 25.86 361 PHE A N 1
ATOM 2760 C CA . PHE A 1 361 ? -6.630 29.683 -20.458 1.00 25.86 361 PHE A CA 1
ATOM 2761 C C . PHE A 1 361 ? -7.345 28.319 -20.274 1.00 25.86 361 PHE A C 1
ATOM 2763 O O . PHE A 1 361 ? -6.854 27.487 -19.507 1.00 25.86 361 PHE A O 1
ATOM 2770 N N . PRO A 1 362 ? -8.490 28.060 -20.943 1.00 30.75 362 PRO A N 1
ATOM 2771 C CA . PRO A 1 362 ? -9.277 26.842 -20.761 1.00 30.75 362 PRO A CA 1
ATOM 2772 C C . PRO A 1 362 ? -8.828 25.718 -21.717 1.00 30.75 362 PRO A C 1
ATOM 2774 O O . PRO A 1 362 ? -9.062 25.807 -22.917 1.00 30.75 362 PRO A O 1
ATOM 2777 N N . GLY A 1 363 ? -8.235 24.649 -21.167 1.00 25.98 363 GLY A N 1
ATOM 2778 C CA . GLY A 1 363 ? -7.938 23.362 -21.832 1.00 25.98 363 GLY A CA 1
ATOM 2779 C C . GLY A 1 363 ? -7.040 23.398 -23.089 1.00 25.98 363 GLY A C 1
ATOM 2780 O O . GLY A 1 363 ? -6.664 24.454 -23.586 1.00 25.98 363 GLY A O 1
ATOM 2781 N N . PRO A 1 364 ? -6.747 22.229 -23.686 1.00 35.44 364 PRO A N 1
ATOM 2782 C CA . PRO A 1 364 ? -5.937 21.129 -23.167 1.00 35.44 364 PRO A CA 1
ATOM 2783 C C . PRO A 1 364 ? -4.434 21.378 -23.461 1.00 35.44 364 PRO A C 1
ATOM 2785 O O . PRO A 1 364 ? -4.025 21.484 -24.618 1.00 35.44 364 PRO A O 1
ATOM 2788 N N . TYR A 1 365 ? -3.574 21.450 -22.442 1.00 29.81 365 TYR A N 1
ATOM 2789 C CA . TYR A 1 365 ? -2.121 21.620 -22.632 1.00 29.81 365 TYR A CA 1
ATOM 2790 C C . TYR A 1 365 ? -1.428 20.321 -22.199 1.00 29.81 365 TYR A C 1
ATOM 2792 O O . TYR A 1 365 ? -1.565 19.906 -21.058 1.00 29.81 365 TYR A O 1
ATOM 2800 N N . ARG A 1 366 ? -0.827 19.515 -23.085 1.00 25.27 366 ARG A N 1
ATOM 2801 C CA . ARG A 1 366 ? 0.352 19.769 -23.937 1.00 25.27 366 ARG A CA 1
ATOM 2802 C C . ARG A 1 366 ? 1.574 20.144 -23.090 1.00 25.27 366 ARG A C 1
ATOM 2804 O O . ARG A 1 366 ? 1.848 21.314 -22.856 1.00 25.27 366 ARG A O 1
ATOM 2811 N N . TRP A 1 367 ? 2.326 19.119 -22.692 1.00 25.91 367 TRP A N 1
ATOM 2812 C CA . TRP A 1 367 ? 3.617 19.195 -22.007 1.00 25.91 367 TRP A CA 1
ATOM 2813 C C . TRP A 1 367 ? 4.608 20.115 -22.744 1.00 25.91 367 TRP A C 1
ATOM 2815 O O . TRP A 1 367 ? 5.164 19.762 -23.789 1.00 25.91 367 TRP A O 1
ATOM 2825 N N . THR A 1 368 ? 4.861 21.315 -22.219 1.00 25.56 368 THR A N 1
ATOM 2826 C CA . THR A 1 368 ? 5.875 22.218 -22.774 1.00 25.56 368 THR A CA 1
ATOM 2827 C C . THR A 1 368 ? 7.274 21.839 -22.293 1.00 25.56 368 THR A C 1
ATOM 2829 O O . THR A 1 368 ? 7.648 22.059 -21.148 1.00 25.56 368 THR A O 1
ATOM 2832 N N . ARG A 1 369 ? 8.062 21.279 -23.215 1.00 28.59 369 ARG A N 1
ATOM 2833 C CA . ARG A 1 369 ? 9.460 21.621 -23.553 1.00 28.59 369 ARG A CA 1
ATOM 2834 C C . ARG A 1 369 ? 10.350 22.253 -22.453 1.00 28.59 369 ARG A C 1
ATOM 2836 O O . ARG A 1 369 ? 11.008 23.244 -22.727 1.00 28.59 369 ARG A O 1
ATOM 2843 N N . SER A 1 370 ? 10.460 21.651 -21.268 1.00 25.91 370 SER A N 1
ATOM 2844 C CA . SER A 1 370 ? 11.530 21.979 -20.304 1.00 25.91 370 SER A CA 1
ATOM 2845 C C . SER A 1 370 ? 11.946 20.781 -19.437 1.00 25.91 370 SER A C 1
ATOM 2847 O O . SER A 1 370 ? 12.070 20.870 -18.226 1.00 25.91 370 SER A O 1
ATOM 2849 N N . ARG A 1 371 ? 12.167 19.616 -20.060 1.00 30.03 371 ARG A N 1
ATOM 2850 C CA . ARG A 1 371 ? 12.847 18.458 -19.432 1.00 30.03 371 ARG A CA 1
ATOM 2851 C C . ARG A 1 371 ? 13.813 17.734 -20.380 1.00 30.03 371 ARG A C 1
ATOM 2853 O O . ARG A 1 371 ? 14.110 16.561 -20.203 1.00 30.03 371 ARG A O 1
ATOM 2860 N N . LYS A 1 372 ? 14.345 18.425 -21.396 1.00 28.48 372 LYS A N 1
ATOM 2861 C CA . LYS A 1 372 ? 15.280 17.804 -22.356 1.00 28.48 372 LYS A CA 1
ATOM 2862 C C . LYS A 1 372 ? 16.687 17.521 -21.810 1.00 28.48 372 LYS A C 1
ATOM 2864 O O . LYS A 1 372 ? 17.434 16.830 -22.489 1.00 28.48 372 LYS A O 1
ATOM 2869 N N . ASN A 1 373 ? 17.057 17.988 -20.614 1.00 26.89 373 ASN A N 1
ATOM 2870 C CA . ASN A 1 373 ? 18.476 18.030 -20.230 1.00 26.89 373 ASN A CA 1
ATOM 2871 C C . ASN A 1 373 ? 18.900 17.165 -19.031 1.00 26.89 373 ASN A C 1
ATOM 2873 O O . ASN A 1 373 ? 20.065 17.229 -18.660 1.00 26.89 373 ASN A O 1
ATOM 2877 N N . LEU A 1 374 ? 18.045 16.310 -18.457 1.00 29.02 374 LEU A N 1
ATOM 2878 C CA . LEU A 1 374 ? 18.456 15.477 -17.307 1.00 29.02 374 LEU A CA 1
ATOM 2879 C C . LEU A 1 374 ? 19.037 14.096 -17.663 1.00 29.02 374 LEU A C 1
ATOM 2881 O O . LEU A 1 374 ? 19.511 13.400 -16.775 1.00 29.02 374 LEU A O 1
ATOM 2885 N N . CYS A 1 375 ? 19.118 13.734 -18.949 1.00 28.11 375 CYS A N 1
ATOM 2886 C CA . CYS A 1 375 ? 19.903 12.575 -19.414 1.00 28.11 375 CYS A CA 1
ATOM 2887 C C . CYS A 1 375 ? 21.134 12.970 -20.255 1.00 28.11 375 CYS A C 1
ATOM 2889 O O . CYS A 1 375 ? 21.651 12.159 -21.015 1.00 28.11 375 CYS A O 1
ATOM 2891 N N . SER A 1 376 ? 21.607 14.219 -20.141 1.00 25.52 376 SER A N 1
ATOM 2892 C CA . SER A 1 376 ? 22.720 14.752 -20.947 1.00 25.52 376 SER A CA 1
ATOM 2893 C C . SER A 1 376 ? 23.921 15.244 -20.125 1.00 25.52 376 SER A C 1
ATOM 2895 O O . SER A 1 376 ? 24.810 15.896 -20.681 1.00 25.52 376 SER A O 1
ATOM 2897 N N . THR A 1 377 ? 24.005 14.958 -18.828 1.00 25.59 377 THR A N 1
ATOM 2898 C CA . THR A 1 377 ? 25.190 15.367 -18.064 1.00 25.59 377 THR A CA 1
ATOM 2899 C C . THR A 1 377 ? 26.284 14.326 -18.261 1.00 25.59 377 THR A C 1
ATOM 2901 O O . THR A 1 377 ? 26.308 13.291 -17.603 1.00 25.59 377 THR A O 1
ATOM 2904 N N . LYS A 1 378 ? 27.185 14.600 -19.212 1.00 26.06 378 LYS A N 1
ATOM 2905 C CA . LYS A 1 378 ? 28.510 13.979 -19.252 1.00 26.06 378 LYS A CA 1
ATOM 2906 C C . LYS A 1 378 ? 29.150 14.175 -17.877 1.00 26.06 378 LYS A C 1
ATOM 2908 O O . LYS A 1 378 ? 29.417 15.312 -17.497 1.00 26.06 378 LYS A O 1
ATOM 2913 N N . PHE A 1 379 ? 29.405 13.085 -17.164 1.00 25.70 379 PHE A N 1
ATOM 2914 C CA . PHE A 1 379 ? 30.459 13.081 -16.160 1.00 25.70 379 PHE A CA 1
ATOM 2915 C C . PHE A 1 379 ? 31.783 13.264 -16.916 1.00 25.70 379 PHE A C 1
ATOM 2917 O O . PHE A 1 379 ? 32.129 12.437 -17.762 1.00 25.70 379 PHE A O 1
ATOM 2924 N N . ILE A 1 380 ? 32.443 14.402 -16.691 1.00 31.20 380 ILE A N 1
ATOM 2925 C CA . ILE A 1 380 ? 33.889 14.557 -16.897 1.00 31.20 380 ILE A CA 1
ATOM 2926 C C . ILE A 1 380 ? 34.543 14.245 -15.561 1.00 31.20 380 ILE A C 1
ATOM 2928 O O . ILE A 1 380 ? 34.011 14.752 -14.545 1.00 31.20 380 ILE A O 1
#

pLDDT: mean 70.8, std 26.46, range [24.7, 96.88]

Solvent-accessible surface area (backbone atoms only — not comparable to full-atom values): 22879 Å² total; per-residue (Å²): 135,84,89,77,90,83,88,85,84,87,89,88,88,87,86,89,88,83,90,86,87,89,84,87,89,84,84,86,73,90,68,78,81,68,76,75,83,72,82,85,78,80,80,76,48,27,48,29,54,42,25,40,55,50,20,52,41,30,42,44,18,41,72,68,76,49,68,59,69,56,43,70,76,43,36,65,75,8,67,66,23,45,51,45,33,51,30,26,49,37,60,67,28,70,56,31,46,53,51,34,55,76,66,47,41,45,82,91,46,77,40,40,33,22,48,87,70,45,31,36,38,35,28,39,87,87,40,86,43,78,48,42,50,69,81,48,61,72,52,39,69,54,38,46,41,59,36,36,56,37,41,25,59,37,43,53,51,76,69,62,97,77,55,47,77,48,41,54,50,47,52,61,51,52,63,63,67,66,83,91,78,89,84,80,87,68,83,63,96,75,60,52,76,30,75,62,56,93,44,56,38,42,45,47,43,67,49,56,34,31,50,53,53,52,76,78,61,58,96,42,48,67,44,22,44,51,54,19,52,49,18,59,72,66,38,42,82,81,79,54,58,76,78,56,38,58,53,51,50,51,66,61,27,73,67,42,49,51,51,51,48,22,54,50,24,42,48,48,43,42,44,54,50,40,57,52,66,75,63,60,95,52,69,49,44,67,52,44,50,49,47,31,58,74,38,67,45,77,49,38,74,59,9,64,69,46,72,68,48,84,86,62,96,54,60,62,42,29,43,46,58,51,40,47,73,71,72,43,83,80,57,66,38,58,67,46,45,51,52,49,47,54,55,63,42,47,64,79,82,73,74,68,83,68,94,71,84,83,79,90,81,88,81,89,80,78,88,74,92,79,74,88,62,85,88,64,78,75,85,126

Nearest PDB structures (foldseek):
  4nnj-assembly1_C  TM=1.749E-01  e=9.686E+00  Saccharomyces cerevisiae S288C

Sequence (380 aa):
MLSTETINARPPNSTSVENSQASNPQQPIARAQQPIPHSAENEVSGDSKLSGLYAAALRQGATKNVMPTHIDNIPSDSSFGKWWSHFHDAIKSPQFTEWAKGKNIDLSKPIELYPSTDQMTVTINGQREALIGREQDIMWPVVVAPVMRAAAIIGAERAPVAATTSDINEFFYSLSARNVTQMRWSTTPNATLVMAPTSNSSAPLEAVESFYGASRPLYTKEALETRAAELEGKKSFNELSSLDVERLAHDRSDDALVTEKIALADTQNKHMLRNKLQNIPGREPQQIADYLKTTTIDVHPNSSYALTQENQDTNTVSLENFILGSGWSKPAGPLQVADMILALKSPSLSEPAHGDLGVGFPGPYRWTRSRKNLCSTKFI

Foldseek 3Di:
DDDDDDYDDDDDDDDDDDDDDDDDDDDDDDPPPPPPCPPPPDPLALQLVVLLQLLVQLLCCLVVVDGDQKGFQRRCRDLLLVLLLQLLCLCVAPLQVVVCVVQQFDPVDKWKDQLLQCWIWTQHPNDTDIDGQLPDDLLCCLRCVLNSLSQCLLQLPPPPVPDDVQVNVVVVVVSNDDDDDDDDDDPPVPRRIGIRDPDSRMGGSNSVCSNLVQDDFDSHSVSSNVSSVVSNVVSHRDDDPPVSCVVSCVCSDPVVSLVSLQSSQQSSQLVQLLVQLVVQPDFALVSLVVSQQPDKDQRRCSYPLNVPDPDDPGSIDGNVCVCVSVVHDRDRGDVSSVVSSVVSSHPDNDDGPDPDPDDDDDDDDDDDDDPPPPVPDDDD

Secondary structure (DSSP, 8-state):
---------------------------------PPP----SS---HHHHHHHHHHHHHHHHHHHSS--SEEES--TTSHHHHHHHHHHHHHT-HHHHHHHHHTTB-TTS--EEEGGGTEEEEEETTEEEEEEGGGS-TTHHHHTHHHHHHHHHHTT----TT--HHHHHHHHHHHTS-----------TT---EEPPS-SSEEEHHHHHHHHTPPPPPSSHHHHHHHHHHHHHH-S-----HHHHHHHHHHTSHHHHHHHHHHHHHHHHHHHHHHHHHT-S--SHHHHHHHHHH-EEE--TTSHHHHHSTT-S-SEEEHHHHHHHTTPPPP-SHHHHHHHHHHHTSPP-PPPS---S-----S-----S--TTTT-----

Radius of gyration: 29.77 Å; Cα contacts (8 Å, |Δi|>4): 434; chains: 1; bounding box: 95×78×80 Å

Mean predicted aligned error: 14.98 Å